Protein AF-0000000085177139 (afdb_homodimer)

Organism: Enterobacter sp. (strain 638) (NCBI:txid399742)

Secondary structure (DSSP, 8-state):
------HHHHHHHHHHHHHHHHHHHHHHHHHH-TTEEEEESS-TTTTT-HHHHHH-GGGEEE--S-HHHHHHHHHHHHHTT-EEEEEEEHHIIIIITHHHIIIIIIIS----EEEEEEEBTTTGGG-GGG-B-SHHHHHHTSTT-EEE--SSHHHHHHHHHHHHHSSS-EEEEEE--SSPPPS--S-----TT--EEEE--SSEEEEE-TTHHHHHHHHHHHHHTTT--EEEEE--EEES--HHHHHTTTTSSEEEEEEEEETTTSHHHHHHHHHTTSSS--EEEEEEEPSS------HHHHHHHTT-SHHHHHHHHHHH--/------HHHHHHHHHHHHHHHHHHHHHHHHHH-TTEEEEESS-TTTTT-HHHHHH-GGGEEE--S-HHHHHHHHHHHHHTT-EEEEEEEHHIIIIITHHHIIIIIIIS----EEEEEEEBTTTGGG-GGG-B-SHHHHHHTSTT-EEE--SSHHHHHHHHHHHHHSSS-EEEEEE--SSPPPS--S-----TT--EEEE--SSEEEEE-TTHHHHHHHHHHHHHTTT--EEEEE--EEES--HHHHHTTTTSSEEEEEEEEETTTSHHHHHHHHHTTSSS--EEEEEEEPSS------HHHHHHHTT-SHHHHHHHHHHH--

Sequence (644 aa):
MKISVSPADVRAWSMMGTRGTFGVTLLNLAKQNPDIIGLTADLGITSGMERFSHTFPERYLNVGIAEQNLIGVAAGIASQGSIPFATTFANFAALRACEQMRHYMGYLQGNIKVVGLASGFAMGMFGTTHYGIEDIATLRSIPNLTILSPADATATALLTLAAAKLNGPVYLRLTGGMRTPIVYREAVEFVPGKANLLREGTDVALVATGSMVSASLKAAELLAERGISCSVLDMFTLKPLDNDALKKQLGCKLMVSVEEHSVIGGLGSAVAEFLVTQPTAPRLLTIGIPQGYGPAGEYAWMLEQNGLTAAQIAGTILETGLMKISVSPADVRAWSMMGTRGTFGVTLLNLAKQNPDIIGLTADLGITSGMERFSHTFPERYLNVGIAEQNLIGVAAGIASQGSIPFATTFANFAALRACEQMRHYMGYLQGNIKVVGLASGFAMGMFGTTHYGIEDIATLRSIPNLTILSPADATATALLTLAAAKLNGPVYLRLTGGMRTPIVYREAVEFVPGKANLLREGTDVALVATGSMVSASLKAAELLAERGISCSVLDMFTLKPLDNDALKKQLGCKLMVSVEEHSVIGGLGSAVAEFLVTQPTAPRLLTIGIPQGYGPAGEYAWMLEQNGLTAAQIAGTILETGL

Radius of gyration: 24.36 Å; Cα contacts (8 Å, |Δi|>4): 1668; chains: 2; bounding box: 53×69×52 Å

pLDDT: mean 95.48, std 5.03, range [66.31, 98.94]

Solvent-accessible surface area (backbone atoms only — not comparable to full-atom values): 30447 Å² total; per-residue (Å²): 129,83,80,88,66,43,66,67,50,39,53,52,22,15,54,49,3,34,42,37,20,38,16,56,41,52,38,56,44,36,75,68,33,85,46,45,28,44,34,26,34,68,37,46,70,74,44,26,33,50,63,34,39,68,77,37,51,92,42,39,46,71,61,38,89,31,49,48,55,42,50,50,52,33,38,58,45,18,73,71,71,29,39,24,38,38,38,41,46,19,34,43,50,40,24,52,12,22,45,48,45,38,47,42,23,24,71,64,41,26,36,31,34,36,35,20,38,37,16,18,47,45,35,19,73,67,23,72,88,40,38,12,35,46,33,56,11,39,49,66,39,33,30,77,44,30,33,37,23,33,46,24,17,48,40,28,36,52,48,50,52,43,51,72,69,46,89,33,19,32,38,41,39,34,35,52,44,63,62,30,65,83,72,50,75,58,78,68,90,71,57,90,39,38,60,46,80,78,38,80,50,58,42,32,33,36,42,13,26,14,51,28,29,55,29,46,52,52,15,35,53,58,34,41,75,72,72,40,39,33,17,32,32,38,40,31,17,68,28,52,59,32,60,68,64,53,59,75,49,42,80,21,67,32,33,31,27,33,38,66,26,28,59,43,41,23,67,43,24,56,52,19,51,52,44,32,60,37,96,69,53,42,35,48,46,70,45,29,30,65,86,64,81,73,80,57,31,54,48,71,56,47,34,50,77,45,48,59,34,28,67,44,44,34,49,50,52,60,70,71,55,130,129,85,82,87,66,44,66,67,51,39,53,53,22,16,54,49,3,34,41,38,21,39,16,55,39,50,38,56,44,34,76,69,34,86,44,46,28,44,35,25,34,66,37,46,70,75,45,27,32,49,64,34,39,70,75,36,53,92,40,39,46,70,60,38,87,31,49,48,55,42,50,50,52,33,38,56,45,18,74,72,71,29,40,25,38,38,37,41,47,18,35,44,50,40,24,52,12,23,43,46,45,38,45,41,22,24,70,65,41,26,36,31,33,36,36,20,38,36,16,19,46,46,34,18,72,66,23,73,87,40,37,14,36,44,34,56,12,39,48,66,40,32,30,76,43,32,32,35,22,34,45,24,16,47,40,29,37,51,47,50,53,43,52,71,69,46,90,33,18,32,39,41,40,34,35,52,44,64,60,30,64,82,70,50,74,57,78,68,90,70,57,89,40,38,61,46,79,78,38,81,49,58,43,31,33,37,43,12,27,15,51,31,31,55,28,46,53,51,13,34,53,60,34,41,76,74,73,41,39,33,17,32,32,38,39,30,17,68,29,52,58,33,61,69,65,53,59,75,50,42,81,19,68,32,34,31,27,32,38,64,25,26,60,43,40,23,68,42,23,54,51,20,52,54,45,31,60,36,96,72,54,41,36,49,46,69,47,29,30,65,83,65,83,74,83,56,31,55,48,71,56,46,34,51,76,45,49,60,35,27,68,43,44,35,48,52,55,60,70,71,55,128

Foldseek 3Di:
DDDAADLVLLQVLLQFWQLLLLQVLLQVVCVVPVLEAEEEQPCCVVNNVVVVCVVCVVRYYHPHNDLLVQLVVQLVSLVVPGAYEYEDALCCNQPVNVVSCLVSAQVVQGNYEYEHPAEFCNVLQVFDVRHNFCRLQRNQVRHPEWEFFAQISLSSSQVSVVSSPDRGHYYYYAHDGGNQDRQDSGDDHDDALAKDWSFDFAAEEEEEGHPLQVLQVLLQVVVVVVVHTYIGIYQRIFPPGNLVVLVVRQRYQEYEYAYSHELPRGSQVNSVVSQVVDPGGHYYHYQYAYPDTDHGDHPVVVCVVRQRGSVSVNVVVVVVPD/DDDAADLVLLQVLLQFWLQLLLQVLLQVVCVVPVLEAEEEQPCCVVNNVVVVCVVCVVRYYHPHNDLLVQLVVQLVSLVVPGAYEYEDALCCNQPVNVVSCLVSAQVVQGNYEYEHPAEFCNVLQVFDVRHNFCRLQRCQVRHPEWEFFAQISLSSSQVSVVSSPDRGHYYYYAHDGGNQDRQDSGDDHDDALAKDWSFDFAAEEEEEGHPLQVLQVLLQVVVVVVVHTYIGIYQRIFPPGNLVVLVVRQRYQEYEYAYSHELPRGSQVNSVVSQVPDPGGHYYHYQYAYPDTDHGDHPVVVCVVRQRGSVSVNVVVVVVPD

Nearest PDB structures (foldseek):
  6yak-assembly1_DDD  TM=9.746E-01  e=4.777E-41  Carboxydothermus hydrogenoformans
  8ogh-assembly1_A  TM=9.203E-01  e=9.190E-29  Mycobacterium tuberculosis H37Rv
  7a9g-assembly1_BBB  TM=9.266E-01  e=2.233E-28  Mycobacterium tuberculosis H37Rv
  8ogh-assembly1_B  TM=9.126E-01  e=5.895E-29  Mycobacterium tuberculosis H37Rv
  7a9g-assembly1_AAA  TM=8.909E-01  e=1.433E-28  Mycobacterium tuberculosis H37Rv

Structure (mmCIF, N/CA/C/O backbone):
data_AF-0000000085177139-model_v1
#
loop_
_entity.id
_entity.type
_entity.pdbx_description
1 polymer 'Transketolase subunit B'
#
loop_
_atom_site.group_PDB
_atom_site.id
_atom_site.type_symbol
_atom_site.label_atom_id
_atom_site.label_alt_id
_atom_site.label_comp_id
_atom_site.label_asym_id
_atom_site.label_entity_id
_atom_site.label_seq_id
_atom_site.pdbx_PDB_ins_code
_atom_site.Cartn_x
_atom_site.Cartn_y
_atom_site.Cartn_z
_atom_site.occupancy
_atom_site.B_iso_or_equiv
_atom_site.auth_seq_id
_atom_site.auth_comp_id
_atom_site.auth_asym_id
_atom_site.auth_atom_id
_atom_site.pdbx_PDB_model_num
ATOM 1 N N . MET A 1 1 ? -7.297 33.188 0.359 1 92.75 1 MET A N 1
ATOM 2 C CA . MET A 1 1 ? -7.363 32.531 1.658 1 92.75 1 MET A CA 1
ATOM 3 C C . MET A 1 1 ? -6.039 32.656 2.402 1 92.75 1 MET A C 1
ATOM 5 O O . MET A 1 1 ? -4.969 32.562 1.8 1 92.75 1 MET A O 1
ATOM 9 N N . LYS A 1 2 ? -6.102 33.031 3.633 1 92.25 2 LYS A N 1
ATOM 10 C CA . LYS A 1 2 ? -4.914 33.188 4.477 1 92.25 2 LYS A CA 1
ATOM 11 C C . LYS A 1 2 ? -5.203 32.75 5.906 1 92.25 2 LYS A C 1
ATOM 13 O O . LYS A 1 2 ? -6.359 32.688 6.332 1 92.25 2 LYS A O 1
ATOM 18 N N . ILE A 1 3 ? -4.203 32.25 6.555 1 94 3 ILE A N 1
ATOM 19 C CA . ILE A 1 3 ? -4.258 31.891 7.969 1 94 3 ILE A CA 1
ATOM 20 C C . ILE A 1 3 ? -3.184 32.656 8.734 1 94 3 ILE A C 1
ATOM 22 O O . ILE A 1 3 ? -2.018 32.688 8.336 1 94 3 ILE A O 1
ATOM 26 N N . SER A 1 4 ? -3.629 33.344 9.742 1 93.38 4 SER A N 1
ATOM 27 C CA . SER A 1 4 ? -2.672 34 10.648 1 93.38 4 SER A CA 1
ATOM 28 C C . SER A 1 4 ? -2.271 33.031 11.781 1 93.38 4 SER A C 1
ATOM 30 O O . SER A 1 4 ? -3.107 32.312 12.305 1 93.38 4 SER A O 1
ATOM 32 N N . VAL A 1 5 ? -1.042 33.062 12.086 1 96.06 5 VAL A N 1
ATOM 33 C CA . VAL A 1 5 ? -0.53 32.219 13.148 1 96.06 5 VAL A CA 1
ATOM 34 C C . VAL A 1 5 ? 0.1 33.062 14.25 1 96.06 5 VAL A C 1
ATOM 36 O O . VAL A 1 5 ? 1.152 33.656 14.039 1 96.06 5 VAL A O 1
ATOM 39 N N . SER A 1 6 ? -0.513 33.188 15.367 1 96.69 6 SER A N 1
ATOM 40 C CA . SER A 1 6 ? 0.014 33.844 16.562 1 96.69 6 SER A CA 1
ATOM 41 C C . SER A 1 6 ? 0.391 32.844 17.641 1 96.69 6 SER A C 1
ATOM 43 O O . SER A 1 6 ? -0.053 31.688 17.594 1 96.69 6 SER A O 1
ATOM 45 N N . PRO A 1 7 ? 1.253 33.25 18.547 1 96.5 7 PRO A N 1
ATOM 46 C CA . PRO A 1 7 ? 1.56 32.312 19.656 1 96.5 7 PRO A CA 1
ATOM 47 C C . PRO A 1 7 ? 0.309 31.844 20.375 1 96.5 7 PRO A C 1
ATOM 49 O O . PRO A 1 7 ? 0.252 30.688 20.812 1 96.5 7 PRO A O 1
ATOM 52 N N . ALA A 1 8 ? -0.655 32.719 20.5 1 96.69 8 ALA A N 1
ATOM 53 C CA . ALA A 1 8 ? -1.913 32.344 21.141 1 96.69 8 ALA A CA 1
ATOM 54 C C . ALA A 1 8 ? -2.656 31.297 20.328 1 96.69 8 ALA A C 1
ATOM 56 O O . ALA A 1 8 ? -3.25 30.375 20.891 1 96.69 8 ALA A O 1
ATOM 57 N N . ASP A 1 9 ? -2.654 31.422 19.031 1 96.62 9 ASP A N 1
ATOM 58 C CA . ASP A 1 9 ? -3.264 30.422 18.141 1 96.62 9 ASP A CA 1
ATOM 59 C C . ASP A 1 9 ? -2.592 29.062 18.297 1 96.62 9 ASP A C 1
ATOM 61 O O . ASP A 1 9 ? -3.268 28.047 18.422 1 96.62 9 ASP A O 1
ATOM 65 N N . VAL A 1 10 ? -1.284 29.078 18.266 1 97.44 10 VAL A N 1
ATOM 66 C CA . VAL A 1 10 ? -0.497 27.859 18.344 1 97.44 10 VAL A CA 1
ATOM 67 C C . VAL A 1 10 ? -0.843 27.109 19.641 1 97.44 10 VAL A C 1
ATOM 69 O O . VAL A 1 10 ? -1.045 25.891 19.625 1 97.44 10 VAL A O 1
ATOM 72 N N . ARG A 1 11 ? -0.917 27.844 20.719 1 96.88 11 ARG A N 1
ATOM 73 C CA . ARG A 1 11 ? -1.246 27.234 22.016 1 96.88 11 ARG A CA 1
ATOM 74 C C . ARG A 1 11 ? -2.666 26.672 22.016 1 96.88 11 ARG A C 1
ATOM 76 O O . ARG A 1 11 ? -2.904 25.562 22.484 1 96.88 11 ARG A O 1
ATOM 83 N N . ALA A 1 12 ? -3.557 27.5 21.516 1 96.56 12 ALA A N 1
ATOM 84 C CA . ALA A 1 12 ? -4.953 27.062 21.453 1 96.56 12 ALA A CA 1
ATOM 85 C C . ALA A 1 12 ? -5.113 25.828 20.578 1 96.56 12 ALA A C 1
ATOM 87 O O . ALA A 1 12 ? -5.824 24.891 20.953 1 96.56 12 ALA A O 1
ATOM 88 N N . TRP A 1 13 ? -4.445 25.828 19.422 1 96.62 13 TRP A N 1
ATOM 89 C CA . TRP A 1 13 ? -4.5 24.703 18.5 1 96.62 13 TRP A CA 1
ATOM 90 C C . TRP A 1 13 ? -3.924 23.453 1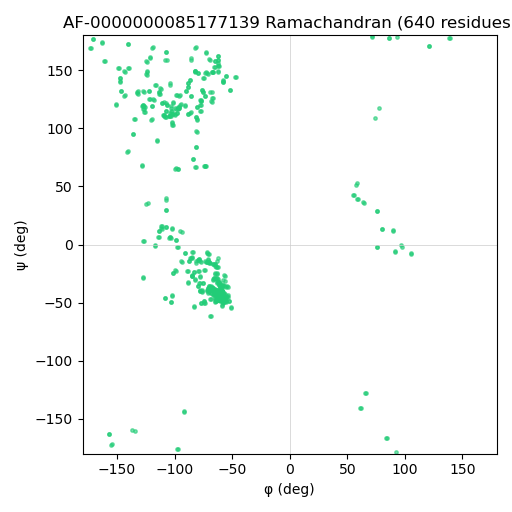9.141 1 96.62 13 TRP A C 1
ATOM 92 O O . TRP A 1 13 ? -4.512 22.375 19.047 1 96.62 13 TRP A O 1
ATOM 102 N N . SER A 1 14 ? -2.811 23.594 19.766 1 96.62 14 SER A N 1
ATOM 103 C CA . SER A 1 14 ? -2.188 22.453 20.453 1 96.62 14 SER A CA 1
ATOM 104 C C . SER A 1 14 ? -3.133 21.844 21.469 1 96.62 14 SER A C 1
ATOM 106 O O . SER A 1 14 ? -3.268 20.609 21.547 1 96.62 14 SER A O 1
ATOM 108 N N . MET A 1 15 ? -3.832 22.672 22.219 1 95.75 15 MET A N 1
ATOM 109 C CA . MET A 1 15 ? -4.742 22.203 23.25 1 95.75 15 MET A CA 1
ATOM 110 C C . MET A 1 15 ? -5.93 21.469 22.656 1 95.75 15 MET A C 1
ATOM 112 O O . MET A 1 15 ? -6.363 20.438 23.188 1 95.75 15 MET A O 1
ATOM 116 N N . MET A 1 16 ? -6.41 21.922 21.547 1 94.19 16 MET A N 1
ATOM 117 C CA . MET A 1 16 ? -7.594 21.344 20.922 1 94.19 16 MET A CA 1
ATOM 118 C C . MET A 1 16 ? -7.234 20.062 20.156 1 94.19 16 MET A C 1
ATOM 120 O O . MET A 1 16 ? -8.102 19.25 19.859 1 94.19 16 MET A O 1
ATOM 124 N N . GLY A 1 17 ? -5.953 19.953 19.781 1 94.5 17 GLY A N 1
ATOM 125 C CA . GLY A 1 17 ? -5.527 18.812 18.984 1 94.5 17 GLY A CA 1
ATOM 126 C C . GLY A 1 17 ? -5.715 19.016 17.5 1 94.5 17 GLY A C 1
ATOM 127 O O . GLY A 1 17 ? -6.234 20.047 17.062 1 94.5 17 GLY A O 1
ATOM 128 N N . THR A 1 18 ? -5.324 18.078 16.719 1 95.25 18 THR A N 1
ATOM 129 C CA . THR A 1 18 ? -5.293 18.219 15.273 1 95.25 18 THR A CA 1
ATOM 130 C C . THR A 1 18 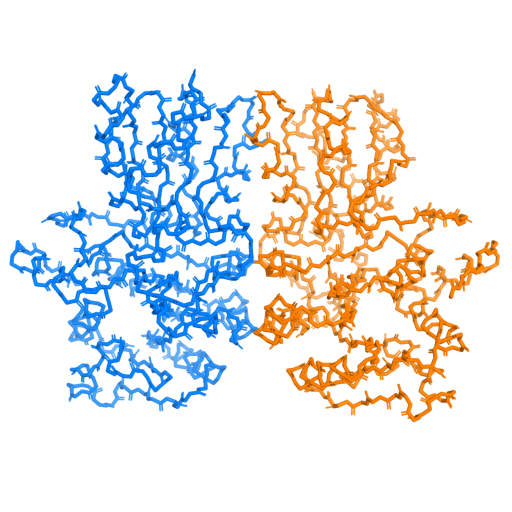? -6.711 18.266 14.703 1 95.25 18 THR A C 1
ATOM 132 O O . THR A 1 18 ? -6.984 19.031 13.773 1 95.25 18 THR A O 1
ATOM 135 N N . ARG A 1 19 ? -7.629 17.5 15.242 1 94.56 19 ARG A N 1
ATOM 136 C CA . ARG A 1 19 ? -8.992 17.469 14.734 1 94.56 19 ARG A CA 1
ATOM 137 C C . ARG A 1 19 ? -9.703 18.797 15.016 1 94.56 19 ARG A C 1
ATOM 139 O O . ARG A 1 19 ? -10.352 19.359 14.125 1 94.56 19 ARG A O 1
ATOM 146 N N . GLY A 1 20 ? -9.539 19.203 16.25 1 95.06 20 GLY A N 1
ATOM 147 C CA . GLY A 1 20 ? -10.094 20.5 16.578 1 95.06 20 GLY A CA 1
ATOM 148 C C . GLY A 1 20 ? -9.5 21.625 15.766 1 95.06 20 GLY A C 1
ATOM 149 O O . GLY A 1 20 ? -10.227 22.516 15.312 1 95.06 20 GLY A O 1
ATOM 150 N N . THR A 1 21 ? -8.234 21.594 15.594 1 96.75 21 THR A N 1
ATOM 151 C CA . THR A 1 21 ? -7.547 22.609 14.805 1 96.75 21 THR A CA 1
ATOM 152 C C . THR A 1 21 ? -8.047 22.594 13.359 1 96.75 21 THR A C 1
ATOM 154 O O . THR A 1 21 ? -8.281 23.656 12.773 1 96.75 21 THR A O 1
ATOM 157 N N . PHE A 1 22 ? -8.203 21.453 12.789 1 97.06 22 PHE A N 1
ATOM 158 C CA . PHE A 1 22 ? -8.75 21.328 11.438 1 97.06 22 PHE A CA 1
ATOM 159 C C . PHE A 1 22 ? -10.109 22.016 11.352 1 97.06 22 PHE A C 1
ATOM 161 O O . PHE A 1 22 ? -10.344 22.812 10.438 1 97.06 22 PHE A O 1
ATOM 168 N N . GLY A 1 23 ? -10.969 21.719 12.281 1 96 23 GLY A N 1
ATOM 169 C CA . GLY A 1 23 ? -12.312 22.266 12.273 1 96 23 GLY A CA 1
ATOM 170 C C . GLY A 1 23 ? -12.328 23.781 12.281 1 96 23 GLY A C 1
ATOM 171 O O . GLY A 1 23 ? -13.023 24.406 11.469 1 96 23 GLY A O 1
ATOM 172 N N . VAL A 1 24 ? -11.57 24.344 13.195 1 95.94 24 VAL A N 1
ATOM 173 C CA . VAL A 1 24 ? -11.555 25.797 13.32 1 95.94 24 VAL A CA 1
ATOM 174 C C . VAL A 1 24 ? -10.914 26.422 12.086 1 95.94 24 VAL A C 1
ATOM 176 O O . VAL A 1 24 ? -11.344 27.484 11.617 1 95.94 24 VAL A O 1
ATOM 179 N N . THR A 1 25 ? -9.906 25.766 11.57 1 97.31 25 THR A N 1
ATOM 180 C CA . THR A 1 25 ? -9.227 26.25 10.375 1 97.31 25 THR A CA 1
ATOM 181 C C . THR A 1 25 ? -10.172 26.234 9.18 1 97.31 25 THR A C 1
ATOM 183 O O . THR A 1 25 ? -10.25 27.203 8.43 1 97.31 25 THR A O 1
ATOM 186 N N . LEU A 1 26 ? -10.836 25.109 8.992 1 97.62 26 LEU A N 1
ATOM 187 C CA . LEU A 1 26 ? -11.758 25 7.863 1 97.62 26 LEU A CA 1
ATOM 188 C C . LEU A 1 26 ? -12.844 26.062 7.934 1 97.62 26 LEU A C 1
ATOM 190 O O . LEU A 1 26 ? -13.227 26.641 6.91 1 97.62 26 LEU A O 1
ATOM 194 N N . LEU A 1 27 ? -13.328 26.312 9.156 1 97 27 LEU A N 1
ATOM 195 C CA . LEU A 1 27 ? -14.328 27.359 9.367 1 97 27 LEU A CA 1
ATOM 196 C C . LEU A 1 27 ? -13.797 28.703 8.891 1 97 27 LEU A C 1
ATOM 198 O O . LEU A 1 27 ? -14.492 29.438 8.18 1 97 27 LEU A O 1
ATOM 202 N N . ASN A 1 28 ? -12.609 28.953 9.312 1 97.44 28 ASN A N 1
ATOM 203 C CA . ASN A 1 28 ? -11.992 30.234 8.938 1 97.44 28 ASN A CA 1
ATOM 204 C C . ASN A 1 28 ? -11.805 30.328 7.426 1 97.44 28 ASN A C 1
ATOM 206 O O . ASN A 1 28 ? -12.047 31.391 6.84 1 97.44 28 ASN A O 1
ATOM 210 N N . LEU A 1 29 ? -11.359 29.297 6.797 1 98.06 29 LEU A N 1
ATOM 211 C CA . LEU A 1 29 ? -11.164 29.281 5.352 1 98.06 29 LEU A CA 1
ATOM 212 C C . LEU A 1 29 ? -12.492 29.422 4.617 1 98.06 29 LEU A C 1
ATOM 214 O O . LEU A 1 29 ? -12.562 30.094 3.588 1 98.06 29 LEU A O 1
ATOM 218 N N . ALA A 1 30 ? -13.5 28.797 5.129 1 97.81 30 ALA A N 1
ATOM 219 C CA . ALA A 1 30 ? -14.82 28.844 4.508 1 97.81 30 ALA A CA 1
ATOM 220 C C . ALA A 1 30 ? -15.398 30.25 4.551 1 97.81 30 ALA A C 1
ATOM 222 O O . ALA A 1 30 ? -16.188 30.625 3.674 1 97.81 30 ALA A O 1
ATOM 223 N N . LYS A 1 31 ? -15.023 31.047 5.559 1 97.75 31 LYS A N 1
ATOM 224 C CA . LYS A 1 31 ? -15.43 32.438 5.621 1 97.75 31 LYS A CA 1
ATOM 225 C C . LYS A 1 31 ? -14.828 33.25 4.465 1 97.75 31 LYS A C 1
ATOM 227 O O . LYS A 1 31 ? -15.43 34.219 4 1 97.75 31 LYS A O 1
ATOM 232 N N . GLN A 1 32 ? -13.773 32.75 4.004 1 98.12 32 GLN A N 1
ATOM 233 C CA . GLN A 1 32 ? -13.031 33.5 2.979 1 98.12 32 GLN A CA 1
ATOM 234 C C . GLN A 1 32 ? -13.352 32.938 1.586 1 98.12 32 GLN A C 1
ATOM 236 O O . GLN A 1 32 ? -13.125 33.625 0.585 1 98.12 32 GLN A O 1
ATOM 241 N N . ASN A 1 33 ? -13.789 31.766 1.478 1 98.12 33 ASN A N 1
ATOM 242 C CA . ASN A 1 33 ? -14.047 31.094 0.204 1 98.12 33 ASN A CA 1
ATOM 243 C C . ASN A 1 33 ? -15.383 30.359 0.209 1 98.12 33 ASN A C 1
ATOM 245 O O . ASN A 1 33 ? -15.508 29.281 0.774 1 98.12 33 ASN A O 1
ATOM 249 N N . PRO A 1 34 ? -16.344 30.859 -0.49 1 97.69 34 PRO A N 1
ATOM 250 C CA . PRO A 1 34 ? -17.703 30.281 -0.45 1 97.69 34 PRO A CA 1
ATOM 251 C C . PRO A 1 34 ? -17.781 28.922 -1.132 1 97.69 34 PRO A C 1
ATOM 253 O O . PRO A 1 34 ? -18.797 28.219 -1.017 1 97.69 34 PRO A O 1
ATOM 256 N N . ASP A 1 35 ? -16.766 28.516 -1.778 1 98.06 35 ASP A N 1
ATOM 257 C CA . ASP A 1 35 ? -16.781 27.234 -2.492 1 98.06 35 ASP A CA 1
ATOM 258 C C . ASP A 1 35 ? -16.422 26.078 -1.559 1 98.06 35 ASP A C 1
ATOM 260 O O . ASP A 1 35 ? -16.609 24.922 -1.911 1 98.06 35 ASP A O 1
ATOM 264 N N . ILE A 1 36 ? -15.961 26.359 -0.384 1 98.5 36 ILE A N 1
ATOM 265 C CA . ILE A 1 36 ? -15.586 25.312 0.559 1 98.5 36 ILE A CA 1
ATOM 266 C C . ILE A 1 36 ? -16.828 24.703 1.2 1 98.5 36 ILE A C 1
ATOM 268 O O . ILE A 1 36 ? -17.656 25.438 1.765 1 98.5 36 ILE A O 1
ATOM 272 N N . ILE A 1 37 ? -16.969 23.406 1.08 1 98.12 37 ILE A N 1
ATOM 273 C CA . ILE A 1 37 ? -18.094 22.672 1.635 1 98.12 37 ILE A CA 1
ATOM 274 C C . ILE A 1 37 ? -17.594 21.594 2.59 1 98.12 37 ILE A C 1
ATOM 276 O O . ILE A 1 37 ? -16.625 20.875 2.281 1 98.12 37 ILE A O 1
ATOM 280 N N . GLY A 1 38 ? -18.203 21.547 3.756 1 97.25 38 GLY A N 1
ATOM 281 C CA . GLY A 1 38 ? -17.844 20.531 4.727 1 97.25 38 GLY A CA 1
ATOM 282 C C . GLY A 1 38 ? -18.75 19.312 4.684 1 97.25 38 GLY A C 1
ATOM 283 O O . GLY A 1 38 ? -19.969 19.453 4.66 1 97.25 38 GLY A O 1
ATOM 284 N N . LEU A 1 39 ? -18.125 18.156 4.582 1 96.19 39 LEU A N 1
ATOM 285 C CA . LEU A 1 39 ? -18.875 16.891 4.594 1 96.19 39 LEU A CA 1
ATOM 286 C C . LEU A 1 39 ? -18.359 15.977 5.703 1 96.19 39 LEU A C 1
ATOM 288 O O . LEU A 1 39 ? -17.172 16 6.047 1 96.19 39 LEU A O 1
ATOM 292 N N . THR A 1 40 ? -19.344 15.141 6.227 1 92.69 40 THR A N 1
ATOM 293 C CA . THR A 1 40 ? -18.922 14.195 7.254 1 92.69 40 THR A CA 1
ATOM 294 C C . THR A 1 40 ? -19.781 12.93 7.199 1 92.69 40 THR A C 1
ATOM 296 O O . THR A 1 40 ? -20.906 12.953 6.695 1 92.69 40 THR A O 1
ATOM 299 N N . ALA A 1 41 ? -19.109 11.867 7.648 1 89.19 41 ALA A N 1
ATOM 300 C CA . ALA A 1 41 ? -19.828 10.609 7.855 1 89.19 41 ALA A CA 1
ATOM 301 C C . ALA A 1 41 ? -20.188 10.422 9.328 1 89.19 41 ALA A C 1
ATOM 303 O O . ALA A 1 41 ? -19.703 9.492 9.977 1 89.19 41 ALA A O 1
ATOM 304 N N . ASP A 1 42 ? -21.031 11.266 9.828 1 82.44 42 ASP A N 1
ATOM 305 C CA . ASP A 1 42 ? -21.609 11.273 11.172 1 82.44 42 ASP A CA 1
ATOM 306 C C . ASP A 1 42 ? -20.531 11.477 12.234 1 82.44 42 ASP A C 1
ATOM 308 O O . ASP A 1 42 ? -20.562 10.828 13.281 1 82.44 42 ASP A O 1
ATOM 312 N N . LEU A 1 43 ? -19.609 12.258 11.93 1 79.56 43 LEU A N 1
ATOM 313 C CA . LEU A 1 43 ? -18.5 12.555 12.844 1 79.56 43 LEU A CA 1
ATOM 314 C C . LEU A 1 43 ? -18.391 14.055 13.07 1 79.56 43 LEU A C 1
ATOM 316 O O . LEU A 1 43 ? -17.281 14.586 13.195 1 79.56 43 LEU A O 1
ATOM 320 N N . GLY A 1 44 ? -19.484 14.711 13.086 1 76.44 44 GLY A N 1
ATOM 321 C CA . GLY A 1 44 ? -19.469 16.172 13.172 1 76.44 44 GLY A CA 1
ATOM 322 C C . GLY A 1 44 ? -18.734 16.688 14.398 1 76.44 44 GLY A C 1
ATOM 323 O O . GLY A 1 44 ? -17.875 17.547 14.305 1 76.44 44 GLY A O 1
ATOM 324 N N . ILE A 1 45 ? -18.938 16.062 15.523 1 74 45 ILE A N 1
ATOM 325 C CA . ILE A 1 45 ? -18.297 16.5 16.766 1 74 45 ILE A CA 1
ATOM 326 C C . ILE A 1 45 ? -16.828 16.062 16.766 1 74 45 ILE A C 1
ATOM 328 O O . ILE A 1 45 ? -15.93 16.859 17.016 1 74 45 ILE A O 1
ATOM 332 N N . THR A 1 46 ? -16.578 14.883 16.312 1 74.31 46 THR A N 1
ATOM 333 C CA . THR A 1 46 ? -15.234 14.297 16.359 1 74.31 46 THR A CA 1
ATOM 334 C C . THR A 1 46 ? -14.32 14.945 15.336 1 74.31 46 THR A C 1
ATOM 336 O O . THR A 1 46 ? -13.094 14.953 15.508 1 74.31 46 THR A O 1
ATOM 339 N N . SER A 1 47 ? -14.891 15.523 14.352 1 79.12 47 SER A N 1
ATOM 340 C CA . SER A 1 47 ? -14.102 16.156 13.305 1 79.12 47 SER A CA 1
ATOM 341 C C . SER A 1 47 ? -13.844 17.625 13.617 1 79.12 47 SER A C 1
ATOM 343 O O . SER A 1 47 ? -13.117 18.312 12.883 1 79.12 47 SER A O 1
ATOM 345 N N . GLY A 1 48 ? -14.445 18.156 14.625 1 81.75 48 GLY A N 1
ATOM 346 C CA . GLY A 1 48 ? -14.312 19.562 14.961 1 81.75 48 GLY A CA 1
ATOM 347 C C . GLY A 1 48 ? -15.195 20.469 14.125 1 81.75 48 GLY A C 1
ATOM 348 O O . GLY A 1 48 ? -15.008 21.688 14.102 1 81.75 48 GLY A O 1
ATOM 349 N N . MET A 1 49 ? -16.156 19.859 13.422 1 90.25 49 MET A N 1
ATOM 350 C CA . MET A 1 49 ? -16.891 20.625 12.422 1 90.25 49 MET A CA 1
ATOM 351 C C . MET A 1 49 ? -18.188 21.172 13.008 1 90.25 49 MET A C 1
ATOM 353 O O . MET A 1 49 ? -19.031 21.703 12.281 1 90.25 49 MET A O 1
ATOM 357 N N . GLU A 1 50 ? -18.281 21.078 14.273 1 90.5 50 GLU A N 1
ATOM 358 C CA . GLU A 1 50 ? -19.5 21.547 14.922 1 90.5 50 GLU A CA 1
ATOM 359 C C . GLU A 1 50 ? -19.75 23.031 14.633 1 90.5 50 GLU A C 1
ATOM 361 O O . GLU A 1 50 ? -20.828 23.406 14.195 1 90.5 50 GLU A O 1
ATOM 366 N N . ARG A 1 51 ? -18.797 23.859 14.852 1 92.69 51 ARG A N 1
ATOM 367 C CA . ARG A 1 51 ? -18.953 25.297 14.609 1 92.69 51 ARG A CA 1
ATOM 368 C C . ARG A 1 51 ? -19.188 25.578 13.133 1 92.69 51 ARG A C 1
ATOM 370 O O . ARG A 1 51 ? -19.953 26.484 12.781 1 92.69 51 ARG A O 1
ATOM 377 N N . PHE A 1 52 ? -18.453 24.828 12.352 1 95 52 PHE A N 1
ATOM 378 C CA . PHE A 1 52 ? -18.656 24.969 10.914 1 95 52 PHE A CA 1
ATOM 379 C C . PHE A 1 52 ? -20.109 24.703 10.547 1 95 52 PHE A C 1
ATOM 381 O O . PHE A 1 52 ? -20.719 25.484 9.812 1 95 52 PHE A O 1
ATOM 388 N N . SER A 1 53 ? -20.625 23.625 11.07 1 94.44 53 SER A N 1
ATOM 389 C CA . SER A 1 53 ? -22 23.219 10.758 1 94.44 53 SER A CA 1
ATOM 390 C C . SER A 1 53 ? -23 24.266 11.219 1 94.44 53 SER A C 1
ATOM 392 O O . SER A 1 53 ? -24.047 24.469 10.586 1 94.44 53 SER A O 1
ATOM 394 N N . HIS A 1 54 ? -22.719 24.969 12.281 1 95 54 HIS A N 1
ATOM 395 C CA . HIS A 1 54 ? -23.609 26 12.805 1 95 54 HIS A CA 1
ATOM 396 C C . HIS A 1 54 ? -23.5 27.281 12 1 95 54 HIS A C 1
ATOM 398 O O . HIS A 1 54 ? -24.5 27.953 11.758 1 95 54 HIS A O 1
ATOM 404 N N . THR A 1 55 ? -22.328 27.625 11.617 1 96.25 55 THR A N 1
ATOM 405 C CA . THR A 1 55 ? -22.078 28.875 10.922 1 96.25 55 THR A CA 1
ATOM 406 C C . THR A 1 55 ? -22.531 28.781 9.461 1 96.25 55 THR A C 1
ATOM 408 O O . THR A 1 55 ? -23.031 29.766 8.906 1 96.25 55 THR A O 1
ATOM 411 N N . PHE A 1 56 ? -22.281 27.625 8.844 1 96.75 56 PHE A N 1
ATOM 412 C CA . PHE A 1 56 ? -22.625 27.438 7.438 1 96.75 56 PHE A CA 1
ATOM 413 C C . PHE A 1 56 ? -23.453 26.172 7.254 1 96.75 56 PHE A C 1
ATOM 415 O O . PHE A 1 56 ? -23.031 25.25 6.551 1 96.75 56 PHE A O 1
ATOM 422 N N . PRO A 1 57 ? -24.656 26.141 7.738 1 95.75 57 PRO A N 1
ATOM 423 C CA . PRO A 1 57 ? -25.469 24.922 7.641 1 95.75 57 PRO A CA 1
ATOM 424 C C . PRO A 1 57 ? -25.766 24.531 6.199 1 95.75 57 PRO A C 1
ATOM 426 O O . PRO A 1 57 ? -25.906 23.328 5.902 1 95.75 57 PRO A O 1
ATOM 429 N N . GLU A 1 58 ? -25.766 25.453 5.277 1 95.94 58 GLU A N 1
ATOM 430 C CA . GLU A 1 58 ? -26.094 25.172 3.879 1 95.94 58 GLU A CA 1
ATOM 431 C C . GLU A 1 58 ? -24.891 24.594 3.139 1 95.94 58 GLU A C 1
ATOM 433 O O . GLU A 1 58 ? -25.031 24.062 2.041 1 95.94 58 GLU A O 1
ATOM 438 N N . ARG A 1 59 ? -23.703 24.703 3.719 1 96.75 59 ARG A N 1
ATOM 439 C CA . ARG A 1 59 ? -22.469 24.203 3.121 1 96.75 59 ARG A CA 1
ATOM 440 C C . ARG A 1 59 ? -21.922 23.031 3.922 1 96.75 59 ARG A C 1
ATOM 442 O O . ARG A 1 59 ? -20.719 22.719 3.828 1 96.75 59 ARG A O 1
ATOM 449 N N . TYR A 1 60 ? -22.766 22.5 4.789 1 95.62 60 TYR A N 1
ATOM 450 C CA . TYR A 1 60 ? -22.422 21.359 5.633 1 95.62 60 TYR A CA 1
ATOM 451 C C . TYR A 1 60 ? -23.328 20.172 5.344 1 95.62 60 TYR A C 1
ATOM 453 O O . TYR A 1 60 ? -24.547 20.297 5.418 1 95.62 60 TYR A O 1
ATOM 461 N N . LEU A 1 61 ? -22.75 18.984 5.023 1 95 61 LEU A N 1
ATOM 462 C CA . LEU A 1 61 ? -23.547 17.812 4.691 1 95 61 LEU A CA 1
ATOM 463 C C . LEU A 1 61 ? -23.109 16.609 5.523 1 95 61 LEU A C 1
ATOM 465 O O . LEU A 1 61 ? -21.938 16.234 5.496 1 95 61 LEU A O 1
ATOM 469 N N . ASN A 1 62 ? -23.953 16.078 6.297 1 93.5 62 ASN A N 1
ATOM 470 C CA . ASN A 1 62 ? -23.766 14.797 6.988 1 93.5 62 ASN A CA 1
ATOM 471 C C . ASN A 1 62 ? -24.438 13.648 6.227 1 93.5 62 ASN A C 1
ATOM 473 O O . ASN A 1 62 ? -25.656 13.602 6.113 1 93.5 62 ASN A O 1
ATOM 477 N N . VAL A 1 63 ? -23.656 12.734 5.824 1 92.12 63 VAL A N 1
ATOM 478 C CA . VAL A 1 63 ? -24.188 11.703 4.945 1 92.12 63 VAL A CA 1
ATOM 479 C C . VAL A 1 63 ? -24.438 10.422 5.738 1 92.12 63 VAL A C 1
ATOM 481 O O . VAL A 1 63 ? -24.656 9.352 5.156 1 92.12 63 VAL A O 1
ATOM 484 N N . GLY A 1 64 ? -24.422 10.484 7.082 1 87.38 64 GLY A N 1
ATOM 485 C CA . GLY A 1 64 ? -24.5 9.273 7.883 1 87.38 64 GLY A CA 1
ATOM 486 C C . GLY A 1 64 ? -23.234 8.438 7.836 1 87.38 64 GLY A C 1
ATOM 487 O O . GLY A 1 64 ? -22.266 8.805 7.16 1 87.38 64 GLY A O 1
ATOM 488 N N . ILE A 1 65 ? -23.203 7.328 8.531 1 84.56 65 ILE A N 1
ATOM 489 C CA . ILE A 1 65 ? -22.031 6.453 8.555 1 84.56 65 ILE A CA 1
ATOM 490 C C . ILE A 1 65 ? -21.922 5.691 7.23 1 84.56 65 ILE A C 1
ATOM 492 O O . ILE A 1 65 ? -22.25 4.504 7.164 1 84.56 65 ILE A O 1
ATOM 496 N N . ALA A 1 66 ? -21.641 6.41 6.176 1 89.56 66 ALA A N 1
ATOM 497 C CA . ALA A 1 66 ? -21.578 5.887 4.812 1 89.56 66 ALA A CA 1
ATOM 498 C C . ALA A 1 66 ? -20.422 6.5 4.035 1 89.56 66 ALA A C 1
ATOM 500 O O . ALA A 1 66 ? -20.625 7.359 3.172 1 89.56 66 ALA A O 1
ATOM 501 N N . GLU A 1 67 ? -19.328 6.023 4.246 1 90.88 67 GLU A N 1
ATOM 502 C CA . GLU A 1 67 ? -18.109 6.641 3.715 1 90.88 67 GLU A CA 1
ATOM 503 C C . GLU A 1 67 ? -18.047 6.504 2.197 1 90.88 67 GLU A C 1
ATOM 505 O O . GLU A 1 67 ? -17.531 7.387 1.511 1 90.88 67 GLU A O 1
ATOM 510 N N . GLN A 1 68 ? -18.516 5.359 1.686 1 93.25 68 GLN A N 1
ATOM 511 C CA . GLN A 1 68 ? -18.562 5.23 0.233 1 93.25 68 GLN A CA 1
ATOM 512 C C . GLN A 1 68 ? -19.422 6.328 -0.39 1 93.25 68 GLN A C 1
ATOM 514 O O . GLN A 1 68 ? -19 6.969 -1.357 1 93.25 68 GLN A O 1
ATOM 519 N N . ASN A 1 69 ? -20.531 6.539 0.234 1 94.44 69 ASN A N 1
ATOM 520 C CA . ASN A 1 69 ? -21.406 7.621 -0.197 1 94.44 69 ASN A CA 1
ATOM 521 C C . ASN A 1 69 ? -20.766 8.984 0.026 1 94.44 69 ASN A C 1
ATOM 523 O O . ASN A 1 69 ? -20.922 9.891 -0.792 1 94.44 69 ASN A O 1
ATOM 527 N N . LEU A 1 70 ? -20.078 9.164 1.108 1 95.94 70 LEU A N 1
ATOM 528 C CA . LEU A 1 70 ? -19.391 10.406 1.442 1 95.94 70 LEU A CA 1
ATOM 529 C C . LEU A 1 70 ? -18.484 10.852 0.302 1 95.94 70 LEU A C 1
ATOM 531 O O . LEU A 1 70 ? -18.547 12 -0.143 1 95.94 70 LEU A O 1
ATOM 535 N N . ILE A 1 71 ? -17.672 9.93 -0.2 1 97.06 71 ILE A N 1
ATOM 536 C CA . ILE A 1 71 ? -16.719 10.258 -1.255 1 97.06 71 ILE A CA 1
ATOM 537 C C . ILE A 1 71 ? -17.453 10.5 -2.566 1 97.06 71 ILE A C 1
ATOM 539 O O . ILE A 1 71 ? -17.078 11.375 -3.348 1 97.06 71 ILE A O 1
ATOM 543 N N . GLY A 1 72 ? -18.516 9.711 -2.809 1 97.19 72 GLY A N 1
ATOM 544 C CA . GLY A 1 72 ? -19.328 9.938 -3.994 1 97.19 72 GLY A CA 1
ATOM 545 C C . GLY A 1 72 ? -19.969 11.312 -4.016 1 97.19 72 GLY A C 1
ATOM 546 O O . GLY A 1 72 ? -19.938 12 -5.035 1 97.19 72 GLY A O 1
ATOM 547 N N . VAL A 1 73 ? -20.578 11.68 -2.908 1 97.5 73 VAL A N 1
ATOM 548 C CA . VAL A 1 73 ? -21.219 12.984 -2.789 1 97.5 73 VAL A CA 1
ATOM 549 C C . VAL A 1 73 ? -20.172 14.086 -2.951 1 97.5 73 VAL A C 1
ATOM 551 O O . VAL A 1 73 ? -20.391 15.07 -3.658 1 97.5 73 VAL A O 1
ATOM 554 N N . ALA A 1 74 ? -19 13.93 -2.35 1 98.12 74 ALA A N 1
ATOM 555 C CA . ALA A 1 74 ? -17.906 14.891 -2.484 1 98.12 74 ALA A CA 1
ATOM 556 C C . ALA A 1 74 ? -17.5 15.055 -3.945 1 98.12 74 ALA A C 1
ATOM 558 O O . ALA A 1 74 ? -17.219 16.172 -4.398 1 98.12 74 ALA A O 1
ATOM 559 N N . ALA A 1 75 ? -17.469 13.961 -4.656 1 97.81 75 ALA A N 1
ATOM 560 C CA . ALA A 1 75 ? -17.109 13.992 -6.074 1 97.81 75 ALA A CA 1
ATOM 561 C C . ALA A 1 75 ? -18.125 14.812 -6.871 1 97.81 75 ALA A C 1
ATOM 563 O O . ALA A 1 75 ? -17.734 15.586 -7.754 1 97.81 75 ALA A O 1
ATOM 564 N N . GLY A 1 76 ? -19.391 14.562 -6.598 1 97.56 76 GLY A N 1
ATOM 565 C CA . GLY A 1 76 ? -20.422 15.359 -7.242 1 97.56 76 GLY A CA 1
ATOM 566 C C . GLY A 1 76 ? -20.266 16.844 -6.98 1 97.56 76 GLY A C 1
ATOM 567 O O . GLY A 1 76 ? -20.391 17.656 -7.898 1 97.56 76 GLY A O 1
ATOM 568 N N . ILE A 1 77 ? -20.031 17.203 -5.77 1 97.75 77 ILE A N 1
ATOM 569 C CA . ILE A 1 77 ? -19.859 18.594 -5.359 1 97.75 77 ILE A CA 1
ATOM 570 C C . ILE A 1 77 ? -18.641 19.203 -6.066 1 97.75 77 ILE A C 1
ATOM 572 O O . ILE A 1 77 ? -18.719 20.297 -6.609 1 97.75 77 ILE A O 1
ATOM 576 N N . ALA A 1 78 ? -17.516 18.484 -6.043 1 98 78 ALA A N 1
ATOM 577 C CA . ALA A 1 78 ? -16.297 18.953 -6.695 1 98 78 ALA A CA 1
ATOM 578 C C . ALA A 1 78 ? -16.516 19.172 -8.188 1 98 78 ALA A C 1
ATOM 580 O O . ALA A 1 78 ? -15.969 20.109 -8.766 1 98 78 ALA A O 1
ATOM 581 N N . SER A 1 79 ? -17.328 18.359 -8.789 1 97 79 SER A N 1
ATOM 582 C CA . SER A 1 79 ? -17.578 18.453 -10.219 1 97 79 SER A CA 1
ATOM 583 C C . SER A 1 79 ? -18.312 19.734 -10.57 1 97 79 SER A C 1
ATOM 585 O O . SER A 1 79 ? -18.344 20.156 -11.727 1 97 79 SER A O 1
ATOM 587 N N . GLN A 1 80 ? -18.875 20.328 -9.578 1 96.69 80 GLN A N 1
ATOM 588 C CA . GLN A 1 80 ? -19.609 21.562 -9.789 1 96.69 80 GLN A CA 1
ATOM 589 C C . GLN A 1 80 ? -18.766 22.781 -9.438 1 96.69 80 GLN A C 1
ATOM 591 O O . GLN A 1 80 ? -19.266 23.906 -9.391 1 96.69 80 GLN A O 1
ATOM 596 N N . GLY A 1 81 ? -17.516 22.562 -9.078 1 96.88 81 GLY A N 1
ATOM 597 C CA . GLY A 1 81 ? -16.594 23.672 -8.922 1 96.88 81 GLY A CA 1
ATOM 598 C C . GLY A 1 81 ? -16.312 24 -7.469 1 96.88 81 GLY A C 1
ATOM 599 O O . GLY A 1 81 ? -15.438 24.828 -7.176 1 96.88 81 GLY A O 1
ATOM 600 N N . SER A 1 82 ? -17.047 23.344 -6.543 1 98.19 82 SER A N 1
ATOM 601 C CA . SER A 1 82 ? -16.797 23.578 -5.125 1 98.19 82 SER A CA 1
ATOM 602 C C . SER A 1 82 ? -15.617 22.734 -4.621 1 98.19 82 SER A C 1
ATOM 604 O O . SER A 1 82 ? -15.102 21.891 -5.344 1 98.19 82 SER A O 1
ATOM 606 N N . ILE A 1 83 ? -15.18 23.047 -3.416 1 98.62 83 ILE A N 1
ATOM 607 C CA . ILE A 1 83 ? -14.055 22.359 -2.781 1 98.62 83 ILE A CA 1
ATOM 608 C C . ILE A 1 83 ? -14.539 21.609 -1.543 1 98.62 83 ILE A C 1
ATOM 610 O O . ILE A 1 83 ? -14.547 22.156 -0.439 1 98.62 83 ILE A O 1
ATOM 614 N N . PRO A 1 84 ? -14.93 20.391 -1.721 1 98.69 84 PRO A N 1
ATOM 615 C CA . PRO A 1 84 ? -15.406 19.609 -0.576 1 98.69 84 PRO A CA 1
ATOM 616 C C . PRO A 1 84 ? -14.266 19.125 0.318 1 98.69 84 PRO A C 1
ATOM 618 O O . PRO A 1 84 ? -13.25 18.641 -0.183 1 98.69 84 PRO A O 1
ATOM 621 N N . PHE A 1 85 ? -14.422 19.344 1.56 1 98.5 85 PHE A N 1
ATOM 622 C CA . PHE A 1 85 ? -13.648 18.672 2.6 1 98.5 85 PHE A CA 1
ATOM 623 C C . PHE A 1 85 ? -14.461 17.562 3.246 1 98.5 85 PHE A C 1
ATOM 625 O O . PHE A 1 85 ? -15.336 17.812 4.078 1 98.5 85 PHE A O 1
ATOM 632 N N . ALA A 1 86 ? -14.156 16.312 2.867 1 97.88 86 ALA A N 1
ATOM 633 C CA . ALA A 1 86 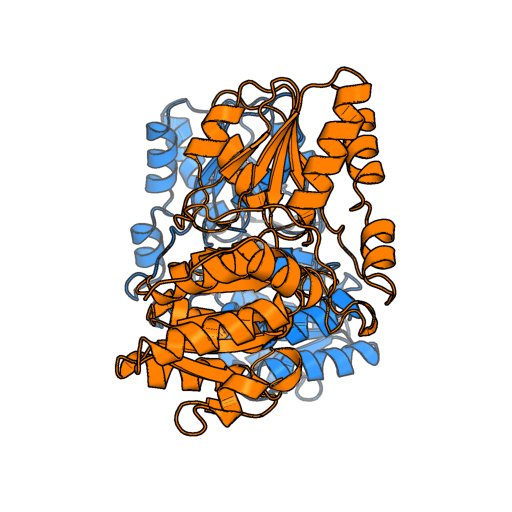? -14.859 15.133 3.371 1 97.88 86 ALA A CA 1
ATOM 634 C C . ALA A 1 86 ? -14.125 14.516 4.559 1 97.88 86 ALA A C 1
ATOM 636 O O . ALA A 1 86 ? -12.977 14.086 4.426 1 97.88 86 ALA A O 1
ATOM 637 N N . THR A 1 87 ? -14.812 14.453 5.691 1 96.69 87 THR A N 1
ATOM 638 C CA . THR A 1 87 ? -14.133 14.016 6.902 1 96.69 87 THR A CA 1
ATOM 639 C C . THR A 1 87 ? -14.664 12.656 7.359 1 96.69 87 THR A C 1
ATOM 641 O O . THR A 1 87 ? -15.867 12.406 7.32 1 96.69 87 THR A O 1
ATOM 644 N N . THR A 1 88 ? -13.789 11.758 7.703 1 95.06 88 THR A N 1
ATOM 645 C CA . THR A 1 88 ? -14.078 10.469 8.328 1 95.06 88 THR A CA 1
ATOM 646 C C . THR A 1 88 ? -12.82 9.875 8.945 1 95.06 88 THR A C 1
ATOM 648 O O . THR A 1 88 ? -11.742 10.477 8.883 1 95.06 88 THR A O 1
ATOM 651 N N . PHE A 1 89 ? -12.977 8.789 9.641 1 93.38 89 PHE A N 1
ATOM 652 C CA . PHE A 1 89 ? -11.797 8.141 10.195 1 93.38 89 PHE A CA 1
ATOM 653 C C . PHE A 1 89 ? -10.906 7.59 9.086 1 93.38 89 PHE A C 1
ATOM 655 O O . PHE A 1 89 ? -11.398 7.16 8.039 1 93.38 89 PHE A O 1
ATOM 662 N N . ALA A 1 90 ? -9.648 7.582 9.344 1 94 90 ALA A N 1
ATOM 663 C CA . ALA A 1 90 ? -8.641 7.238 8.352 1 94 90 ALA A CA 1
ATOM 664 C C . ALA A 1 90 ? -8.906 5.863 7.746 1 94 90 ALA A C 1
ATOM 666 O O . ALA A 1 90 ? -8.828 5.684 6.527 1 94 90 ALA A O 1
ATOM 667 N N . ASN A 1 91 ? -9.195 4.855 8.539 1 92.69 91 ASN A N 1
ATOM 668 C CA . ASN A 1 91 ? -9.398 3.498 8.047 1 92.69 91 ASN A CA 1
ATOM 669 C C . ASN A 1 91 ? -10.656 3.398 7.191 1 92.69 91 ASN A C 1
ATOM 671 O O . ASN A 1 91 ? -10.695 2.637 6.223 1 92.69 91 ASN A O 1
ATOM 675 N N . PHE A 1 92 ? -11.633 4.238 7.52 1 92.94 92 PHE A N 1
ATOM 676 C CA . PHE A 1 92 ? -12.867 4.191 6.742 1 92.94 92 PHE A CA 1
ATOM 677 C C . PHE A 1 92 ? -12.703 4.934 5.422 1 92.94 92 PHE A C 1
ATOM 679 O O . PHE A 1 92 ? -13.273 4.531 4.406 1 92.94 92 PHE A O 1
ATOM 686 N N . ALA A 1 93 ? -11.961 5.977 5.488 1 94.12 93 ALA A N 1
ATOM 687 C CA . ALA A 1 93 ? -11.664 6.688 4.246 1 94.12 93 ALA A CA 1
ATOM 688 C C . ALA A 1 93 ? -10.812 5.832 3.316 1 94.12 93 ALA A C 1
ATOM 690 O O . ALA A 1 93 ? -11.109 5.707 2.125 1 94.12 93 ALA A O 1
ATOM 691 N N . ALA A 1 94 ? -9.82 5.188 3.877 1 95.25 94 ALA A N 1
ATOM 692 C CA . ALA A 1 94 ? -8.789 4.547 3.074 1 95.25 94 ALA A CA 1
ATOM 693 C C . ALA A 1 94 ? -9.18 3.117 2.709 1 95.25 94 ALA A C 1
ATOM 695 O O . ALA A 1 94 ? -8.797 2.613 1.649 1 95.25 94 ALA A O 1
ATOM 696 N N . LEU A 1 95 ? -9.914 2.418 3.584 1 94.31 95 LEU A N 1
ATOM 697 C CA . LEU A 1 95 ? -10.188 1.003 3.365 1 94.31 95 LEU A CA 1
ATOM 698 C C . LEU A 1 95 ? -11.648 0.785 2.971 1 94.31 95 LEU A C 1
ATOM 700 O O . LEU A 1 95 ? -11.93 0.13 1.965 1 94.31 95 LEU A O 1
ATOM 704 N N . ARG A 1 96 ? -12.539 1.415 3.674 1 93.38 96 ARG A N 1
ATOM 705 C CA . ARG A 1 96 ? -13.953 1.215 3.393 1 93.38 96 ARG A CA 1
ATOM 706 C C . ARG A 1 96 ? -14.352 1.874 2.076 1 93.38 96 ARG A C 1
ATOM 708 O O . ARG A 1 96 ? -15.156 1.328 1.321 1 93.38 96 ARG A O 1
ATOM 715 N N . ALA A 1 97 ? -13.781 3.057 1.86 1 95.5 97 ALA A N 1
ATOM 716 C CA . ALA A 1 97 ? -14.117 3.797 0.647 1 95.5 97 ALA A CA 1
ATOM 717 C C . ALA A 1 97 ? -12.961 3.773 -0.348 1 95.5 97 ALA A C 1
ATOM 719 O O . ALA A 1 97 ? -12.805 4.699 -1.148 1 95.5 97 ALA A O 1
ATOM 720 N N . CYS A 1 98 ? -12.203 2.732 -0.318 1 95 98 CYS A N 1
ATOM 721 C CA . CYS A 1 98 ? -10.977 2.664 -1.097 1 95 98 CYS A CA 1
ATOM 722 C C . CYS A 1 98 ? -11.266 2.77 -2.59 1 95 98 CYS A C 1
ATOM 724 O O . CYS A 1 98 ? -10.602 3.521 -3.305 1 95 98 CYS A O 1
ATOM 726 N N . GLU A 1 99 ? -12.203 2.033 -3.078 1 94.38 99 GLU A N 1
ATOM 727 C CA . GLU A 1 99 ? -12.547 2.055 -4.496 1 94.38 99 GLU A CA 1
ATOM 728 C C . GLU A 1 99 ? -13.016 3.443 -4.93 1 94.38 99 GLU A C 1
ATOM 730 O O . GLU A 1 99 ? -12.68 3.9 -6.027 1 94.38 99 GLU A O 1
ATOM 735 N N . GLN A 1 100 ? -13.812 4.094 -4.109 1 95.75 100 GLN A N 1
ATOM 736 C CA . GLN A 1 100 ? -14.289 5.441 -4.406 1 95.75 100 GLN A CA 1
ATOM 737 C C . GLN A 1 100 ? -13.133 6.434 -4.453 1 95.75 100 GLN A C 1
ATOM 739 O O . GLN A 1 100 ? -13.094 7.32 -5.309 1 95.75 100 GLN A O 1
ATOM 744 N N . MET A 1 101 ? -12.18 6.285 -3.516 1 96.19 101 MET A N 1
ATOM 745 C CA . MET A 1 101 ? -10.984 7.121 -3.531 1 96.19 101 MET A CA 1
ATOM 746 C C . MET A 1 101 ? -10.219 6.953 -4.836 1 96.19 101 MET A C 1
ATOM 748 O O . MET A 1 101 ? -9.797 7.934 -5.449 1 96.19 101 MET A O 1
ATOM 752 N N . ARG A 1 102 ? -10.07 5.754 -5.219 1 95.69 102 ARG A N 1
ATOM 753 C CA . ARG A 1 102 ? -9.359 5.441 -6.449 1 95.69 102 ARG A CA 1
ATOM 754 C C . ARG A 1 102 ? -10.055 6.066 -7.656 1 95.69 102 ARG A C 1
ATOM 756 O O . ARG A 1 102 ? -9.406 6.711 -8.484 1 95.69 102 ARG A O 1
ATOM 763 N N . HIS A 1 103 ? -11.344 5.918 -7.742 1 95.31 103 HIS A N 1
ATOM 764 C CA . HIS A 1 103 ? -12.07 6.324 -8.938 1 95.31 103 HIS A CA 1
ATOM 765 C C . HIS A 1 103 ? -12.25 7.836 -8.992 1 95.31 103 HIS A C 1
ATOM 767 O O . HIS A 1 103 ? -11.891 8.477 -9.977 1 95.31 103 HIS A O 1
ATOM 773 N N . TYR A 1 104 ? -12.734 8.398 -7.918 1 96.62 104 TYR A N 1
ATOM 774 C CA . TYR A 1 104 ? -13.141 9.805 -7.957 1 96.62 104 TYR A CA 1
ATOM 775 C C . TYR A 1 104 ? -11.945 10.719 -7.715 1 96.62 104 TYR A C 1
ATOM 777 O O . TYR A 1 104 ? -11.914 11.852 -8.203 1 96.62 104 TYR A O 1
ATOM 785 N N . MET A 1 105 ? -10.977 10.219 -7.02 1 96.56 105 MET A N 1
ATOM 786 C CA . MET A 1 105 ? -9.812 11.055 -6.715 1 96.56 105 MET A CA 1
ATOM 787 C C . MET A 1 105 ? -8.633 10.688 -7.602 1 96.56 105 MET A C 1
ATOM 789 O O . MET A 1 105 ? -8.055 11.555 -8.258 1 96.56 105 MET A O 1
ATOM 793 N N . GLY A 1 106 ? -8.32 9.438 -7.695 1 95.56 106 GLY A N 1
ATOM 794 C CA . GLY A 1 106 ? -7.215 9 -8.523 1 95.56 106 GLY A CA 1
ATOM 795 C C . GLY A 1 106 ? -7.48 9.164 -10.008 1 95.56 106 GLY A C 1
ATOM 796 O O . GLY A 1 106 ? -6.805 9.938 -10.688 1 95.56 106 GLY A O 1
ATOM 797 N N . TYR A 1 107 ? -8.477 8.484 -10.469 1 94 107 TYR A N 1
ATOM 798 C CA . TYR A 1 107 ? -8.758 8.391 -11.898 1 94 107 TYR A CA 1
ATOM 799 C C . TYR A 1 107 ? -9.336 9.695 -12.43 1 94 107 TYR A C 1
ATOM 801 O O . TYR A 1 107 ? -8.789 10.297 -13.359 1 94 107 TYR A O 1
ATOM 809 N N . LEU A 1 108 ? -10.375 10.234 -11.766 1 95.31 108 LEU A N 1
ATOM 810 C CA . LEU A 1 108 ? -11.062 11.422 -12.266 1 95.31 108 LEU A CA 1
ATOM 811 C C . LEU A 1 108 ? -10.383 12.688 -11.758 1 95.31 108 LEU A C 1
ATOM 813 O O . LEU A 1 108 ? -10.703 13.789 -12.211 1 95.31 108 LEU A O 1
ATOM 817 N N . GLN A 1 109 ? -9.531 12.57 -10.781 1 96.81 109 GLN A N 1
ATOM 818 C CA . GLN A 1 109 ? -8.742 13.664 -10.227 1 96.81 109 GLN A CA 1
ATOM 819 C C . GLN A 1 109 ? -9.641 14.773 -9.688 1 96.81 109 GLN A C 1
ATOM 821 O O . GLN A 1 109 ? -9.359 15.961 -9.883 1 96.81 109 GLN A O 1
ATOM 826 N N . GLY A 1 110 ? -10.742 14.336 -9.062 1 97.81 110 GLY A N 1
ATOM 827 C CA . GLY A 1 110 ? -11.625 15.312 -8.461 1 97.81 110 GLY A CA 1
ATOM 828 C C . GLY A 1 110 ? -10.93 16.188 -7.43 1 97.81 110 GLY A C 1
ATOM 829 O O . GLY A 1 110 ? -10.086 15.711 -6.668 1 97.81 110 GLY A O 1
ATOM 830 N N . ASN A 1 111 ? -11.305 17.484 -7.477 1 98.56 111 ASN A N 1
ATOM 831 C CA . ASN A 1 111 ? -10.789 18.406 -6.477 1 98.56 111 ASN A CA 1
ATOM 832 C C . ASN A 1 111 ? -11.445 18.188 -5.117 1 98.56 111 ASN A C 1
ATOM 834 O O . ASN A 1 111 ? -12.164 19.062 -4.621 1 98.56 111 ASN A O 1
ATOM 838 N N . ILE A 1 112 ? -11.164 17.047 -4.5 1 98.75 112 ILE A N 1
ATOM 839 C CA . ILE A 1 112 ? -11.734 16.578 -3.244 1 98.75 112 ILE A CA 1
ATOM 840 C C . ILE A 1 112 ? -10.648 16.531 -2.168 1 98.75 112 ILE A C 1
ATOM 842 O O . ILE A 1 112 ? -9.531 16.062 -2.418 1 98.75 112 ILE A O 1
ATOM 846 N N . LYS A 1 113 ? -10.93 17.078 -1.052 1 98.81 113 LYS A N 1
ATOM 847 C CA . LYS A 1 113 ? -10.055 16.953 0.113 1 98.81 113 LYS A CA 1
ATOM 848 C C . LYS A 1 113 ? -10.641 15.977 1.134 1 98.81 113 LYS A C 1
ATOM 850 O O . LYS A 1 113 ? -11.68 16.25 1.733 1 98.81 113 LYS A O 1
ATOM 855 N N . VAL A 1 114 ? -9.992 14.852 1.253 1 98.62 114 VAL A N 1
ATOM 856 C CA . VAL A 1 114 ? -10.422 13.891 2.266 1 98.62 114 VAL A CA 1
ATOM 857 C C . VAL A 1 114 ? -9.547 14.031 3.51 1 98.62 114 VAL A C 1
ATOM 859 O O . VAL A 1 114 ? -8.32 14.047 3.414 1 98.62 114 VAL A O 1
ATOM 862 N N . VAL A 1 115 ? -10.188 14.156 4.613 1 97.94 115 VAL A N 1
ATOM 863 C CA . VAL A 1 115 ? -9.477 14.297 5.883 1 97.94 115 VAL A CA 1
ATOM 864 C C . VAL A 1 115 ? -9.625 13.008 6.695 1 97.94 115 VAL A C 1
ATOM 866 O O . VAL A 1 115 ? -10.727 12.664 7.129 1 97.94 115 VAL A O 1
ATOM 869 N N . GLY A 1 116 ? -8.508 12.281 6.809 1 96.5 116 GLY A N 1
ATOM 870 C CA . GLY A 1 116 ? -8.477 11.117 7.684 1 96.5 116 GLY A CA 1
ATOM 871 C C . GLY A 1 116 ? -8.266 11.469 9.141 1 96.5 116 GLY A C 1
ATOM 872 O O . GLY A 1 116 ? -7.141 11.773 9.555 1 96.5 116 GLY A O 1
ATOM 873 N N . LEU A 1 117 ? -9.352 11.305 9.852 1 92.62 117 LEU A N 1
ATOM 874 C CA . LEU A 1 117 ? -9.305 11.664 11.266 1 92.62 117 LEU A CA 1
ATOM 875 C C . LEU A 1 117 ? -8.703 10.531 12.094 1 92.62 117 LEU A C 1
ATOM 877 O O . LEU A 1 117 ? -8.805 9.367 11.727 1 92.62 117 LEU A O 1
ATOM 881 N N . ALA A 1 118 ? -8.086 10.789 13.07 1 90.69 118 ALA A N 1
ATOM 882 C CA . ALA A 1 118 ? -7.617 9.859 14.094 1 90.69 118 ALA A CA 1
ATOM 883 C C . ALA A 1 118 ? -6.77 8.75 13.477 1 90.69 118 ALA A C 1
ATOM 885 O O . ALA A 1 118 ? -7 7.566 13.742 1 90.69 118 ALA A O 1
ATOM 886 N N . SER A 1 119 ? -5.93 9.07 12.602 1 94.5 119 SER A N 1
ATOM 887 C CA . SER A 1 119 ? -5.012 8.109 12.008 1 94.5 119 SER A CA 1
ATOM 888 C C . SER A 1 119 ? -4.078 7.512 13.055 1 94.5 119 SER A C 1
ATOM 890 O O . SER A 1 119 ? -3.916 8.07 14.141 1 94.5 119 SER A O 1
ATOM 892 N N . GLY A 1 120 ? -3.451 6.387 12.719 1 94.88 120 GLY A N 1
ATOM 893 C CA . GLY A 1 120 ? -2.637 5.691 13.703 1 94.88 120 GLY A CA 1
ATOM 894 C C . GLY A 1 120 ? -3.445 5.145 14.859 1 94.88 120 GLY A C 1
ATOM 895 O O . GLY A 1 120 ? -4.445 4.457 14.656 1 94.88 120 GLY A O 1
ATOM 896 N N . PHE A 1 121 ? -2.994 5.488 16.062 1 92.81 121 PHE A N 1
ATOM 897 C CA . PHE A 1 121 ? -3.607 4.918 17.25 1 92.81 121 PHE A CA 1
ATOM 898 C C . PHE A 1 121 ? -4.457 5.957 17.969 1 92.81 121 PHE A C 1
ATOM 900 O O . PHE A 1 121 ? -4.805 5.781 19.141 1 92.81 121 PHE A O 1
ATOM 907 N N . ALA A 1 122 ? -4.773 7.059 17.297 1 87.31 122 ALA A N 1
ATOM 908 C CA . ALA A 1 122 ? -5.52 8.133 17.938 1 87.31 122 ALA A CA 1
ATOM 909 C C . ALA A 1 122 ? -6.844 7.625 18.5 1 87.31 122 ALA A C 1
ATOM 911 O O . ALA A 1 122 ? -7.355 8.164 19.484 1 87.31 122 ALA A O 1
ATOM 912 N N . MET A 1 123 ? -7.379 6.562 17.891 1 80.88 123 MET A N 1
ATOM 913 C CA . MET A 1 123 ? -8.594 5.922 18.391 1 80.88 123 MET A CA 1
ATOM 914 C C . MET A 1 123 ? -8.273 4.574 19.031 1 80.88 123 MET A C 1
ATOM 916 O O . MET A 1 123 ? -9.031 3.615 18.875 1 80.88 123 MET A O 1
ATOM 920 N N . GLY A 1 124 ? -7.23 4.516 19.719 1 80.44 124 GLY A N 1
ATOM 921 C CA . GLY A 1 124 ? -6.707 3.275 20.281 1 80.44 124 GLY A CA 1
ATOM 922 C C . GLY A 1 124 ? -7.691 2.566 21.188 1 80.44 124 GLY A C 1
ATOM 923 O O . GLY A 1 124 ? -7.758 1.335 21.188 1 80.44 124 GLY A O 1
ATOM 924 N N . MET A 1 125 ? -8.531 3.316 21.844 1 79.62 125 MET A N 1
ATOM 925 C CA . MET A 1 125 ? -9.461 2.736 22.812 1 79.62 125 MET A CA 1
ATOM 926 C C . MET A 1 125 ? -10.562 1.949 22.109 1 79.62 125 MET A C 1
ATOM 928 O O . MET A 1 125 ? -11.203 1.094 22.734 1 79.62 125 MET A O 1
ATOM 932 N N . PHE A 1 126 ? -10.641 2.209 20.781 1 80.69 126 PHE A N 1
ATOM 933 C CA . PHE A 1 126 ? -11.742 1.588 20.047 1 80.69 126 PHE A CA 1
ATOM 934 C C . PHE A 1 126 ? -11.273 0.319 19.344 1 80.69 126 PHE A C 1
ATOM 936 O O . PHE A 1 126 ? -12.078 -0.381 18.719 1 80.69 126 PHE A O 1
ATOM 943 N N . GLY A 1 127 ? -10.016 0.017 19.453 1 81.31 127 GLY A N 1
ATOM 944 C CA . GLY A 1 127 ? -9.5 -1.266 19 1 81.31 127 GLY A CA 1
ATOM 945 C C . GLY A 1 127 ? -9.18 -1.288 17.516 1 81.31 127 GLY A C 1
ATOM 946 O O . GLY A 1 127 ? -9.172 -0.243 16.859 1 81.31 127 GLY A O 1
ATOM 947 N N . THR A 1 128 ? -9 -2.469 17.078 1 80.94 128 THR A N 1
ATOM 948 C CA . THR A 1 128 ? -8.422 -2.74 15.766 1 80.94 128 THR A CA 1
ATOM 949 C C . THR A 1 128 ? -9.305 -2.182 14.656 1 80.94 128 THR A C 1
ATOM 951 O O . THR A 1 128 ? -8.805 -1.709 13.633 1 80.94 128 THR A O 1
ATOM 954 N N . THR A 1 129 ? -10.539 -2.121 14.891 1 80.44 129 THR A N 1
ATOM 955 C CA . THR A 1 129 ? -11.477 -1.687 13.852 1 80.44 129 THR A CA 1
ATOM 956 C C . THR A 1 129 ? -11.312 -0.195 13.578 1 80.44 129 THR A C 1
ATOM 958 O O . THR A 1 129 ? -11.75 0.296 12.531 1 80.44 129 THR A O 1
ATOM 961 N N . HIS A 1 130 ? -10.625 0.501 14.477 1 83.88 130 HIS A N 1
ATOM 962 C CA . HIS A 1 130 ? -10.531 1.948 14.32 1 83.88 130 HIS A CA 1
ATOM 963 C C . HIS A 1 130 ? -9.086 2.385 14.102 1 83.88 130 HIS A C 1
ATOM 965 O O . HIS A 1 130 ? -8.82 3.572 13.898 1 83.88 130 HIS A O 1
ATOM 971 N N . TYR A 1 131 ? -8.242 1.398 14.125 1 87.25 131 TYR A N 1
ATOM 972 C CA . TYR A 1 131 ? -6.852 1.761 13.852 1 87.25 131 TYR A CA 1
ATOM 973 C C . TYR A 1 131 ? -6.684 2.242 12.422 1 87.25 131 TYR A C 1
ATOM 975 O O . TYR A 1 131 ? -7.133 1.581 11.477 1 87.25 131 TYR A O 1
ATOM 983 N N . GLY A 1 132 ? -6.117 3.41 12.25 1 92.19 132 GLY A N 1
ATOM 984 C CA . GLY A 1 132 ? -5.746 3.908 10.938 1 92.19 132 GLY A CA 1
ATOM 985 C C . GLY A 1 132 ? -4.281 3.678 10.602 1 92.19 132 GLY A C 1
ATOM 986 O O . GLY A 1 132 ? -3.525 4.633 10.406 1 92.19 132 GLY A O 1
ATOM 987 N N . ILE A 1 133 ? -3.871 2.414 10.484 1 95.31 133 ILE A N 1
ATOM 988 C CA . ILE A 1 133 ? -2.449 2.086 10.469 1 95.31 133 ILE A CA 1
ATOM 989 C C . ILE A 1 133 ? -2.064 1.539 9.094 1 95.31 133 ILE A C 1
ATOM 991 O O . ILE A 1 133 ? -0.932 1.098 8.891 1 95.31 133 ILE A O 1
ATOM 995 N N . GLU A 1 134 ? -2.99 1.555 8.086 1 96.75 134 GLU A N 1
ATOM 996 C CA . GLU A 1 134 ? -2.693 1.052 6.75 1 96.75 134 GLU A CA 1
ATOM 997 C C . GLU A 1 134 ? -3.021 2.092 5.684 1 96.75 134 GLU A C 1
ATOM 999 O O . GLU A 1 134 ? -2.852 1.84 4.492 1 96.75 134 GLU A O 1
ATOM 1004 N N . ASP A 1 135 ? -3.447 3.266 6.105 1 97.5 135 ASP A N 1
ATOM 1005 C CA . ASP A 1 135 ? -4.016 4.25 5.188 1 97.5 135 ASP A CA 1
ATOM 1006 C C . ASP A 1 135 ? -2.961 4.754 4.207 1 97.5 135 ASP A C 1
ATOM 1008 O O . ASP A 1 135 ? -3.23 4.887 3.01 1 97.5 135 ASP A O 1
ATOM 1012 N N . ILE A 1 136 ? -1.724 5.012 4.684 1 98.31 136 ILE A N 1
ATOM 1013 C CA . ILE A 1 136 ? -0.685 5.473 3.773 1 98.31 136 ILE A CA 1
ATOM 1014 C C . ILE A 1 136 ? -0.413 4.406 2.715 1 98.31 136 ILE A C 1
ATOM 1016 O O . ILE A 1 136 ? -0.396 4.699 1.518 1 98.31 136 ILE A O 1
ATOM 1020 N N . ALA A 1 137 ? -0.279 3.176 3.15 1 97.81 137 ALA A N 1
ATOM 1021 C CA . ALA A 1 137 ? 0.046 2.068 2.256 1 97.81 137 ALA A CA 1
ATOM 1022 C C . ALA A 1 137 ? -1.019 1.907 1.174 1 97.81 137 ALA A C 1
ATOM 1024 O O . ALA A 1 137 ? -0.695 1.732 -0.003 1 97.81 137 ALA A O 1
ATOM 1025 N N . THR A 1 138 ? -2.25 1.979 1.546 1 97 138 THR A N 1
ATOM 1026 C CA . THR A 1 138 ? -3.365 1.779 0.627 1 97 138 THR A CA 1
ATOM 1027 C C . THR A 1 138 ? -3.469 2.939 -0.359 1 97 138 THR A C 1
ATOM 1029 O O . THR A 1 138 ? -3.617 2.725 -1.563 1 97 138 THR A O 1
ATOM 1032 N N . LEU A 1 139 ? -3.27 4.125 0.109 1 97.88 139 LEU A N 1
ATOM 1033 C CA . LEU A 1 139 ? -3.586 5.305 -0.691 1 97.88 139 LEU A CA 1
ATOM 1034 C C . LEU A 1 139 ? -2.396 5.707 -1.559 1 97.88 139 LEU A C 1
ATOM 1036 O O . LEU A 1 139 ? -2.57 6.348 -2.596 1 97.88 139 LEU A O 1
ATOM 1040 N N . ARG A 1 140 ? -1.153 5.332 -1.209 1 97.75 140 ARG A N 1
ATOM 1041 C CA . ARG A 1 140 ? 0.03 5.715 -1.972 1 97.75 140 ARG A CA 1
ATOM 1042 C C . ARG A 1 140 ? 0.001 5.113 -3.371 1 97.75 140 ARG A C 1
ATOM 1044 O O . ARG A 1 140 ? 0.578 5.672 -4.309 1 97.75 140 ARG A O 1
ATOM 1051 N N . SER A 1 141 ? -0.644 3.955 -3.51 1 93.88 141 SER A N 1
ATOM 1052 C CA . SER A 1 141 ? -0.646 3.285 -4.805 1 93.88 141 SER A CA 1
ATOM 1053 C C . SER A 1 141 ? -1.663 3.914 -5.754 1 93.88 141 SER A C 1
ATOM 1055 O O . SER A 1 141 ? -1.647 3.648 -6.957 1 93.88 141 SER A O 1
ATOM 1057 N N . ILE A 1 142 ? -2.586 4.77 -5.254 1 96 142 ILE A N 1
ATOM 1058 C CA . ILE A 1 142 ? -3.584 5.438 -6.082 1 96 142 ILE A CA 1
ATOM 1059 C C . ILE A 1 142 ? -2.938 6.609 -6.824 1 96 142 ILE A C 1
ATOM 1061 O O . ILE A 1 142 ? -2.441 7.551 -6.199 1 96 142 ILE A O 1
ATOM 1065 N N . PRO A 1 143 ? -2.963 6.582 -8.117 1 95.94 143 PRO A N 1
ATOM 1066 C CA . PRO A 1 143 ? -2.324 7.652 -8.891 1 95.94 143 PRO A CA 1
ATOM 1067 C C . PRO A 1 143 ? -2.951 9.023 -8.633 1 95.94 143 PRO A C 1
ATOM 1069 O O . PRO A 1 143 ? -4.145 9.109 -8.328 1 95.94 143 PRO A O 1
ATOM 1072 N N . ASN A 1 144 ? -2.15 10.062 -8.727 1 96.62 144 ASN A N 1
ATOM 1073 C CA . ASN A 1 144 ? -2.564 11.461 -8.781 1 96.62 144 ASN A CA 1
ATOM 1074 C C . ASN A 1 144 ? -2.988 11.969 -7.402 1 96.62 144 ASN A C 1
ATOM 1076 O O . ASN A 1 144 ? -3.297 13.156 -7.242 1 96.62 144 ASN A O 1
ATOM 1080 N N . LEU A 1 145 ? -2.965 11.117 -6.406 1 98 145 LEU A N 1
ATOM 108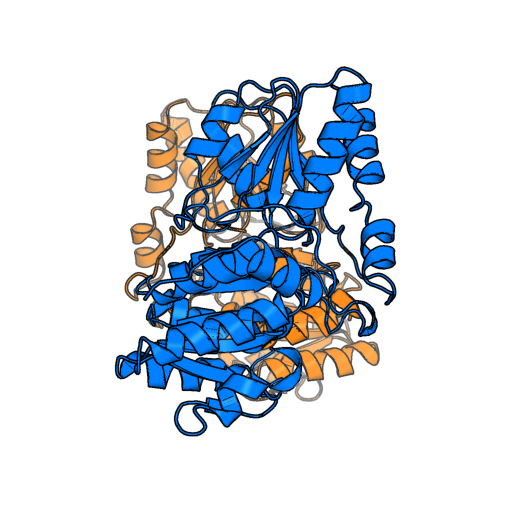1 C CA . LEU A 1 145 ? -3.393 11.492 -5.062 1 98 145 LEU A CA 1
ATOM 1082 C C . LEU A 1 145 ? -2.246 12.125 -4.285 1 98 145 LEU A C 1
ATOM 1084 O O . LEU A 1 145 ? -1.149 11.562 -4.219 1 98 145 LEU A O 1
ATOM 1088 N N . THR A 1 146 ? -2.479 13.289 -3.727 1 98.62 146 THR A N 1
ATOM 1089 C CA . THR A 1 146 ? -1.536 13.906 -2.801 1 98.62 146 THR A CA 1
ATOM 1090 C C . THR A 1 146 ? -1.839 13.492 -1.364 1 98.62 146 THR A C 1
ATOM 1092 O O . THR A 1 146 ? -2.996 13.5 -0.941 1 98.62 146 THR A O 1
ATOM 1095 N N . ILE A 1 147 ? -0.851 13.094 -0.638 1 98.88 147 ILE A N 1
ATOM 1096 C CA . ILE A 1 147 ? -1.026 12.672 0.748 1 98.88 147 ILE A CA 1
ATOM 1097 C C . ILE A 1 147 ? -0.2 13.57 1.667 1 98.88 147 ILE A C 1
ATOM 1099 O O . ILE A 1 147 ? 1.027 13.625 1.551 1 98.88 147 ILE A O 1
ATOM 1103 N N . LEU A 1 148 ? -0.84 14.266 2.568 1 98.88 148 LEU A N 1
ATOM 1104 C CA . LEU A 1 148 ? -0.222 15.172 3.529 1 98.88 148 LEU A CA 1
ATOM 1105 C C . LEU A 1 148 ? -0.439 14.68 4.957 1 98.88 148 LEU A C 1
ATOM 1107 O O . LEU A 1 148 ? -1.521 14.195 5.293 1 98.88 148 LEU A O 1
ATOM 1111 N N . SER A 1 149 ? 0.557 14.734 5.785 1 98.75 149 SER A N 1
ATOM 1112 C CA . SER A 1 149 ? 0.51 14.289 7.176 1 98.75 149 SER A CA 1
ATOM 1113 C C . SER A 1 149 ? 1.185 15.297 8.102 1 98.75 149 SER A C 1
ATOM 1115 O O . SER A 1 149 ? 2.393 15.219 8.336 1 98.75 149 SER A O 1
ATOM 1117 N N . PRO A 1 150 ? 0.414 16.203 8.695 1 98.62 150 PRO A N 1
ATOM 1118 C CA . PRO A 1 150 ? 0.972 17.281 9.516 1 98.62 150 PRO A CA 1
ATOM 1119 C C . PRO A 1 150 ? 1.61 16.766 10.805 1 98.62 150 PRO A C 1
ATOM 1121 O O . PRO A 1 150 ? 1.098 15.828 11.422 1 98.62 150 PRO A O 1
ATOM 1124 N N . ALA A 1 151 ? 2.596 17.438 11.25 1 98.56 151 ALA A N 1
ATOM 1125 C CA . ALA A 1 151 ? 3.393 17.031 12.406 1 98.56 151 ALA A CA 1
ATOM 1126 C C . ALA A 1 151 ? 2.721 17.438 13.711 1 98.56 151 ALA A C 1
ATOM 1128 O O . ALA A 1 151 ? 2.963 16.844 14.758 1 98.56 151 ALA A O 1
ATOM 1129 N N . ASP A 1 152 ? 1.976 18.547 13.664 1 98.12 152 ASP A N 1
ATOM 1130 C CA . ASP A 1 152 ? 1.321 19.094 14.852 1 98.12 152 ASP A CA 1
ATOM 1131 C C . ASP A 1 152 ? 0.101 19.922 14.469 1 98.12 152 ASP A C 1
ATOM 1133 O O . ASP A 1 152 ? -0.362 19.875 13.328 1 98.12 152 ASP A O 1
ATOM 1137 N N . ALA A 1 153 ? -0.428 20.578 15.453 1 97.94 153 ALA A N 1
ATOM 1138 C CA . ALA A 1 153 ? -1.655 21.328 15.227 1 97.94 153 ALA A CA 1
ATOM 1139 C C . ALA A 1 153 ? -1.401 22.531 14.305 1 97.94 153 ALA A C 1
ATOM 1141 O O . ALA A 1 153 ? -2.227 22.844 13.453 1 97.94 153 ALA A O 1
ATOM 1142 N N . THR A 1 154 ? -0.253 23.172 14.477 1 98.31 154 THR A N 1
ATOM 1143 C CA . THR A 1 154 ? 0.091 24.297 13.602 1 98.31 154 THR A CA 1
ATOM 1144 C C . THR A 1 154 ? 0.224 23.828 12.156 1 98.31 154 THR A C 1
ATOM 1146 O O . THR A 1 154 ? -0.315 24.453 11.242 1 98.31 154 THR A O 1
ATOM 1149 N N . ALA A 1 155 ? 0.923 22.766 11.953 1 98.38 155 ALA A N 1
ATOM 1150 C CA . ALA A 1 155 ? 1.037 22.172 10.625 1 98.38 155 ALA A CA 1
ATOM 1151 C C . ALA A 1 155 ? -0.333 21.781 10.078 1 98.38 155 ALA A C 1
ATOM 1153 O O . ALA A 1 155 ? -0.585 21.891 8.875 1 98.38 155 ALA A O 1
ATOM 1154 N N . THR A 1 156 ? -1.194 21.297 10.93 1 98.12 156 THR A N 1
ATOM 1155 C CA . THR A 1 156 ? -2.543 20.922 10.508 1 98.12 156 THR A CA 1
ATOM 1156 C C . THR A 1 156 ? -3.27 22.125 9.914 1 98.12 156 THR A C 1
ATOM 1158 O O . THR A 1 156 ? -3.867 22.031 8.836 1 98.12 156 THR A O 1
ATOM 1161 N N . ALA A 1 157 ? -3.189 23.219 10.617 1 98 157 ALA A N 1
ATOM 1162 C CA . ALA A 1 157 ? -3.836 24.438 10.125 1 98 157 ALA A CA 1
ATOM 1163 C C . ALA A 1 157 ? -3.268 24.844 8.773 1 98 157 ALA A C 1
ATOM 1165 O O . ALA A 1 157 ? -4.016 25.078 7.82 1 98 157 ALA A O 1
ATOM 1166 N N . LEU A 1 158 ? -2.008 24.844 8.664 1 98.44 158 LEU A N 1
ATOM 1167 C CA . LEU A 1 158 ? -1.342 25.375 7.477 1 98.44 158 LEU A CA 1
ATOM 1168 C C . LEU A 1 158 ? -1.457 24.406 6.305 1 98.44 158 LEU A C 1
ATOM 1170 O O . LEU A 1 158 ? -1.551 24.828 5.152 1 98.44 158 LEU A O 1
ATOM 1174 N N . LEU A 1 159 ? -1.468 23.141 6.566 1 98.56 159 LEU A N 1
ATOM 1175 C CA . LEU A 1 159 ? -1.624 22.156 5.5 1 98.56 159 LEU A CA 1
ATOM 1176 C C . LEU A 1 159 ? -3.08 22.062 5.059 1 98.56 159 LEU A C 1
ATOM 1178 O O . LEU A 1 159 ? -3.365 21.672 3.922 1 98.56 159 LEU A O 1
ATOM 1182 N N . THR A 1 160 ? -4.012 22.359 5.98 1 98.31 160 THR A N 1
ATOM 1183 C CA . THR A 1 160 ? -5.398 22.5 5.555 1 98.31 160 THR A CA 1
ATOM 1184 C C . THR A 1 160 ? -5.543 23.641 4.543 1 98.31 160 THR A C 1
ATOM 1186 O O . THR A 1 160 ? -6.211 23.484 3.518 1 98.31 160 THR A O 1
ATOM 1189 N N . LEU A 1 161 ? -4.902 24.734 4.84 1 98.31 161 LEU A N 1
ATOM 1190 C CA . LEU A 1 161 ? -4.883 25.844 3.904 1 98.31 161 LEU A CA 1
ATOM 1191 C C . LEU A 1 161 ? -4.258 25.438 2.576 1 98.31 161 LEU A C 1
ATOM 1193 O O . LEU A 1 161 ? -4.801 25.734 1.511 1 98.31 161 LEU A O 1
ATOM 1197 N N . ALA A 1 162 ? -3.113 24.766 2.646 1 98.12 162 ALA A N 1
ATOM 1198 C CA . ALA A 1 162 ? -2.432 24.312 1.435 1 98.12 162 ALA A CA 1
ATOM 1199 C C . ALA A 1 162 ? -3.324 23.391 0.614 1 98.12 162 ALA A C 1
ATOM 1201 O O . ALA A 1 162 ? -3.371 23.484 -0.614 1 98.12 162 ALA A O 1
ATOM 1202 N N . ALA A 1 163 ? -3.98 22.484 1.298 1 98.31 163 ALA A N 1
ATOM 1203 C CA . ALA A 1 163 ? -4.898 21.562 0.629 1 98.31 163 ALA A CA 1
ATOM 1204 C C . ALA A 1 163 ? -6.02 22.328 -0.07 1 98.31 163 ALA A C 1
ATOM 1206 O O . ALA A 1 163 ? -6.383 22 -1.203 1 98.31 163 ALA A O 1
ATOM 1207 N N . ALA A 1 164 ? -6.57 23.297 0.584 1 98.25 164 ALA A N 1
ATOM 1208 C CA . ALA A 1 164 ? -7.66 24.094 0.026 1 98.25 164 ALA A CA 1
ATOM 1209 C C . ALA A 1 164 ? -7.219 24.812 -1.245 1 98.25 164 ALA A C 1
ATOM 1211 O O . ALA A 1 164 ? -8.016 25.016 -2.166 1 98.25 164 ALA A O 1
ATOM 1212 N N . LYS A 1 165 ? -5.969 25.188 -1.285 1 97.62 165 LYS A N 1
ATOM 1213 C CA . LYS A 1 165 ? -5.445 25.953 -2.408 1 97.62 165 LYS A CA 1
ATOM 1214 C C . LYS A 1 165 ? -5.055 25.047 -3.568 1 97.62 165 LYS A C 1
ATOM 1216 O O . LYS A 1 165 ? -4.992 25.484 -4.719 1 97.62 165 LYS A O 1
ATOM 1221 N N . LEU A 1 166 ? -4.789 23.828 -3.279 1 97.25 166 LEU A N 1
ATOM 1222 C CA . LEU A 1 166 ? -4.367 22.875 -4.293 1 97.25 166 LEU A CA 1
ATOM 1223 C C . LEU A 1 166 ? -5.551 22.406 -5.129 1 97.25 166 LEU A C 1
ATOM 1225 O O . LEU A 1 166 ? -6.578 22 -4.582 1 97.25 166 LEU A O 1
ATOM 1229 N N . ASN A 1 167 ? -5.434 22.594 -6.441 1 97.31 167 ASN A N 1
ATOM 1230 C CA . ASN A 1 167 ? -6.445 22 -7.316 1 97.31 167 ASN A CA 1
ATOM 1231 C C . ASN A 1 167 ? -6.164 20.531 -7.59 1 97.31 167 ASN A C 1
ATOM 1233 O O . ASN A 1 167 ? -5.227 20.203 -8.312 1 97.31 167 ASN A O 1
ATOM 1237 N N . GLY A 1 168 ? -6.969 19.641 -7.047 1 97.75 168 GLY A N 1
ATOM 1238 C CA . GLY A 1 168 ? -6.785 18.203 -7.18 1 97.75 168 GLY A CA 1
ATOM 1239 C C . GLY A 1 168 ? -7.059 17.438 -5.898 1 97.75 168 GLY A C 1
ATOM 1240 O O . GLY A 1 168 ? -7.398 18.031 -4.875 1 97.75 168 GLY A O 1
ATOM 1241 N N . PRO A 1 169 ? -6.957 16.172 -5.953 1 98.56 169 PRO A N 1
ATOM 1242 C CA . PRO A 1 169 ? -7.297 15.328 -4.801 1 98.56 169 PRO A CA 1
ATOM 1243 C C . PRO A 1 169 ? -6.215 15.344 -3.723 1 98.56 169 PRO A C 1
ATOM 1245 O O . PRO A 1 169 ? -5.027 15.25 -4.035 1 98.56 169 PRO A O 1
ATOM 1248 N N . VAL A 1 170 ? -6.633 15.523 -2.484 1 98.81 170 VAL A N 1
ATOM 1249 C CA . VAL A 1 170 ? -5.73 15.531 -1.34 1 98.81 170 VAL A CA 1
ATOM 1250 C C . VAL A 1 170 ? -6.281 14.633 -0.239 1 98.81 170 VAL A C 1
ATOM 1252 O O . VAL A 1 170 ? -7.484 14.633 0.033 1 98.81 170 VAL A O 1
ATOM 1255 N N . TYR A 1 171 ? -5.477 13.82 0.267 1 98.81 171 TYR A N 1
ATOM 1256 C CA . TYR A 1 171 ? -5.723 13.141 1.534 1 98.81 171 TYR A CA 1
ATOM 1257 C C . TYR A 1 171 ? -4.906 13.773 2.656 1 98.81 171 TYR A C 1
ATOM 1259 O O . TYR A 1 171 ? -3.674 13.781 2.607 1 98.81 171 TYR A O 1
ATOM 1267 N N . LEU A 1 172 ? -5.566 14.352 3.6 1 98.62 172 LEU A N 1
ATOM 1268 C CA . LEU A 1 172 ? -4.961 14.953 4.781 1 98.62 172 LEU A CA 1
ATOM 1269 C C . LEU A 1 172 ? -5.062 14.016 5.98 1 98.62 172 LEU A C 1
ATOM 1271 O O . LEU A 1 172 ? -6.152 13.789 6.508 1 98.62 172 LEU A O 1
ATOM 1275 N N . ARG A 1 173 ? -3.941 13.5 6.441 1 98.5 173 ARG A N 1
ATOM 1276 C CA . ARG A 1 173 ? -3.848 12.461 7.465 1 98.5 173 ARG A CA 1
ATOM 1277 C C . ARG A 1 173 ? -3.562 13.07 8.836 1 98.5 173 ARG A C 1
ATOM 1279 O O . ARG A 1 173 ? -2.479 13.602 9.07 1 98.5 173 ARG A O 1
ATOM 1286 N N . LEU A 1 174 ? -4.492 12.984 9.734 1 97.38 174 LEU A N 1
ATOM 1287 C CA . LEU A 1 174 ? -4.316 13.586 11.047 1 97.38 174 LEU A CA 1
ATOM 1288 C C . LEU A 1 174 ? -3.986 12.523 12.094 1 97.38 174 LEU A C 1
ATOM 1290 O O . LEU A 1 174 ? -4.738 11.562 12.266 1 97.38 174 LEU A O 1
ATOM 1294 N N . THR A 1 175 ? -2.885 12.609 12.695 1 95.56 175 THR A N 1
ATOM 1295 C CA . THR A 1 175 ? -2.498 11.766 13.828 1 95.56 175 THR A CA 1
ATOM 1296 C C . THR A 1 175 ? -2.51 12.57 15.125 1 95.56 175 THR A C 1
ATOM 1298 O O . THR A 1 175 ? -2.57 13.797 15.102 1 95.56 175 THR A O 1
ATOM 1301 N N . GLY A 1 176 ? -2.467 11.859 16.188 1 89.44 176 GLY A N 1
ATOM 1302 C CA . GLY A 1 176 ? -2.379 12.508 17.484 1 89.44 176 GLY A CA 1
ATOM 1303 C C . GLY A 1 176 ? -3.734 12.766 18.125 1 89.44 176 GLY A C 1
ATOM 1304 O O . GLY A 1 176 ? -4.766 12.352 17.578 1 89.44 176 GLY A O 1
ATOM 1305 N N . GLY A 1 177 ? -3.709 13.391 19.328 1 83.38 177 GLY A N 1
ATOM 1306 C CA . GLY A 1 177 ? -4.898 13.727 20.094 1 83.38 177 GLY A CA 1
ATOM 1307 C C . GLY A 1 177 ? -4.844 15.117 20.703 1 83.38 177 GLY A C 1
ATOM 1308 O O . GLY A 1 177 ? -4.164 16 20.172 1 83.38 177 GLY A O 1
ATOM 1309 N N . MET A 1 178 ? -5.637 15.227 21.656 1 85.5 178 MET A N 1
ATOM 1310 C CA . MET A 1 178 ? -5.613 16.5 22.375 1 85.5 178 MET A CA 1
ATOM 1311 C C . MET A 1 178 ? -4.25 16.734 23.016 1 85.5 178 MET A C 1
ATOM 1313 O O . MET A 1 178 ? -3.504 15.781 23.266 1 85.5 178 MET A O 1
ATOM 1317 N N . ARG A 1 179 ? -3.957 17.922 23.234 1 91.62 179 ARG A N 1
ATOM 1318 C CA . ARG A 1 179 ? -2.684 18.344 23.812 1 91.62 179 ARG A CA 1
ATOM 1319 C C . ARG A 1 179 ? -1.513 17.859 22.953 1 91.62 179 ARG A C 1
ATOM 1321 O O . ARG A 1 179 ? -0.597 17.203 23.469 1 91.62 179 ARG A O 1
ATOM 1328 N N . THR A 1 180 ? -1.62 18.156 21.703 1 93.75 180 THR A N 1
ATOM 1329 C CA . THR A 1 180 ? -0.614 17.766 20.719 1 93.75 180 THR A CA 1
ATOM 1330 C C . THR A 1 180 ? 0.693 18.516 20.969 1 93.75 180 THR A C 1
ATOM 1332 O O . THR A 1 180 ? 0.695 19.75 21.125 1 93.75 180 THR A O 1
ATOM 1335 N N . PRO A 1 181 ? 1.812 17.828 21 1 96.88 181 PRO A N 1
ATOM 1336 C CA . PRO A 1 181 ? 3.092 18.531 21.109 1 96.88 181 PRO A CA 1
ATOM 1337 C C . PRO A 1 181 ? 3.293 19.578 20.016 1 96.88 181 PRO A C 1
ATOM 1339 O O . PRO A 1 181 ? 2.875 19.359 18.875 1 96.88 181 PRO A O 1
ATOM 1342 N N . ILE A 1 182 ? 3.961 20.688 20.391 1 98.12 182 ILE A N 1
ATOM 1343 C CA . ILE A 1 182 ? 4.188 21.781 19.438 1 98.12 182 ILE A CA 1
ATOM 1344 C C . ILE A 1 182 ? 5.52 21.562 18.719 1 98.12 182 ILE A C 1
ATOM 1346 O O . ILE A 1 182 ? 6.57 21.484 19.359 1 98.12 182 ILE A O 1
ATOM 1350 N N . VAL A 1 183 ? 5.422 21.438 17.422 1 98.5 183 VAL A N 1
ATOM 1351 C CA . VAL A 1 183 ? 6.605 21.328 16.562 1 98.5 183 VAL A CA 1
ATOM 1352 C C . VAL A 1 183 ? 6.879 22.656 15.883 1 98.5 183 VAL A C 1
ATOM 1354 O O . VAL A 1 183 ? 8.016 23.141 15.875 1 98.5 183 VAL A O 1
ATOM 1357 N N . TYR A 1 184 ? 5.812 23.25 15.391 1 98.31 184 TYR A N 1
ATOM 1358 C CA . TYR A 1 184 ? 5.91 24.531 14.703 1 98.31 184 TYR A CA 1
ATOM 1359 C C . TYR A 1 184 ? 5.332 25.656 15.57 1 98.31 184 TYR A C 1
ATOM 1361 O O . TYR A 1 184 ? 4.121 25.719 15.781 1 98.31 184 TYR A O 1
ATOM 1369 N N . ARG A 1 185 ? 6.145 26.578 15.984 1 96.81 185 ARG A N 1
ATOM 1370 C CA . ARG A 1 185 ? 5.742 27.641 16.906 1 96.81 185 ARG A CA 1
ATOM 1371 C C . ARG A 1 185 ? 5.316 28.891 16.141 1 96.81 185 ARG A C 1
ATOM 1373 O O . ARG A 1 185 ? 4.727 29.797 16.719 1 96.81 185 ARG A O 1
ATOM 1380 N N . GLU A 1 186 ? 5.668 28.891 14.891 1 94.75 186 GLU A N 1
ATOM 1381 C CA . GLU A 1 186 ? 5.328 30.031 14.039 1 94.75 186 GLU A CA 1
ATOM 1382 C C . GLU A 1 186 ? 4.898 29.562 12.648 1 94.75 186 GLU A C 1
ATOM 1384 O O . GLU A 1 186 ? 4.953 28.375 12.336 1 94.75 186 GLU A O 1
ATOM 1389 N N . ALA A 1 187 ? 4.445 30.562 11.93 1 92.5 187 ALA A N 1
ATOM 1390 C CA . ALA A 1 187 ? 4.02 30.25 10.562 1 92.5 187 ALA A CA 1
ATOM 1391 C C . ALA A 1 187 ? 5.211 29.875 9.695 1 92.5 187 ALA A C 1
ATOM 1393 O O . ALA A 1 187 ? 6.23 30.578 9.68 1 92.5 187 ALA A O 1
ATOM 1394 N N . VAL A 1 188 ? 5.094 28.719 9.156 1 93.31 188 VAL A N 1
ATOM 1395 C CA . VAL A 1 188 ? 6.074 28.25 8.188 1 93.31 188 VAL A CA 1
ATOM 1396 C C . VAL A 1 188 ? 5.371 27.859 6.891 1 93.31 188 VAL A C 1
ATOM 1398 O O . VAL A 1 188 ? 4.191 27.5 6.898 1 93.31 188 VAL A O 1
ATOM 1401 N N . GLU A 1 189 ? 6.023 28.062 5.855 1 90.88 189 GLU A N 1
ATOM 1402 C CA . GLU A 1 189 ? 5.438 27.688 4.57 1 90.88 189 GLU A CA 1
ATOM 1403 C C . GLU A 1 189 ? 5.453 26.172 4.379 1 90.88 189 GLU A C 1
ATOM 1405 O O . GLU A 1 189 ? 6.477 25.516 4.598 1 90.88 189 GLU A O 1
ATOM 1410 N N . PHE A 1 190 ? 4.336 25.656 4.074 1 96.19 190 PHE A N 1
ATOM 1411 C CA . PHE A 1 190 ? 4.223 24.25 3.697 1 96.19 190 PHE A CA 1
ATOM 1412 C C . PHE A 1 190 ? 3.926 24.109 2.209 1 96.19 190 PHE A C 1
ATOM 1414 O O . PHE A 1 190 ? 2.865 24.531 1.739 1 96.19 190 PHE A O 1
ATOM 1421 N N . VAL A 1 191 ? 4.891 23.594 1.49 1 97.19 191 VAL A N 1
ATOM 1422 C CA . VAL A 1 191 ? 4.734 23.344 0.061 1 97.19 191 VAL A CA 1
ATOM 1423 C C . VAL A 1 191 ? 4.527 21.859 -0.181 1 97.19 191 VAL A C 1
ATOM 1425 O O . VAL A 1 191 ? 5.441 21.047 0.016 1 97.19 191 VAL A O 1
ATOM 1428 N N . PRO A 1 192 ? 3.307 21.453 -0.649 1 97.5 192 PRO A N 1
ATOM 1429 C CA . PRO A 1 192 ? 3.123 20.031 -0.958 1 97.5 192 PRO A CA 1
ATOM 1430 C C . PRO A 1 192 ? 4.203 19.484 -1.89 1 97.5 192 PRO A C 1
ATOM 1432 O O . PRO A 1 192 ? 4.555 20.141 -2.881 1 97.5 192 PRO A O 1
ATOM 1435 N N . GLY A 1 193 ? 4.773 18.359 -1.587 1 98.12 193 GLY A N 1
ATOM 1436 C CA . GLY A 1 193 ? 5.859 17.766 -2.35 1 98.12 193 GLY A CA 1
ATOM 1437 C C . GLY A 1 193 ? 7.227 18.078 -1.77 1 98.12 193 GLY A C 1
ATOM 1438 O O . GLY A 1 193 ? 8.242 17.578 -2.264 1 98.12 193 GLY A O 1
ATOM 1439 N N . LYS A 1 194 ? 7.23 18.812 -0.722 1 98.25 194 LYS A N 1
ATOM 1440 C CA . LYS A 1 194 ? 8.477 19.141 -0.044 1 98.25 194 LYS A CA 1
ATOM 1441 C C . LYS A 1 194 ? 8.477 18.625 1.394 1 98.25 194 LYS A C 1
ATOM 1443 O O . LYS A 1 194 ? 7.477 18.078 1.861 1 98.25 194 LYS A O 1
ATOM 1448 N N . ALA A 1 195 ? 9.602 18.656 2.049 1 98.56 195 ALA A N 1
ATOM 1449 C CA . ALA A 1 195 ? 9.805 18.344 3.461 1 98.56 195 ALA A CA 1
ATOM 1450 C C . ALA A 1 195 ? 10.461 19.5 4.199 1 98.56 195 ALA A C 1
ATOM 1452 O O . ALA A 1 195 ? 11.008 20.406 3.572 1 98.56 195 ALA A O 1
ATOM 1453 N N . ASN A 1 196 ? 10.32 19.609 5.465 1 98.56 196 ASN A N 1
ATOM 1454 C CA . ASN A 1 196 ? 10.969 20.625 6.281 1 98.56 196 ASN A CA 1
ATOM 1455 C C . ASN A 1 196 ? 12.086 20.031 7.145 1 98.56 196 ASN A C 1
ATOM 1457 O O . ASN A 1 196 ? 11.844 19.094 7.914 1 98.56 196 ASN A O 1
ATOM 1461 N N . LEU A 1 197 ? 13.297 20.516 7.008 1 98.56 197 LEU A N 1
ATOM 1462 C CA . LEU A 1 197 ? 14.383 20.156 7.906 1 98.56 197 LEU A CA 1
ATOM 1463 C C . LEU A 1 197 ? 14.273 20.906 9.227 1 98.56 197 LEU A C 1
ATOM 1465 O O . LEU A 1 197 ? 14.406 22.125 9.266 1 98.56 197 LEU A O 1
ATOM 1469 N N . LEU A 1 198 ? 14.055 20.203 10.305 1 98.62 198 LEU A N 1
ATOM 1470 C CA . LEU A 1 198 ? 13.773 20.859 11.586 1 98.62 198 LEU A CA 1
ATOM 1471 C C . LEU A 1 198 ? 15.016 20.875 12.469 1 98.62 198 LEU A C 1
ATOM 1473 O O . LEU A 1 198 ? 15.094 21.641 13.43 1 98.62 198 LEU A O 1
ATOM 1477 N N . ARG A 1 199 ? 15.922 19.953 12.258 1 98.56 199 ARG A N 1
ATOM 1478 C CA . ARG A 1 199 ? 17.188 19.828 12.984 1 98.56 199 ARG A CA 1
ATOM 1479 C C . ARG A 1 199 ? 18.297 19.375 12.062 1 98.56 199 ARG A C 1
ATOM 1481 O O . ARG A 1 199 ? 18.141 18.422 11.297 1 98.56 199 ARG A O 1
ATOM 1488 N N . GLU A 1 200 ? 19.391 20.031 12.031 1 98.38 200 GLU A N 1
ATOM 1489 C CA . GLU A 1 200 ? 20.562 19.609 11.258 1 98.38 200 GLU A CA 1
ATOM 1490 C C . GLU A 1 200 ? 21.344 18.531 11.992 1 98.38 200 GLU A C 1
ATOM 1492 O O . GLU A 1 200 ? 21.359 18.484 13.227 1 98.38 200 GLU A O 1
ATOM 1497 N N . GLY A 1 201 ? 21.922 17.672 11.266 1 98.06 201 GLY A N 1
ATOM 1498 C CA . GLY A 1 201 ? 22.766 16.609 11.805 1 98.06 201 GLY A CA 1
ATOM 1499 C C . GLY A 1 201 ? 23.484 15.82 10.734 1 98.06 201 GLY A C 1
ATOM 1500 O O . GLY A 1 201 ? 23.156 15.93 9.547 1 98.06 201 GLY A O 1
ATOM 1501 N N . THR A 1 202 ? 24.469 14.953 11.195 1 97.38 202 THR A N 1
ATOM 1502 C CA . THR A 1 202 ? 25.359 14.352 10.203 1 97.38 202 THR A CA 1
ATOM 1503 C C . THR A 1 202 ? 25.391 12.836 10.359 1 97.38 202 THR A C 1
ATOM 1505 O O . THR A 1 202 ? 25.672 12.109 9.398 1 97.38 202 THR A O 1
ATOM 1508 N N . ASP A 1 203 ? 25.172 12.305 11.523 1 98.12 203 ASP A N 1
ATOM 1509 C CA . ASP A 1 203 ? 25.359 10.875 11.773 1 98.12 203 ASP A CA 1
ATOM 1510 C C . ASP A 1 203 ? 24.125 10.078 11.344 1 98.12 203 ASP A C 1
ATOM 1512 O O . ASP A 1 203 ? 24.25 9.07 10.648 1 98.12 203 ASP A O 1
ATOM 1516 N N . VAL A 1 204 ? 22.969 10.484 11.852 1 98.56 204 VAL A N 1
ATOM 1517 C CA . VAL A 1 204 ? 21.703 9.781 11.602 1 98.56 204 VAL A CA 1
ATOM 1518 C C . VAL A 1 204 ? 20.656 10.758 11.07 1 98.56 204 VAL A C 1
ATOM 1520 O O . VAL A 1 204 ? 20.516 11.867 11.586 1 98.56 204 VAL A O 1
ATOM 1523 N N . ALA A 1 205 ? 19.984 10.43 10.023 1 98.81 205 ALA A N 1
ATOM 1524 C CA . ALA A 1 205 ? 18.875 11.227 9.523 1 98.81 205 ALA A CA 1
ATOM 1525 C C . ALA A 1 205 ? 17.531 10.617 9.906 1 98.81 205 ALA A C 1
ATOM 1527 O O . ALA A 1 205 ? 17.203 9.516 9.469 1 98.81 205 ALA A O 1
ATOM 1528 N N . LEU A 1 206 ? 16.797 11.266 10.742 1 98.94 206 LEU A N 1
ATOM 1529 C CA . LEU A 1 206 ? 15.438 10.859 11.086 1 98.94 206 LEU A CA 1
ATOM 1530 C C . LEU A 1 206 ? 14.422 11.484 10.125 1 98.94 206 LEU A C 1
ATOM 1532 O O . LEU A 1 206 ? 14.281 12.711 10.086 1 98.94 206 LEU A O 1
ATOM 1536 N N . VAL A 1 207 ? 13.805 10.695 9.336 1 98.94 207 VAL A N 1
ATOM 1537 C CA . VAL A 1 207 ? 12.727 11.102 8.438 1 98.94 207 VAL A CA 1
ATOM 1538 C C . VAL A 1 207 ? 11.383 10.688 9.039 1 98.94 207 VAL A C 1
ATOM 1540 O O . VAL A 1 207 ? 11.023 9.508 9.016 1 98.94 207 VAL A O 1
ATOM 1543 N N . ALA A 1 208 ? 10.648 11.633 9.555 1 98.94 208 ALA A N 1
ATOM 1544 C CA . ALA A 1 208 ? 9.438 11.32 10.312 1 98.94 208 ALA A CA 1
ATOM 1545 C C . ALA A 1 208 ? 8.211 11.977 9.688 1 98.94 208 ALA A C 1
ATOM 1547 O O . ALA A 1 208 ? 8.336 12.898 8.875 1 98.94 208 ALA A O 1
ATOM 1548 N N . THR A 1 209 ? 7.047 11.516 9.984 1 98.88 209 THR A N 1
ATOM 1549 C CA . THR A 1 209 ? 5.793 12.109 9.539 1 98.88 209 THR A CA 1
ATOM 1550 C C . THR A 1 209 ? 4.754 12.094 10.656 1 98.88 209 THR A C 1
ATOM 1552 O O . THR A 1 209 ? 4.82 11.25 11.562 1 98.88 209 THR A O 1
ATOM 1555 N N . GLY A 1 210 ? 3.836 13.047 10.617 1 98.44 210 GLY A N 1
ATOM 1556 C CA . GLY A 1 210 ? 2.762 13.094 11.594 1 98.44 210 GLY A CA 1
ATOM 1557 C C . GLY A 1 210 ? 3.258 13.266 13.016 1 98.44 210 GLY A C 1
ATOM 1558 O O . GLY A 1 210 ? 4.195 14.023 13.266 1 98.44 210 GLY A O 1
ATOM 1559 N N . SER A 1 211 ? 2.656 12.594 13.938 1 97.69 211 SER A N 1
ATOM 1560 C CA . SER A 1 211 ? 2.957 12.719 15.359 1 97.69 211 SER A CA 1
ATOM 1561 C C . SER A 1 211 ? 4.375 12.242 15.672 1 97.69 211 SER A C 1
ATOM 1563 O O . SER A 1 211 ? 4.945 12.602 16.703 1 97.69 211 SER A O 1
ATOM 1565 N N . MET A 1 212 ? 4.977 11.508 14.789 1 98.75 212 MET A N 1
ATOM 1566 C CA . MET A 1 212 ? 6.289 10.914 15.039 1 98.75 212 MET A CA 1
ATOM 1567 C C . MET A 1 212 ? 7.395 11.953 14.844 1 98.75 212 MET A C 1
ATOM 1569 O O . MET A 1 212 ? 8.539 11.719 15.234 1 98.75 212 MET A O 1
ATOM 1573 N N . VAL A 1 213 ? 7.008 13.109 14.242 1 98.88 213 VAL A N 1
ATOM 1574 C CA . VAL A 1 213 ? 8 14.172 14.094 1 98.88 213 VAL A CA 1
ATOM 1575 C C . VAL A 1 213 ? 8.438 14.672 15.469 1 98.88 213 VAL A C 1
ATOM 1577 O O . VAL A 1 213 ? 9.633 14.781 15.734 1 98.88 213 VAL A O 1
ATOM 1580 N N . SER A 1 214 ? 7.48 14.961 16.359 1 98.75 214 SER A N 1
ATOM 1581 C CA . SER A 1 214 ? 7.82 15.406 17.719 1 98.75 214 SER A CA 1
ATOM 1582 C C . SER A 1 214 ? 8.633 14.344 18.453 1 98.75 214 SER A C 1
ATOM 1584 O O . SER A 1 214 ? 9.625 14.664 19.109 1 98.75 214 SER A O 1
ATOM 1586 N N . ALA A 1 215 ? 8.211 13.07 18.344 1 98.69 215 ALA A N 1
ATOM 1587 C CA . ALA A 1 215 ? 8.938 11.969 18.984 1 98.69 215 ALA A CA 1
ATOM 1588 C C . ALA A 1 215 ? 10.367 11.875 18.453 1 98.69 215 ALA A C 1
ATOM 1590 O O . ALA A 1 215 ? 11.297 11.602 19.203 1 98.69 215 ALA A O 1
ATOM 1591 N N . SER A 1 216 ? 10.516 12.125 17.188 1 98.94 216 SER A N 1
ATOM 1592 C CA . SER A 1 216 ? 11.82 12.039 16.531 1 98.94 216 SER A CA 1
ATOM 1593 C C . SER A 1 216 ? 12.727 13.18 16.984 1 98.94 216 SER A C 1
ATOM 1595 O O . SER A 1 216 ? 13.938 12.992 17.156 1 98.94 216 SER A O 1
ATOM 1597 N N . LEU A 1 217 ? 12.148 14.391 17.094 1 98.94 217 LEU A N 1
ATOM 1598 C CA . LEU A 1 217 ? 12.922 15.516 17.609 1 98.94 217 LEU A CA 1
ATOM 1599 C C . LEU A 1 217 ? 13.445 15.227 19.016 1 98.94 217 LEU A C 1
ATOM 1601 O O . LEU A 1 217 ? 14.617 15.469 19.297 1 98.94 217 LEU A O 1
ATOM 1605 N N . LYS A 1 218 ? 12.578 14.664 19.859 1 98.81 218 LYS A N 1
ATOM 1606 C CA . LYS A 1 218 ? 12.969 14.312 21.219 1 98.81 218 LYS A CA 1
ATOM 1607 C C . LYS A 1 218 ? 14.008 13.188 21.219 1 98.81 218 LYS A C 1
ATOM 1609 O O . LYS A 1 218 ? 14.945 13.203 22.016 1 98.81 218 LYS A O 1
ATOM 1614 N N . ALA A 1 219 ? 13.812 12.203 20.344 1 98.88 219 ALA A N 1
ATOM 1615 C CA . ALA A 1 219 ? 14.797 11.133 20.203 1 98.88 219 ALA A CA 1
ATOM 1616 C C . ALA A 1 219 ? 16.156 11.688 19.797 1 98.88 219 ALA A C 1
ATOM 1618 O O . ALA A 1 219 ? 17.188 11.25 20.312 1 98.88 219 ALA A O 1
ATOM 1619 N N . ALA A 1 220 ? 16.141 12.641 18.859 1 98.81 220 ALA A N 1
ATOM 1620 C CA . ALA A 1 220 ? 17.375 13.281 18.406 1 98.81 220 ALA A CA 1
ATOM 1621 C C . ALA A 1 220 ? 18.094 13.961 19.562 1 98.81 220 ALA A C 1
ATOM 1623 O O . ALA A 1 220 ? 19.328 13.922 19.641 1 98.81 220 ALA A O 1
ATOM 1624 N N . GLU A 1 221 ? 17.328 14.594 20.453 1 98.75 221 GLU A N 1
ATOM 1625 C CA . GLU A 1 221 ? 17.922 15.219 21.641 1 98.75 221 GLU A CA 1
ATOM 1626 C C . GLU A 1 221 ? 18.578 14.188 22.531 1 98.75 221 GLU A C 1
ATOM 1628 O O . GLU A 1 221 ? 19.703 14.398 23.031 1 98.75 221 GLU A O 1
ATOM 1633 N N . LEU A 1 222 ? 17.891 13.086 22.75 1 98.56 222 LEU A N 1
ATOM 1634 C CA . LEU A 1 222 ? 18.438 12.016 23.578 1 98.56 222 LEU A CA 1
ATOM 1635 C C . LEU A 1 222 ? 19.719 11.453 22.969 1 98.56 222 LEU A C 1
ATOM 1637 O O . LEU A 1 222 ? 20.688 11.18 23.688 1 98.56 222 LEU A O 1
ATOM 1641 N N . LEU A 1 223 ? 19.75 11.297 21.672 1 98.5 223 LEU A N 1
ATOM 1642 C CA . LEU A 1 223 ? 20.922 10.758 20.984 1 98.5 223 LEU A CA 1
ATOM 1643 C C . LEU A 1 223 ? 22.078 11.75 21.016 1 98.5 223 LEU A C 1
ATOM 1645 O O . LEU A 1 223 ? 23.25 11.352 21.078 1 98.5 223 LEU A O 1
ATOM 1649 N N . ALA A 1 224 ? 21.703 13.055 20.922 1 98.38 224 ALA A N 1
ATOM 1650 C CA . ALA A 1 224 ? 22.734 14.086 21.016 1 98.38 224 ALA A CA 1
ATOM 1651 C C . ALA A 1 224 ? 23.5 14.008 22.328 1 98.38 224 ALA A C 1
ATOM 1653 O O . ALA A 1 224 ? 24.703 14.273 22.375 1 98.38 224 ALA A O 1
ATOM 1654 N N . GLU A 1 225 ? 22.781 13.656 23.344 1 97.81 225 GLU A N 1
ATOM 1655 C CA . GLU A 1 225 ? 23.422 13.492 24.656 1 97.81 225 GLU A CA 1
ATOM 1656 C C . GLU A 1 225 ? 24.453 12.367 24.625 1 97.81 225 GLU A C 1
ATOM 1658 O O . GLU A 1 225 ? 25.344 12.32 25.469 1 97.81 225 GLU A O 1
ATOM 1663 N N . ARG A 1 226 ? 24.391 11.523 23.719 1 96.31 226 ARG A N 1
ATOM 1664 C CA . ARG A 1 226 ? 25.312 10.414 23.562 1 96.31 226 ARG A CA 1
ATOM 1665 C C . ARG A 1 226 ? 26.312 10.672 22.453 1 96.31 226 ARG A C 1
ATOM 1667 O O . ARG A 1 226 ? 27.016 9.766 22.016 1 96.31 226 ARG A O 1
ATOM 1674 N N . GLY A 1 227 ? 26.281 11.852 21.891 1 97.25 227 GLY A N 1
ATOM 1675 C CA . GLY A 1 227 ? 27.266 12.266 20.891 1 97.25 227 GLY A CA 1
ATOM 1676 C C . GLY A 1 227 ? 26.844 11.93 19.484 1 97.25 227 GLY A C 1
ATOM 1677 O O . GLY A 1 227 ? 27.672 11.93 18.562 1 97.25 227 GLY A O 1
ATOM 1678 N N . ILE A 1 228 ? 25.672 11.555 19.25 1 98.12 228 ILE A N 1
ATOM 1679 C CA . ILE A 1 228 ? 25.172 11.219 17.922 1 98.12 228 ILE A CA 1
ATOM 1680 C C . ILE A 1 228 ? 24.406 12.406 17.344 1 98.12 228 ILE A C 1
ATOM 1682 O O . ILE A 1 228 ? 23.406 12.844 17.922 1 98.12 228 ILE A O 1
ATOM 1686 N N . SER A 1 229 ? 24.891 12.945 16.266 1 98.5 229 SER A N 1
ATOM 1687 C CA . SER A 1 229 ? 24.281 14.086 15.594 1 98.5 229 SER A CA 1
ATOM 1688 C C . SER A 1 229 ? 23.188 13.641 14.617 1 98.5 229 SER A C 1
ATOM 1690 O O . SER A 1 229 ? 23.484 12.992 13.609 1 98.5 229 SER A O 1
ATOM 1692 N N . CYS A 1 230 ? 21.953 14.008 14.922 1 98.62 230 CYS A N 1
ATOM 1693 C CA . CYS A 1 230 ? 20.828 13.57 14.094 1 98.62 230 CYS A CA 1
ATOM 1694 C C . CYS A 1 230 ? 20.188 14.75 13.383 1 98.62 230 CYS A C 1
ATOM 1696 O O . CYS A 1 230 ? 19.953 15.797 13.984 1 98.62 230 CYS A O 1
ATOM 1698 N N . SER A 1 231 ? 20 14.633 12.102 1 98.81 231 SER A N 1
ATOM 1699 C CA . SER A 1 231 ? 19.047 15.508 11.43 1 98.81 231 SER A CA 1
ATOM 1700 C C . SER A 1 231 ? 17.609 14.992 11.578 1 98.81 231 SER A C 1
ATOM 1702 O O . SER A 1 231 ? 17.406 13.797 11.773 1 98.81 231 SER A O 1
ATOM 1704 N N . VAL A 1 232 ? 16.625 15.875 11.609 1 98.94 232 VAL A N 1
ATOM 1705 C CA . VAL A 1 232 ? 15.219 15.5 11.672 1 98.94 232 VAL A CA 1
ATOM 1706 C C . VAL A 1 232 ? 14.453 16.188 10.539 1 98.94 232 VAL A C 1
ATOM 1708 O O . VAL A 1 232 ? 14.391 17.422 10.484 1 98.94 232 VAL A O 1
ATOM 1711 N N . LEU A 1 233 ? 13.969 15.414 9.633 1 98.88 233 LEU A N 1
ATOM 1712 C CA . LEU A 1 233 ? 13.148 15.875 8.516 1 98.88 233 LEU A CA 1
ATOM 1713 C C . LEU A 1 233 ? 11.672 15.602 8.781 1 98.88 233 LEU A C 1
ATOM 1715 O O . LEU A 1 233 ? 11.281 14.469 9.047 1 98.88 233 LEU A O 1
ATOM 1719 N N . ASP A 1 234 ? 10.852 16.656 8.758 1 98.88 234 ASP A N 1
ATOM 1720 C CA . ASP A 1 234 ? 9.406 16.5 8.703 1 98.88 234 ASP A CA 1
ATOM 1721 C C . ASP A 1 234 ? 8.938 16.219 7.281 1 98.88 234 ASP A C 1
ATOM 1723 O O . ASP A 1 234 ? 8.766 17.141 6.484 1 98.88 234 ASP A O 1
ATOM 1727 N N . MET A 1 235 ? 8.742 14.969 6.969 1 98.88 235 MET A N 1
ATOM 1728 C CA . MET A 1 235 ? 8.203 14.578 5.672 1 98.88 235 MET A CA 1
ATOM 1729 C C . MET A 1 235 ? 6.68 14.641 5.676 1 98.88 235 MET A C 1
ATOM 1731 O O . MET A 1 235 ? 6.012 13.609 5.641 1 98.88 235 MET A O 1
ATOM 1735 N N . PHE A 1 236 ? 6.176 15.836 5.645 1 98.81 236 PHE A N 1
ATOM 1736 C CA . PHE A 1 236 ? 4.738 16.047 5.785 1 98.81 236 PHE A CA 1
ATOM 1737 C C . PHE A 1 236 ? 4.016 15.719 4.48 1 98.81 236 PHE A C 1
ATOM 1739 O O . PHE A 1 236 ? 2.791 15.594 4.461 1 98.81 236 PHE A O 1
ATOM 1746 N N . THR A 1 237 ? 4.758 15.594 3.346 1 98.88 237 THR A N 1
ATOM 1747 C CA . THR A 1 237 ? 4.195 15.086 2.1 1 98.88 237 THR A CA 1
ATOM 1748 C C . THR A 1 237 ? 4.645 13.648 1.851 1 98.88 237 THR A C 1
ATOM 1750 O O . THR A 1 237 ? 5.82 13.398 1.561 1 98.88 237 THR A O 1
ATOM 1753 N N . LEU A 1 238 ? 3.746 12.758 1.951 1 98.69 238 LEU A N 1
ATOM 1754 C CA . LEU A 1 238 ? 4.047 11.352 1.735 1 98.69 238 LEU A CA 1
ATOM 1755 C C . LEU A 1 238 ? 3.971 11 0.253 1 98.69 238 LEU A C 1
ATOM 1757 O O . LEU A 1 238 ? 4.617 10.055 -0.199 1 98.69 238 LEU A O 1
ATOM 1761 N N . LYS A 1 239 ? 3.186 11.734 -0.427 1 98.44 239 LYS A N 1
ATOM 1762 C CA . LYS A 1 239 ? 3.043 11.609 -1.875 1 98.44 239 LYS A CA 1
ATOM 1763 C C . LYS A 1 239 ? 2.662 12.945 -2.51 1 98.44 239 LYS A C 1
ATOM 1765 O O . LYS A 1 239 ? 1.593 13.484 -2.229 1 98.44 239 LYS A O 1
ATOM 1770 N N . PRO A 1 240 ? 3.436 13.492 -3.408 1 97.94 240 PRO A N 1
ATOM 1771 C CA . PRO A 1 240 ? 4.746 12.977 -3.818 1 97.94 240 PRO A CA 1
ATOM 1772 C C . PRO A 1 240 ? 5.816 13.172 -2.746 1 97.94 240 PRO A C 1
ATOM 1774 O O . PRO A 1 240 ? 5.785 14.164 -2.008 1 97.94 240 PRO A O 1
ATOM 1777 N N . LEU A 1 241 ? 6.73 12.219 -2.723 1 98.44 241 LEU A N 1
ATOM 1778 C CA . LEU A 1 241 ? 7.82 12.266 -1.755 1 98.44 241 LEU A CA 1
ATOM 1779 C C . LEU A 1 241 ? 8.859 13.305 -2.162 1 98.44 241 LEU A C 1
ATOM 1781 O O . LEU A 1 241 ? 9.125 13.492 -3.352 1 98.44 241 LEU A O 1
ATOM 1785 N N . ASP A 1 242 ? 9.43 13.984 -1.263 1 98.69 242 ASP A N 1
ATOM 1786 C CA . ASP A 1 242 ? 10.5 14.938 -1.53 1 98.69 242 ASP A CA 1
ATOM 1787 C C . ASP A 1 242 ? 11.844 14.234 -1.676 1 98.69 242 ASP A C 1
ATOM 1789 O O . ASP A 1 242 ? 12.664 14.258 -0.756 1 98.69 242 ASP A O 1
ATOM 1793 N N . ASN A 1 243 ? 12.102 13.75 -2.828 1 98.38 243 ASN A N 1
ATOM 1794 C CA . ASN A 1 243 ? 13.344 13.023 -3.09 1 98.38 243 ASN A CA 1
ATOM 1795 C C . ASN A 1 243 ? 14.562 13.922 -2.912 1 98.38 243 ASN A C 1
ATOM 1797 O O . ASN A 1 243 ? 15.625 13.453 -2.492 1 98.38 243 ASN A O 1
ATOM 1801 N N . ASP A 1 244 ? 14.43 15.188 -3.213 1 98.44 244 ASP A N 1
ATOM 1802 C CA . ASP A 1 244 ? 15.547 16.125 -3.092 1 98.44 244 ASP A CA 1
ATOM 1803 C C . ASP A 1 244 ? 15.984 16.266 -1.636 1 98.44 244 ASP A C 1
ATOM 1805 O O . ASP A 1 244 ? 17.172 16.328 -1.342 1 98.44 244 ASP A O 1
ATOM 1809 N N . ALA A 1 245 ? 15.008 16.359 -0.775 1 98.56 245 ALA A N 1
ATOM 1810 C CA . ALA A 1 245 ? 15.328 16.438 0.647 1 98.56 245 ALA A CA 1
ATOM 1811 C C . ALA A 1 245 ? 16.047 15.188 1.127 1 98.56 245 ALA A C 1
ATOM 1813 O O . ALA A 1 245 ? 16.984 15.266 1.938 1 98.56 245 ALA A O 1
ATOM 1814 N N . LEU A 1 246 ? 15.633 14.039 0.666 1 98.69 246 LEU A N 1
ATOM 1815 C CA . LEU A 1 246 ? 16.266 12.773 1.032 1 98.69 246 LEU A CA 1
ATOM 1816 C C . LEU A 1 246 ? 17.688 12.711 0.492 1 98.69 246 LEU A C 1
ATOM 1818 O O . LEU A 1 246 ? 18.594 12.211 1.168 1 98.69 246 LEU A O 1
ATOM 1822 N N . LYS A 1 247 ? 17.875 13.219 -0.724 1 98.38 247 LYS A N 1
ATOM 1823 C CA . LYS A 1 247 ? 19.188 13.211 -1.348 1 98.38 247 LYS A CA 1
ATOM 1824 C C . LYS A 1 247 ? 20.219 13.953 -0.486 1 98.38 247 LYS A C 1
ATOM 1826 O O . LYS A 1 247 ? 21.375 13.555 -0.412 1 98.38 247 LYS A O 1
ATOM 1831 N N . LYS A 1 248 ? 19.75 14.984 0.169 1 98.25 248 LYS A N 1
ATOM 1832 C CA . LYS A 1 248 ? 20.625 15.797 1.003 1 98.25 248 LYS A CA 1
ATOM 1833 C C . LYS A 1 248 ? 21.047 15.047 2.26 1 98.25 248 LYS A C 1
ATOM 1835 O O . LYS A 1 248 ? 21.969 15.469 2.959 1 98.25 248 LYS A O 1
ATOM 1840 N N . GLN A 1 249 ? 20.375 13.906 2.566 1 98.12 249 GLN A N 1
ATOM 1841 C CA . GLN A 1 249 ? 20.672 13.141 3.775 1 98.12 249 GLN A CA 1
ATOM 1842 C C . GLN A 1 249 ? 21.469 11.883 3.451 1 98.12 249 GLN A C 1
ATOM 1844 O O . GLN A 1 249 ? 21.703 11.047 4.324 1 98.12 249 GLN A O 1
ATOM 1849 N N . LEU A 1 250 ? 21.922 11.672 2.186 1 97.81 250 LEU A N 1
ATOM 1850 C CA . LEU A 1 250 ? 22.531 10.422 1.739 1 97.81 250 LEU A CA 1
ATOM 1851 C C . LEU A 1 250 ? 23.906 10.234 2.379 1 97.81 250 LEU A C 1
ATOM 1853 O O . LEU A 1 250 ? 24.438 9.117 2.406 1 97.81 250 LEU A O 1
ATOM 1857 N N . GLY A 1 251 ? 24.5 11.25 2.93 1 96.94 251 GLY A N 1
ATOM 1858 C CA . GLY A 1 251 ? 25.828 11.18 3.508 1 96.94 251 GLY A CA 1
ATOM 1859 C C . GLY A 1 251 ? 25.828 10.672 4.938 1 96.94 251 GLY A C 1
ATOM 1860 O O . GLY A 1 251 ? 26.891 10.398 5.504 1 96.94 251 GLY A O 1
ATOM 1861 N N . CYS A 1 252 ? 24.672 10.469 5.562 1 97.44 252 CYS A N 1
ATOM 1862 C CA . CYS A 1 252 ? 24.578 10 6.938 1 97.44 252 CYS A CA 1
ATOM 1863 C C . CYS A 1 252 ? 24.953 8.523 7.031 1 97.44 252 CYS A C 1
ATOM 1865 O O . CYS A 1 252 ? 25.047 7.836 6.012 1 97.44 252 CYS A O 1
ATOM 1867 N N . LYS A 1 253 ? 25.188 8.086 8.234 1 96.69 253 LYS A N 1
ATOM 1868 C CA . LYS A 1 253 ? 25.547 6.691 8.469 1 96.69 253 LYS A CA 1
ATOM 1869 C C . LYS A 1 253 ? 24.312 5.793 8.438 1 96.69 253 LYS A C 1
ATOM 1871 O O . LYS A 1 253 ? 24.406 4.621 8.07 1 96.69 253 LYS A O 1
ATOM 1876 N N . LEU A 1 254 ? 23.25 6.371 8.891 1 98 254 LEU A N 1
ATOM 1877 C CA . LEU A 1 254 ? 21.984 5.645 9.016 1 98 254 LEU A CA 1
ATOM 1878 C C . LEU A 1 254 ? 20.812 6.574 8.766 1 98 254 LEU A C 1
ATOM 1880 O O . LEU A 1 254 ? 20.781 7.707 9.242 1 98 254 LEU A O 1
ATOM 1884 N N . MET A 1 255 ? 19.922 6.168 7.977 1 98.44 255 MET A N 1
ATOM 1885 C CA . MET A 1 255 ? 18.641 6.852 7.852 1 98.44 255 MET A CA 1
ATOM 1886 C C . MET A 1 255 ? 17.547 6.082 8.578 1 98.44 255 MET A C 1
ATOM 1888 O O . MET A 1 255 ? 17.531 4.848 8.555 1 98.44 255 MET A O 1
ATOM 1892 N N . VAL A 1 256 ? 16.688 6.773 9.258 1 98.81 256 VAL A N 1
ATOM 1893 C CA . VAL A 1 256 ? 15.617 6.168 10.047 1 98.81 256 VAL A CA 1
ATOM 1894 C C . VAL A 1 256 ? 14.281 6.789 9.656 1 98.81 256 VAL A C 1
ATOM 1896 O O . VAL A 1 256 ? 14.109 8.008 9.75 1 98.81 256 VAL A O 1
ATOM 1899 N N . SER A 1 257 ? 13.414 6.004 9.133 1 98.88 257 SER A N 1
ATOM 1900 C CA . SER A 1 257 ? 12.047 6.488 8.969 1 98.88 257 SER A CA 1
ATOM 1901 C C . SER A 1 257 ? 11.211 6.211 10.211 1 98.88 257 SER A C 1
ATOM 1903 O O . SER A 1 257 ? 11.328 5.145 10.82 1 98.88 257 SER A O 1
ATOM 1905 N N . VAL A 1 258 ? 10.453 7.133 10.664 1 98.94 258 VAL A N 1
ATOM 1906 C CA . VAL A 1 258 ? 9.609 6.996 11.844 1 98.94 258 VAL A CA 1
ATOM 1907 C C . VAL A 1 258 ? 8.172 7.387 11.5 1 98.94 258 VAL A C 1
ATOM 1909 O O . VAL A 1 258 ? 7.906 8.523 11.117 1 98.94 258 VAL A O 1
ATOM 1912 N N . GLU A 1 259 ? 7.254 6.473 11.664 1 98.81 259 GLU A N 1
ATOM 1913 C CA . GLU A 1 259 ? 5.863 6.707 11.289 1 98.81 259 GLU A CA 1
ATOM 1914 C C . GLU A 1 259 ? 4.91 5.965 12.227 1 98.81 259 GLU A C 1
ATOM 1916 O O . GLU A 1 259 ? 5.211 4.855 12.672 1 98.81 259 GLU A O 1
ATOM 1921 N N . GLU A 1 260 ? 3.822 6.613 12.578 1 98 260 GLU A N 1
ATOM 1922 C CA . GLU A 1 260 ? 2.703 5.949 13.234 1 98 260 GLU A CA 1
ATOM 1923 C C . GLU A 1 260 ? 1.807 5.242 12.227 1 98 260 GLU A C 1
ATOM 1925 O O . GLU A 1 260 ? 0.661 5.645 12.016 1 98 260 GLU A O 1
ATOM 1930 N N . HIS A 1 261 ? 2.293 4.242 11.602 1 97.88 261 HIS A N 1
ATOM 1931 C CA . HIS A 1 261 ? 1.749 3.455 10.492 1 97.88 261 HIS A CA 1
ATOM 1932 C C . HIS A 1 261 ? 2.449 2.105 10.383 1 97.88 261 HIS A C 1
ATOM 1934 O O . HIS A 1 261 ? 3.549 1.926 10.914 1 97.88 261 HIS A O 1
ATOM 1940 N N . SER A 1 262 ? 1.787 1.146 9.75 1 96.75 262 SER A N 1
ATOM 1941 C CA . SER A 1 262 ? 2.422 -0.129 9.438 1 96.75 262 SER A CA 1
ATOM 1942 C C . SER A 1 262 ? 3.799 0.077 8.82 1 96.75 262 SER A C 1
ATOM 1944 O O . SER A 1 262 ? 3.988 0.981 8 1 96.75 262 SER A O 1
ATOM 1946 N N . VAL A 1 263 ? 4.734 -0.78 9.117 1 97.31 263 VAL A N 1
ATOM 1947 C CA . VAL A 1 263 ? 6.082 -0.705 8.57 1 97.31 263 VAL A CA 1
ATOM 1948 C C . VAL A 1 263 ? 6.066 -1.096 7.098 1 97.31 263 VAL A C 1
ATOM 1950 O O . VAL A 1 263 ? 7.07 -0.955 6.398 1 97.31 263 VAL A O 1
ATOM 1953 N N . ILE A 1 264 ? 4.91 -1.559 6.613 1 97.81 264 ILE A N 1
ATOM 1954 C CA . ILE A 1 264 ? 4.773 -1.969 5.223 1 97.81 264 ILE A CA 1
ATOM 1955 C C . ILE A 1 264 ? 3.953 -0.934 4.457 1 97.81 264 ILE A C 1
ATOM 1957 O O . ILE A 1 264 ? 2.809 -0.651 4.816 1 97.81 264 ILE A O 1
ATOM 1961 N N . GLY A 1 265 ? 4.543 -0.372 3.473 1 98.25 265 GLY A N 1
ATOM 1962 C CA . GLY A 1 265 ? 3.795 0.406 2.498 1 98.25 265 GLY A CA 1
ATOM 1963 C C . GLY A 1 265 ? 3.715 1.881 2.846 1 98.25 265 GLY A C 1
ATOM 1964 O O . GLY A 1 265 ? 3.217 2.684 2.055 1 98.25 265 GLY A O 1
ATOM 1965 N N . GLY A 1 266 ? 4.219 2.26 4.039 1 98.38 266 GLY A N 1
ATOM 1966 C CA . GLY A 1 266 ? 4.125 3.637 4.496 1 98.38 266 GLY A CA 1
ATOM 1967 C C . GLY A 1 266 ? 5.336 4.473 4.121 1 98.38 266 GLY A C 1
ATOM 1968 O O . GLY A 1 266 ? 5.84 4.379 3 1 98.38 266 GLY A O 1
ATOM 1969 N N . LEU A 1 267 ? 5.715 5.367 5 1 98.81 267 LEU A N 1
ATOM 1970 C CA . LEU A 1 267 ? 6.848 6.262 4.785 1 98.81 267 LEU A CA 1
ATOM 1971 C C . LEU A 1 267 ? 8.133 5.473 4.582 1 98.81 267 LEU A C 1
ATOM 1973 O O . LEU A 1 267 ? 8.922 5.777 3.686 1 98.81 267 LEU A O 1
ATOM 1977 N N . GLY A 1 268 ? 8.367 4.492 5.453 1 98.81 268 GLY A N 1
ATOM 1978 C CA . GLY A 1 268 ? 9.562 3.678 5.32 1 98.81 268 GLY A CA 1
ATOM 1979 C C . GLY A 1 268 ? 9.711 3.064 3.941 1 98.81 268 GLY A C 1
ATOM 1980 O O . GLY A 1 268 ? 10.805 3.08 3.367 1 98.81 268 GLY A O 1
ATOM 1981 N N . SER A 1 269 ? 8.609 2.539 3.412 1 98.81 269 SER A N 1
ATOM 1982 C CA . SER A 1 269 ? 8.625 1.957 2.074 1 98.81 269 SER A CA 1
ATOM 1983 C C . SER A 1 269 ? 8.914 3.014 1.015 1 98.81 269 SER A C 1
ATOM 1985 O O . SER A 1 269 ? 9.664 2.764 0.067 1 98.81 269 SER A O 1
ATOM 1987 N N . ALA A 1 270 ? 8.289 4.18 1.15 1 98.81 270 ALA A N 1
ATOM 1988 C CA . ALA A 1 270 ? 8.516 5.262 0.2 1 98.81 270 ALA A CA 1
ATOM 1989 C C . ALA A 1 270 ? 9.992 5.672 0.178 1 98.81 270 ALA A C 1
ATOM 1991 O O . ALA A 1 270 ? 10.57 5.863 -0.893 1 98.81 270 ALA A O 1
ATOM 1992 N N . VAL A 1 271 ? 10.555 5.789 1.356 1 98.94 271 VAL A N 1
ATOM 1993 C CA . VAL A 1 271 ? 11.969 6.148 1.474 1 98.94 271 VAL A CA 1
ATOM 1994 C C . VAL A 1 271 ? 12.836 5.035 0.884 1 98.94 271 VAL A C 1
ATOM 1996 O O . VAL A 1 271 ? 13.805 5.309 0.176 1 98.94 271 VAL A O 1
ATOM 1999 N N . ALA A 1 272 ? 12.484 3.793 1.148 1 98.88 272 ALA A N 1
ATOM 2000 C CA . ALA A 1 272 ? 13.211 2.648 0.613 1 98.88 272 ALA A CA 1
ATOM 2001 C C . ALA A 1 272 ? 13.219 2.668 -0.913 1 98.88 272 ALA A C 1
ATOM 2003 O O . ALA A 1 272 ? 14.266 2.441 -1.536 1 98.88 272 ALA A O 1
ATOM 2004 N N . GLU A 1 273 ? 12.07 2.902 -1.484 1 98.69 273 GLU A N 1
ATOM 2005 C CA . GLU A 1 273 ? 11.922 2.949 -2.936 1 98.69 273 GLU A CA 1
ATOM 2006 C C . GLU A 1 273 ? 12.883 3.963 -3.557 1 98.69 273 GLU A C 1
ATOM 2008 O O . GLU A 1 273 ? 13.391 3.75 -4.66 1 98.69 273 GLU A O 1
ATOM 2013 N N . PHE A 1 274 ? 13.086 5.047 -2.857 1 98.69 274 PHE A N 1
ATOM 2014 C CA . PHE A 1 274 ? 14.023 6.055 -3.33 1 98.69 274 PHE A CA 1
ATOM 2015 C C . PHE A 1 274 ? 15.469 5.594 -3.133 1 98.69 274 PHE A C 1
ATOM 2017 O O . PHE A 1 274 ? 16.281 5.656 -4.059 1 98.69 274 PHE A O 1
ATOM 2024 N N . LEU A 1 275 ? 15.789 5.105 -1.942 1 98.56 275 LEU A N 1
ATOM 2025 C CA . LEU A 1 275 ? 17.172 4.805 -1.559 1 98.56 275 LEU A CA 1
ATOM 2026 C C . LEU A 1 275 ? 17.766 3.742 -2.471 1 98.56 275 LEU A C 1
ATOM 2028 O O . LEU A 1 275 ? 18.953 3.814 -2.824 1 98.56 275 LEU A O 1
ATOM 2032 N N . VAL A 1 276 ? 16.969 2.793 -2.912 1 98.06 276 VAL A N 1
ATOM 2033 C CA . VAL A 1 276 ? 17.484 1.649 -3.66 1 98.06 276 VAL A CA 1
ATOM 2034 C C . VAL A 1 276 ? 17.875 2.088 -5.066 1 98.06 276 VAL A C 1
ATOM 2036 O O . VAL A 1 276 ? 18.547 1.345 -5.789 1 98.06 276 VAL A O 1
ATOM 2039 N N . THR A 1 277 ? 17.453 3.26 -5.5 1 97 277 THR A N 1
ATOM 2040 C CA . THR A 1 277 ? 17.797 3.75 -6.828 1 97 277 THR A CA 1
ATOM 2041 C C . THR A 1 277 ? 19.141 4.473 -6.805 1 97 277 THR A C 1
ATOM 2043 O O . THR A 1 277 ? 19.703 4.781 -7.855 1 97 277 THR A O 1
ATOM 2046 N N . GLN A 1 278 ? 19.609 4.73 -5.59 1 96.06 278 GLN A N 1
ATOM 2047 C CA . GLN A 1 278 ? 20.828 5.504 -5.449 1 96.06 278 GLN A CA 1
ATOM 2048 C C . GLN A 1 278 ? 22.062 4.605 -5.52 1 96.06 278 GLN A C 1
ATOM 2050 O O . GLN A 1 278 ? 22.062 3.492 -4.992 1 96.06 278 GLN A O 1
ATOM 2055 N N . PRO A 1 279 ? 23.188 5.035 -6.164 1 92.69 279 PRO A N 1
ATOM 2056 C CA . PRO A 1 279 ? 24.406 4.219 -6.215 1 92.69 279 PRO A CA 1
ATOM 2057 C C . PRO A 1 279 ? 24.953 3.895 -4.832 1 92.69 279 PRO A C 1
ATOM 2059 O O . PRO A 1 279 ? 25.453 2.787 -4.602 1 92.69 279 PRO A O 1
ATOM 2062 N N . THR A 1 280 ? 24.906 4.879 -3.955 1 93.5 280 THR A N 1
ATOM 2063 C CA . THR A 1 280 ? 25.281 4.719 -2.557 1 93.5 280 THR A CA 1
ATOM 2064 C C . THR A 1 280 ? 24.234 5.336 -1.635 1 93.5 280 THR A C 1
ATOM 2066 O O . THR A 1 280 ? 23.766 6.449 -1.88 1 93.5 280 THR A O 1
ATOM 2069 N N . ALA A 1 281 ? 23.844 4.594 -0.708 1 95.81 281 ALA A N 1
ATOM 2070 C CA . ALA A 1 281 ? 22.859 5.055 0.259 1 95.81 281 ALA A CA 1
ATOM 2071 C C . ALA A 1 281 ? 23.094 4.434 1.632 1 95.81 281 ALA A C 1
ATOM 2073 O O . ALA A 1 281 ? 23.625 3.33 1.735 1 95.81 281 ALA A O 1
ATOM 2074 N N . PRO A 1 282 ? 22.844 5.246 2.688 1 96.75 282 PRO A N 1
ATOM 2075 C CA . PRO A 1 282 ? 22.859 4.59 3.998 1 96.75 282 PRO A CA 1
ATOM 2076 C C . PRO A 1 282 ? 21.781 3.512 4.137 1 96.75 282 PRO A C 1
ATOM 2078 O O . PRO A 1 282 ? 20.812 3.496 3.367 1 96.75 282 PRO A O 1
ATOM 2081 N N . ARG A 1 283 ? 22.047 2.615 5.109 1 97.38 283 ARG A N 1
ATOM 2082 C CA . ARG A 1 283 ? 20.969 1.684 5.453 1 97.38 283 ARG A CA 1
ATOM 2083 C C . ARG A 1 283 ? 19.75 2.422 6 1 97.38 283 ARG A C 1
ATOM 2085 O O . ARG A 1 283 ? 19.875 3.541 6.504 1 97.38 283 ARG A O 1
ATOM 2092 N N . LEU A 1 284 ? 18.625 1.814 5.844 1 98.56 284 LEU A N 1
ATOM 2093 C CA . LEU A 1 284 ? 17.391 2.369 6.379 1 98.56 284 LEU A CA 1
ATOM 2094 C C . LEU A 1 284 ? 16.859 1.52 7.531 1 98.56 284 LEU A C 1
ATOM 2096 O O . LEU A 1 284 ? 16.719 0.302 7.398 1 98.56 284 LEU A O 1
ATOM 2100 N N . LEU A 1 285 ? 16.719 2.115 8.641 1 98.44 285 LEU A N 1
ATOM 2101 C CA . LEU A 1 285 ? 15.961 1.536 9.742 1 98.44 285 LEU A CA 1
ATOM 2102 C C . LEU A 1 285 ? 14.531 2.057 9.758 1 98.44 285 LEU A C 1
ATOM 2104 O O . LEU A 1 285 ? 14.305 3.266 9.859 1 98.44 285 LEU A O 1
ATOM 2108 N N . THR A 1 286 ? 13.594 1.176 9.602 1 98.44 286 THR A N 1
ATOM 2109 C CA . THR A 1 286 ? 12.188 1.567 9.609 1 98.44 286 THR A CA 1
ATOM 2110 C C . THR A 1 286 ? 11.57 1.351 10.984 1 98.44 286 THR A C 1
ATOM 2112 O O . THR A 1 286 ? 11.539 0.224 11.484 1 98.44 286 THR A O 1
ATOM 2115 N N . ILE A 1 287 ? 11.156 2.379 11.594 1 98.69 287 ILE A N 1
ATOM 2116 C CA . ILE A 1 287 ? 10.453 2.318 12.867 1 98.69 287 ILE A CA 1
ATOM 2117 C C . ILE A 1 287 ? 8.984 2.689 12.664 1 98.69 287 ILE A C 1
ATOM 2119 O O . ILE A 1 287 ? 8.672 3.816 12.273 1 98.69 287 ILE A O 1
ATOM 2123 N N . GLY A 1 288 ? 8.133 1.83 12.805 1 98.19 288 GLY A N 1
ATOM 2124 C CA . GLY A 1 288 ? 6.688 1.965 12.68 1 98.19 288 GLY A CA 1
ATOM 2125 C C . GLY A 1 288 ? 5.926 0.89 13.43 1 98.19 288 GLY A C 1
ATOM 2126 O O . GLY A 1 288 ? 6.461 0.269 14.352 1 98.19 288 GLY A O 1
ATOM 2127 N N . ILE A 1 289 ? 4.691 0.745 13.094 1 96.94 289 ILE A N 1
ATOM 2128 C CA . ILE A 1 289 ? 3.857 -0.254 13.75 1 96.94 289 ILE A CA 1
ATOM 2129 C C . ILE A 1 289 ? 4.121 -1.629 13.141 1 96.94 289 ILE A C 1
ATOM 2131 O O . ILE A 1 289 ? 3.916 -1.835 11.945 1 96.94 289 ILE A O 1
ATOM 2135 N N . PRO A 1 290 ? 4.578 -2.531 13.914 1 94.81 290 PRO A N 1
ATOM 2136 C CA . PRO A 1 290 ? 4.836 -3.871 13.391 1 94.81 290 PRO A CA 1
ATOM 2137 C C . PRO A 1 290 ? 3.564 -4.582 12.93 1 94.81 290 PRO A C 1
ATOM 2139 O O . PRO A 1 290 ? 2.463 -4.215 13.352 1 94.81 290 PRO A O 1
ATOM 2142 N N . GLN A 1 291 ? 3.742 -5.562 12.055 1 93.38 291 GLN A N 1
ATOM 2143 C CA . GLN A 1 291 ? 2.609 -6.375 11.625 1 93.38 291 GLN A CA 1
ATOM 2144 C C . GLN A 1 291 ? 1.929 -7.047 12.812 1 93.38 291 GLN A C 1
ATOM 2146 O O . GLN A 1 291 ? 2.598 -7.473 13.758 1 93.38 291 GLN A O 1
ATOM 2151 N N . GLY A 1 292 ? 0.635 -7.055 12.688 1 90.25 292 GLY A N 1
ATOM 2152 C CA . GLY A 1 292 ? -0.162 -7.617 13.766 1 90.25 292 GLY A CA 1
ATOM 2153 C C . GLY A 1 292 ? -1.149 -6.629 14.352 1 90.25 292 GLY A C 1
ATOM 2154 O O . GLY A 1 292 ? -1.16 -5.453 13.977 1 90.25 292 GLY A O 1
ATOM 2155 N N . TYR A 1 293 ? -2.01 -7.164 15.188 1 87.94 293 TYR A N 1
ATOM 2156 C CA . TYR A 1 293 ? -2.99 -6.352 15.898 1 87.94 293 TYR A CA 1
ATOM 2157 C C . TYR A 1 293 ? -2.912 -6.594 17.406 1 87.94 293 TYR A C 1
ATOM 2159 O O . TYR A 1 293 ? -2.871 -7.742 17.844 1 87.94 293 TYR A O 1
ATOM 2167 N N . GLY A 1 294 ? -2.613 -5.566 18.156 1 82.75 294 GLY A N 1
ATOM 2168 C CA . GLY A 1 294 ? -2.521 -5.672 19.594 1 82.75 294 GLY A CA 1
ATOM 2169 C C . GLY A 1 294 ? -3.781 -5.215 20.312 1 82.75 294 GLY A C 1
ATOM 2170 O O . GLY A 1 294 ? -4.797 -4.93 19.672 1 82.75 294 GLY A O 1
ATOM 2171 N N . PRO A 1 295 ? -3.721 -5.207 21.578 1 86.81 295 PRO A N 1
ATOM 2172 C CA . PRO A 1 295 ? -4.887 -4.793 22.359 1 86.81 295 PRO A CA 1
ATOM 2173 C C . PRO A 1 295 ? -5.184 -3.301 22.234 1 86.81 295 PRO A C 1
ATOM 2175 O O . PRO A 1 295 ? -4.305 -2.523 21.844 1 86.81 295 PRO A O 1
ATOM 2178 N N . ALA A 1 296 ? -6.438 -3.016 22.547 1 89.44 296 ALA A N 1
ATOM 2179 C CA . ALA A 1 296 ? -6.828 -1.609 22.594 1 89.44 296 ALA A CA 1
ATOM 2180 C C . ALA A 1 296 ? -6.246 -0.921 23.828 1 89.44 296 ALA A C 1
ATOM 2182 O O . ALA A 1 296 ? -5.93 -1.577 24.828 1 89.44 296 ALA A O 1
ATOM 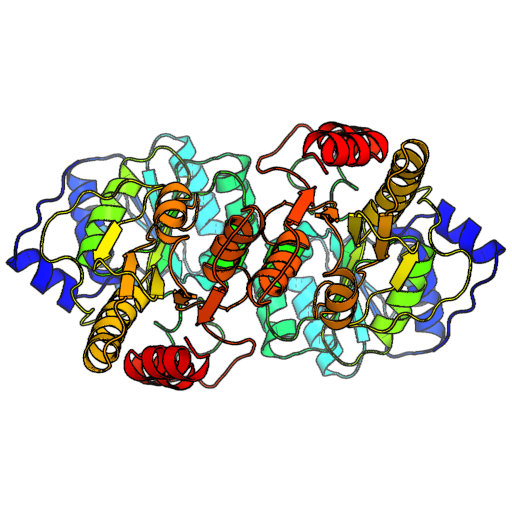2183 N N . GLY A 1 297 ? -5.938 0.357 23.719 1 92 297 GLY A N 1
ATOM 2184 C CA . GLY A 1 297 ? -5.418 1.136 24.828 1 92 297 GLY A CA 1
ATOM 2185 C C . GLY A 1 297 ? -5.344 2.623 24.531 1 92 297 GLY A C 1
ATOM 2186 O O . GLY A 1 297 ? -5.719 3.064 23.438 1 92 297 GLY A O 1
ATOM 2187 N N . GLU A 1 298 ? -4.93 3.301 25.578 1 92.69 298 GLU A N 1
ATOM 2188 C CA . GLU A 1 298 ? -4.762 4.746 25.438 1 92.69 298 GLU A CA 1
ATOM 2189 C C . GLU A 1 298 ? -3.646 5.078 24.438 1 92.69 298 GLU A C 1
ATOM 2191 O O . GLU A 1 298 ? -2.703 4.301 24.281 1 92.69 298 GLU A O 1
ATOM 2196 N N . TYR A 1 299 ? -3.779 6.207 23.859 1 92.69 299 TYR A N 1
ATOM 2197 C CA . TYR A 1 299 ? -2.895 6.641 22.781 1 92.69 299 TYR A CA 1
ATOM 2198 C C . TYR A 1 299 ? -1.433 6.492 23.172 1 92.69 299 TYR A C 1
ATOM 2200 O O . TYR A 1 299 ? -0.661 5.812 22.5 1 92.69 299 TYR A O 1
ATOM 2208 N N . ALA A 1 300 ? -1.066 7.086 24.312 1 94.12 300 ALA A N 1
ATOM 2209 C CA . ALA A 1 300 ? 0.326 7.059 24.75 1 94.12 300 ALA A CA 1
ATOM 2210 C C . ALA A 1 300 ? 0.79 5.629 25.016 1 94.12 300 ALA A C 1
ATOM 2212 O O . ALA A 1 300 ? 1.931 5.273 24.719 1 94.12 300 ALA A O 1
ATOM 2213 N N . TRP A 1 301 ? -0.06 4.871 25.578 1 94.94 301 TRP A N 1
ATOM 2214 C CA . TRP A 1 301 ? 0.251 3.475 25.859 1 94.94 301 TRP A CA 1
ATOM 2215 C C . TRP A 1 301 ? 0.442 2.686 24.578 1 94.94 301 TRP A C 1
ATOM 2217 O O . TRP A 1 301 ? 1.357 1.865 24.469 1 94.94 301 TRP A O 1
ATOM 2227 N N . MET A 1 302 ? -0.39 2.936 23.656 1 94.94 302 MET A N 1
ATOM 2228 C CA . MET A 1 302 ? -0.292 2.25 22.375 1 94.94 302 MET A CA 1
ATOM 2229 C C . MET A 1 302 ? 1.039 2.555 21.688 1 94.94 302 MET A C 1
ATOM 2231 O O . MET A 1 302 ? 1.671 1.662 21.125 1 94.94 302 MET A O 1
ATOM 2235 N N . LEU A 1 303 ? 1.417 3.846 21.688 1 96.25 303 LEU A N 1
ATOM 2236 C CA . LEU A 1 303 ? 2.703 4.223 21.109 1 96.25 303 LEU A CA 1
ATOM 2237 C C . LEU A 1 303 ? 3.846 3.486 21.812 1 96.25 303 LEU A C 1
ATOM 2239 O O . LEU A 1 303 ? 4.75 2.969 21.156 1 96.25 303 LEU A O 1
ATOM 2243 N N . GLU A 1 304 ? 3.748 3.426 23.094 1 96.81 304 GLU A N 1
ATOM 2244 C CA . GLU A 1 304 ? 4.773 2.744 23.875 1 96.81 304 GLU A CA 1
ATOM 2245 C C . GLU A 1 304 ? 4.828 1.258 23.547 1 96.81 304 GLU A C 1
ATOM 2247 O O . GLU A 1 304 ? 5.914 0.697 23.359 1 96.81 304 GLU A O 1
ATOM 2252 N N . GLN A 1 305 ? 3.684 0.641 23.406 1 95.56 305 GLN A N 1
ATOM 2253 C CA . GLN A 1 305 ? 3.611 -0.789 23.125 1 95.56 305 GLN A CA 1
ATOM 2254 C C . GLN A 1 305 ? 4.215 -1.111 21.766 1 95.56 305 GLN A C 1
ATOM 2256 O O . GLN A 1 305 ? 4.605 -2.252 21.5 1 95.56 305 GLN A O 1
ATOM 2261 N N . ASN A 1 306 ? 4.328 -0.086 20.953 1 96.38 306 ASN A N 1
ATOM 2262 C CA . ASN A 1 306 ? 4.789 -0.325 19.594 1 96.38 306 ASN A CA 1
ATOM 2263 C C . ASN A 1 306 ? 6.152 0.314 19.344 1 96.38 306 ASN A C 1
ATOM 2265 O O . ASN A 1 306 ? 6.574 0.457 18.203 1 96.38 306 ASN A O 1
ATOM 2269 N N . GLY A 1 307 ? 6.816 0.756 20.406 1 97.5 307 GLY A N 1
ATOM 2270 C CA . GLY A 1 307 ? 8.18 1.257 20.297 1 97.5 307 GLY A CA 1
ATOM 2271 C C . GLY A 1 307 ? 8.25 2.643 19.688 1 97.5 307 GLY A C 1
ATOM 2272 O O . GLY A 1 307 ? 9.25 2.998 19.062 1 97.5 307 GLY A O 1
ATOM 2273 N N . LEU A 1 308 ? 7.188 3.469 19.875 1 98.12 308 LEU A N 1
ATOM 2274 C CA . LEU A 1 308 ? 7.094 4.723 19.141 1 98.12 308 LEU A CA 1
ATOM 2275 C C . LEU A 1 308 ? 7.266 5.918 20.062 1 98.12 308 LEU A C 1
ATOM 2277 O O . LEU A 1 308 ? 6.883 7.039 19.719 1 98.12 308 LEU A O 1
ATOM 2281 N N . THR A 1 309 ? 7.789 5.66 21.25 1 98.44 309 THR A N 1
ATOM 2282 C CA . THR A 1 309 ? 8.156 6.781 22.109 1 98.44 309 THR A CA 1
ATOM 2283 C C . THR A 1 309 ? 9.555 7.285 21.781 1 98.44 309 THR A C 1
ATOM 2285 O O . THR A 1 309 ? 10.359 6.562 21.188 1 98.44 309 THR A O 1
ATOM 2288 N N . ALA A 1 310 ? 9.812 8.5 22.188 1 98.69 310 ALA A N 1
ATOM 2289 C CA . ALA A 1 310 ? 11.109 9.102 21.906 1 98.69 310 ALA A CA 1
ATOM 2290 C C . ALA A 1 310 ? 12.242 8.219 22.438 1 98.69 310 ALA A C 1
ATOM 2292 O O . ALA A 1 310 ? 13.227 7.977 21.734 1 98.69 310 ALA A O 1
ATOM 2293 N N . ALA A 1 311 ? 12.094 7.73 23.641 1 98.56 311 ALA A N 1
ATOM 2294 C CA . ALA A 1 311 ? 13.117 6.895 24.266 1 98.56 311 ALA A CA 1
ATOM 2295 C C . ALA A 1 311 ? 13.289 5.582 23.516 1 98.56 311 ALA A C 1
ATOM 2297 O O . ALA A 1 311 ? 14.414 5.109 23.328 1 98.56 311 ALA A O 1
ATOM 2298 N N . GLN A 1 312 ? 12.234 5.012 23.125 1 98.69 312 GLN A N 1
ATOM 2299 C CA . GLN A 1 312 ? 12.289 3.74 22.406 1 98.69 312 GLN A CA 1
ATOM 2300 C C . GLN A 1 312 ? 12.891 3.916 21.031 1 98.69 312 GLN A C 1
ATOM 2302 O O . GLN A 1 312 ? 13.648 3.061 20.562 1 98.69 312 GLN A O 1
ATOM 2307 N N . ILE A 1 313 ? 12.523 4.98 20.328 1 98.75 313 ILE A N 1
ATOM 2308 C CA . ILE A 1 313 ? 13.102 5.297 19.031 1 98.75 313 ILE A CA 1
ATOM 2309 C C . ILE A 1 313 ? 14.617 5.461 19.172 1 98.75 313 ILE A C 1
ATOM 2311 O O . ILE A 1 313 ? 15.383 4.852 18.406 1 98.75 313 ILE A O 1
ATOM 2315 N N . ALA A 1 314 ? 15.016 6.266 20.141 1 98.69 314 ALA A N 1
ATOM 2316 C CA . ALA A 1 314 ? 16.453 6.457 20.391 1 98.69 314 ALA A CA 1
ATOM 2317 C C . ALA A 1 314 ? 17.141 5.129 20.703 1 98.69 314 ALA A C 1
ATOM 2319 O O . ALA A 1 314 ? 18.219 4.848 20.188 1 98.69 314 ALA A O 1
ATOM 2320 N N . GLY A 1 315 ? 16.5 4.363 21.594 1 98.25 315 GLY A N 1
ATOM 2321 C CA . GLY A 1 315 ? 17.062 3.064 21.953 1 98.25 315 GLY A CA 1
ATOM 2322 C C . GLY A 1 315 ? 17.234 2.139 20.766 1 98.25 315 GLY A C 1
ATOM 2323 O O . GLY A 1 315 ? 18.266 1.472 20.625 1 98.25 315 GLY A O 1
ATOM 2324 N N . THR A 1 316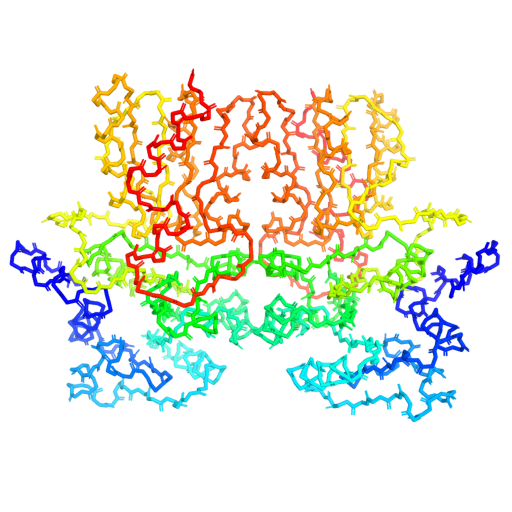 ? 16.234 2.09 19.891 1 98.19 316 THR A N 1
ATOM 2325 C CA . THR A 1 316 ? 16.297 1.239 18.703 1 98.19 316 THR A CA 1
ATOM 2326 C C . THR A 1 316 ? 17.438 1.665 17.797 1 98.19 316 THR A C 1
ATOM 2328 O O . THR A 1 316 ? 18.125 0.82 17.219 1 98.19 316 THR A O 1
ATOM 2331 N N . ILE A 1 317 ? 17.609 2.957 17.609 1 98 317 ILE A N 1
ATOM 2332 C CA . ILE A 1 317 ? 18.688 3.49 16.781 1 98 317 ILE A CA 1
ATOM 2333 C C . ILE A 1 317 ? 20.047 3.092 17.359 1 98 317 ILE A C 1
ATOM 2335 O O . ILE A 1 317 ? 20.938 2.658 16.625 1 98 317 ILE A O 1
ATOM 2339 N N . LEU A 1 318 ? 20.188 3.162 18.688 1 97 318 LEU A N 1
ATOM 2340 C CA . LEU A 1 318 ? 21.422 2.809 19.359 1 97 318 LEU A CA 1
ATOM 2341 C C . LEU A 1 318 ? 21.719 1.32 19.203 1 97 318 LEU A C 1
ATOM 2343 O O . LEU A 1 318 ? 22.875 0.927 19.047 1 97 318 LEU A O 1
ATOM 2347 N N . GLU A 1 319 ? 20.703 0.495 19.281 1 95.31 319 GLU A N 1
ATOM 2348 C CA . GLU A 1 319 ? 20.859 -0.953 19.203 1 95.31 319 GLU A CA 1
ATOM 2349 C C . GLU A 1 319 ? 21.25 -1.376 17.781 1 95.31 319 GLU A C 1
ATOM 2351 O O . GLU A 1 319 ? 21.875 -2.426 17.594 1 95.31 319 GLU A O 1
ATOM 2356 N N . THR A 1 320 ? 20.656 -0.735 16.75 1 89.12 320 THR A N 1
ATOM 2357 C CA . THR A 1 320 ? 20.938 -1.066 15.359 1 89.12 320 THR A CA 1
ATOM 2358 C C . THR A 1 320 ? 22.391 -0.786 15.023 1 89.12 320 THR A C 1
ATOM 2360 O O . THR A 1 320 ? 22.953 -1.38 14.094 1 89.12 320 THR A O 1
ATOM 2363 N N . GLY A 1 321 ? 23.141 -0.013 15.891 1 72.81 321 GLY A N 1
ATOM 2364 C CA . GLY A 1 321 ? 24.578 0.217 15.727 1 72.81 321 GLY A CA 1
ATOM 2365 C C . GLY A 1 321 ? 24.891 1.246 14.664 1 72.81 321 GLY A C 1
ATOM 2366 O O . GLY A 1 321 ? 24.125 1.422 13.711 1 72.81 321 GLY A O 1
ATOM 2367 N N . LEU A 1 322 ? 25.484 2.295 15.031 1 66.62 322 LEU A N 1
ATOM 2368 C CA . LEU A 1 322 ? 26.125 3.236 14.117 1 66.62 322 LEU A CA 1
ATOM 2369 C C . LEU A 1 322 ? 27.547 2.791 13.781 1 66.62 322 LEU A C 1
ATOM 2371 O O . LEU A 1 322 ? 28.203 2.131 14.594 1 66.62 322 LEU A O 1
ATOM 2375 N N . MET B 1 1 ? -5.254 -34.062 -0.247 1 92.88 1 MET B N 1
ATOM 2376 C CA . MET B 1 1 ? -5.445 -33.406 -1.541 1 92.88 1 MET B CA 1
ATOM 2377 C C . MET B 1 1 ? -4.168 -33.469 -2.371 1 92.88 1 MET B C 1
ATOM 2379 O O . MET B 1 1 ? -3.07 -33.312 -1.841 1 92.88 1 MET B O 1
ATOM 2383 N N . LYS B 1 2 ? -4.285 -33.844 -3.59 1 92.5 2 LYS B N 1
ATOM 2384 C CA . LYS B 1 2 ? -3.15 -33.906 -4.508 1 92.5 2 LYS B CA 1
ATOM 2385 C C . LYS B 1 2 ? -3.555 -33.5 -5.914 1 92.5 2 LYS B C 1
ATOM 2387 O O . LYS B 1 2 ? -4.738 -33.531 -6.266 1 92.5 2 LYS B O 1
ATOM 2392 N N . ILE B 1 3 ? -2.633 -32.938 -6.621 1 94 3 ILE B N 1
ATOM 2393 C CA . ILE B 1 3 ? -2.799 -32.594 -8.023 1 94 3 ILE B CA 1
ATOM 2394 C C . ILE B 1 3 ? -1.729 -33.312 -8.859 1 94 3 ILE B C 1
ATOM 2396 O O . ILE B 1 3 ? -0.541 -33.25 -8.531 1 94 3 ILE B O 1
ATOM 2400 N N . SER B 1 4 ? -2.188 -34.031 -9.844 1 93.38 4 SER B N 1
ATOM 2401 C CA . SER B 1 4 ? -1.252 -34.594 -10.805 1 93.38 4 SER B CA 1
ATOM 2402 C C . SER B 1 4 ? -0.986 -33.625 -11.961 1 93.38 4 SER B C 1
ATOM 2404 O O . SER B 1 4 ? -1.9 -32.969 -12.438 1 93.38 4 SER B O 1
ATOM 2406 N N . VAL B 1 5 ? 0.216 -33.562 -12.344 1 96.06 5 VAL B N 1
ATOM 2407 C CA . VAL B 1 5 ? 0.603 -32.688 -13.438 1 96.06 5 VAL B CA 1
ATOM 2408 C C . VAL B 1 5 ? 1.214 -33.5 -14.578 1 96.06 5 VAL B C 1
ATOM 2410 O O . VAL B 1 5 ? 2.322 -34.031 -14.445 1 96.06 5 VAL B O 1
ATOM 2413 N N . SER B 1 6 ? 0.529 -33.656 -15.664 1 96.69 6 SER B N 1
ATOM 2414 C CA . SER B 1 6 ? 1.02 -34.312 -16.875 1 96.69 6 SER B CA 1
ATOM 2415 C C . SER B 1 6 ? 1.27 -33.281 -17.984 1 96.69 6 SER B C 1
ATOM 2417 O O . SER B 1 6 ? 0.765 -32.156 -17.906 1 96.69 6 SER B O 1
ATOM 2419 N N . PRO B 1 7 ? 2.088 -33.625 -18.938 1 96.44 7 PRO B N 1
ATOM 2420 C CA . PRO B 1 7 ? 2.27 -32.688 -20.062 1 96.44 7 PRO B CA 1
ATOM 2421 C C . PRO B 1 7 ? 0.949 -32.281 -20.703 1 96.44 7 PRO B C 1
ATOM 2423 O O . PRO B 1 7 ? 0.798 -31.141 -21.141 1 96.44 7 PRO B O 1
ATOM 2426 N N . ALA B 1 8 ? 0.037 -33.219 -20.766 1 96.56 8 ALA B N 1
ATOM 2427 C CA . ALA B 1 8 ? -1.28 -32.906 -21.328 1 96.56 8 ALA B CA 1
ATOM 2428 C C . ALA B 1 8 ? -2.027 -31.906 -20.453 1 96.56 8 ALA B C 1
ATOM 2430 O O . ALA B 1 8 ? -2.713 -31.016 -20.969 1 96.56 8 ALA B O 1
ATOM 2431 N N . ASP B 1 9 ? -1.935 -32.031 -19.156 1 96.69 9 ASP B N 1
ATOM 2432 C CA . ASP B 1 9 ? -2.543 -31.094 -18.234 1 96.69 9 ASP B CA 1
ATOM 2433 C C . ASP B 1 9 ? -1.965 -29.688 -18.438 1 96.69 9 ASP B C 1
ATOM 2435 O O . ASP B 1 9 ? -2.709 -28.703 -18.516 1 96.69 9 ASP B O 1
ATOM 2439 N N . VAL B 1 10 ? -0.655 -29.625 -18.484 1 97.38 10 VAL B N 1
ATOM 2440 C CA . VAL B 1 10 ? 0.05 -28.359 -18.625 1 97.38 10 VAL B CA 1
ATOM 2441 C C . VAL B 1 10 ? -0.423 -27.641 -19.875 1 97.38 10 VAL B C 1
ATOM 2443 O O . VAL B 1 10 ? -0.697 -26.438 -19.844 1 97.38 10 VAL B O 1
ATOM 2446 N N . ARG B 1 11 ? -0.528 -28.359 -20.969 1 96.75 11 ARG B N 1
ATOM 2447 C CA . ARG B 1 11 ? -0.975 -27.781 -22.234 1 96.75 11 ARG B CA 1
ATOM 2448 C C . ARG B 1 11 ? -2.424 -27.312 -22.141 1 96.75 11 ARG B C 1
ATOM 2450 O O . ARG B 1 11 ? -2.758 -26.219 -22.594 1 96.75 11 ARG B O 1
ATOM 2457 N N . ALA B 1 12 ? -3.23 -28.188 -21.578 1 96.5 12 ALA B N 1
ATOM 2458 C CA . ALA B 1 12 ? -4.645 -27.844 -21.438 1 96.5 12 ALA B CA 1
ATOM 2459 C C . ALA B 1 12 ? -4.82 -26.609 -20.547 1 96.5 12 ALA B C 1
ATOM 2461 O O . ALA B 1 12 ? -5.609 -25.719 -20.859 1 96.5 12 ALA B O 1
ATOM 2462 N N . TRP B 1 13 ? -4.082 -26.594 -19.422 1 96.56 13 TRP B N 1
ATOM 2463 C CA . TRP B 1 13 ? -4.145 -25.453 -18.5 1 96.56 13 TRP B CA 1
ATOM 2464 C C . TRP B 1 13 ? -3.688 -24.172 -19.188 1 96.56 13 TRP B C 1
ATOM 2466 O O . TRP B 1 13 ? -4.332 -23.125 -19.047 1 96.56 13 TRP B O 1
ATOM 2476 N N . SER B 1 14 ? -2.609 -24.25 -19.891 1 96.62 14 SER B N 1
ATOM 2477 C CA . SER B 1 14 ? -2.1 -23.078 -20.594 1 96.62 14 SER B CA 1
ATOM 2478 C C . SER B 1 14 ? -3.143 -22.516 -21.562 1 96.62 14 SER B C 1
ATOM 2480 O O . SER B 1 14 ? -3.355 -21.312 -21.625 1 96.62 14 SER B O 1
ATOM 2482 N N . MET B 1 15 ? -3.838 -23.391 -22.25 1 95.69 15 MET B N 1
ATOM 2483 C CA . MET B 1 15 ? -4.84 -22.984 -23.234 1 95.69 15 MET B CA 1
ATOM 2484 C C . MET B 1 15 ? -6.027 -22.312 -22.562 1 95.69 15 MET B C 1
ATOM 2486 O O . MET B 1 15 ? -6.559 -21.328 -23.078 1 95.69 15 MET B O 1
ATOM 2490 N N . MET B 1 16 ? -6.41 -22.797 -21.422 1 94.06 16 MET B N 1
ATOM 2491 C CA . MET B 1 16 ? -7.582 -22.281 -20.703 1 94.06 16 MET B CA 1
ATOM 2492 C C . MET B 1 16 ? -7.25 -21 -19.969 1 94.06 16 MET B C 1
ATOM 2494 O O . MET B 1 16 ? -8.148 -20.219 -19.625 1 94.06 16 MET B O 1
ATOM 2498 N N . GLY B 1 17 ? -5.961 -20.812 -19.688 1 94.31 17 GLY B N 1
ATOM 2499 C CA . GLY B 1 17 ? -5.559 -19.641 -18.922 1 94.31 17 GLY B CA 1
ATOM 2500 C C . GLY B 1 17 ? -5.637 -19.844 -17.422 1 94.31 17 GLY B C 1
ATOM 2501 O O . GLY B 1 17 ? -6.055 -20.922 -16.953 1 94.31 17 GLY B O 1
ATOM 2502 N N . THR B 1 18 ? -5.266 -18.891 -16.672 1 95.06 18 THR B N 1
ATOM 2503 C CA . THR B 1 18 ? -5.137 -19.016 -15.219 1 95.06 18 THR B CA 1
ATOM 2504 C C . THR B 1 18 ? -6.508 -19.156 -14.562 1 95.06 18 THR B C 1
ATOM 2506 O O . THR B 1 18 ? -6.676 -19.938 -13.617 1 95.06 18 THR B O 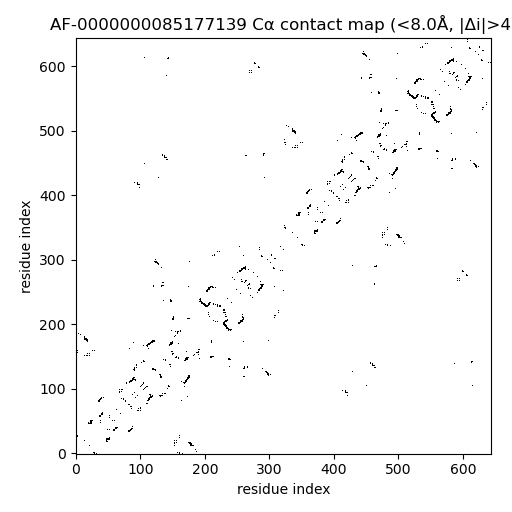1
ATOM 2509 N N . ARG B 1 19 ? -7.508 -18.453 -15.055 1 94.44 19 ARG B N 1
ATOM 2510 C CA . ARG B 1 19 ? -8.836 -18.516 -14.453 1 94.44 19 ARG B CA 1
ATOM 2511 C C . ARG B 1 19 ? -9.477 -19.875 -14.688 1 94.44 19 ARG B C 1
ATOM 2513 O O . ARG B 1 19 ? -10.031 -20.484 -13.766 1 94.44 19 ARG B O 1
ATOM 2520 N N . GLY B 1 20 ? -9.375 -20.266 -15.938 1 94.94 20 GLY B N 1
ATOM 2521 C CA . GLY B 1 20 ? -9.867 -21.609 -16.234 1 94.94 20 GLY B CA 1
ATOM 2522 C C . GLY B 1 20 ? -9.156 -22.688 -15.453 1 94.94 20 GLY B C 1
ATOM 2523 O O . GLY B 1 20 ? -9.789 -23.625 -14.953 1 94.94 20 GLY B O 1
ATOM 2524 N N . THR B 1 21 ? -7.887 -22.578 -15.367 1 96.69 21 THR B N 1
ATOM 2525 C CA . THR B 1 21 ? -7.086 -23.547 -14.617 1 96.69 21 THR B CA 1
ATOM 2526 C C . THR B 1 21 ? -7.492 -23.562 -13.148 1 96.69 21 THR B C 1
ATOM 2528 O O . THR B 1 21 ? -7.617 -24.625 -12.547 1 96.69 21 THR B O 1
ATOM 2531 N N . PHE B 1 22 ? -7.676 -22.422 -12.562 1 97.06 22 PHE B N 1
ATOM 2532 C CA . PHE B 1 22 ? -8.141 -22.344 -11.18 1 97.06 22 PHE B CA 1
ATOM 2533 C C . PHE B 1 22 ? -9.445 -23.109 -11.008 1 97.06 22 PHE B C 1
ATOM 2535 O O . PHE B 1 22 ? -9.57 -23.922 -10.086 1 97.06 22 PHE B O 1
ATOM 2542 N N . GLY B 1 23 ? -10.375 -22.859 -11.875 1 95.94 23 GLY B N 1
ATOM 2543 C CA . GLY B 1 23 ? -11.68 -23.5 -11.781 1 95.94 23 GLY B CA 1
ATOM 2544 C C . GLY B 1 23 ? -11.602 -25.016 -11.797 1 95.94 23 GLY B C 1
ATOM 2545 O O . GLY B 1 23 ? -12.195 -25.672 -10.938 1 95.94 23 GLY B O 1
ATOM 2546 N N . VAL B 1 24 ? -10.875 -25.531 -12.758 1 95.88 24 VAL B N 1
ATOM 2547 C CA . VAL B 1 24 ? -10.773 -26.984 -12.891 1 95.88 24 VAL B CA 1
ATOM 2548 C C . VAL B 1 24 ? -10.016 -27.562 -11.695 1 95.88 24 VAL B C 1
ATOM 2550 O O . VAL B 1 24 ? -10.352 -28.641 -11.203 1 95.88 24 VAL B O 1
ATOM 2553 N N . THR B 1 25 ? -9.023 -26.844 -11.25 1 97.25 25 THR B N 1
ATOM 2554 C CA . THR B 1 25 ? -8.242 -27.281 -10.102 1 97.25 25 THR B CA 1
ATOM 2555 C C . THR B 1 25 ? -9.102 -27.312 -8.844 1 97.25 25 THR B C 1
ATOM 2557 O O . THR B 1 25 ? -9.078 -28.297 -8.094 1 97.25 25 THR B O 1
ATOM 2560 N N . LEU B 1 26 ? -9.82 -26.234 -8.617 1 97.56 26 LEU B N 1
ATOM 2561 C CA . LEU B 1 26 ? -10.672 -26.172 -7.43 1 97.56 26 LEU B CA 1
ATOM 2562 C C . LEU B 1 26 ? -11.695 -27.312 -7.434 1 97.56 26 LEU B C 1
ATOM 2564 O O . LEU B 1 26 ? -11.969 -27.906 -6.391 1 97.56 26 LEU B O 1
ATOM 2568 N N . LEU B 1 27 ? -12.242 -27.578 -8.625 1 96.94 27 LEU B N 1
ATOM 2569 C CA . LEU B 1 27 ? -13.18 -28.688 -8.766 1 96.94 27 LEU B CA 1
ATOM 2570 C C . LEU B 1 27 ? -12.547 -30 -8.336 1 96.94 27 LEU B C 1
ATOM 2572 O O . LEU B 1 27 ? -13.148 -30.766 -7.574 1 96.94 27 LEU B O 1
ATOM 2576 N N . ASN B 1 28 ? -11.375 -30.188 -8.836 1 97.38 28 ASN B N 1
ATOM 2577 C CA . ASN B 1 28 ? -10.656 -31.406 -8.5 1 97.38 28 ASN B CA 1
ATOM 2578 C C . ASN B 1 28 ? -10.367 -31.5 -7.004 1 97.38 28 ASN B C 1
ATOM 2580 O O . ASN B 1 28 ? -10.508 -32.562 -6.406 1 97.38 28 ASN B O 1
ATOM 2584 N N . LEU B 1 29 ? -9.945 -30.438 -6.406 1 98.06 29 LEU B N 1
ATOM 2585 C CA . LEU B 1 29 ? -9.656 -30.422 -4.977 1 98.06 29 LEU B CA 1
ATOM 2586 C C . LEU B 1 29 ? -10.922 -30.641 -4.156 1 98.06 29 LEU B C 1
ATOM 2588 O O . LEU B 1 29 ? -10.891 -31.312 -3.125 1 98.06 29 LEU B O 1
ATOM 2592 N N . ALA B 1 30 ? -12 -30.078 -4.598 1 97.81 30 ALA B N 1
ATOM 2593 C CA . ALA B 1 30 ? -13.273 -30.188 -3.891 1 97.81 30 ALA B CA 1
ATOM 2594 C C . ALA B 1 30 ? -13.773 -31.641 -3.896 1 97.81 30 ALA B C 1
ATOM 2596 O O . ALA B 1 30 ? -14.469 -32.062 -2.975 1 97.81 30 ALA B O 1
ATOM 2597 N N . LYS B 1 31 ? -13.406 -32.406 -4.93 1 97.75 31 LYS B N 1
ATOM 2598 C CA . LYS B 1 31 ? -13.727 -33.844 -4.969 1 97.75 31 LYS B CA 1
ATOM 2599 C C . LYS B 1 31 ? -13.008 -34.594 -3.855 1 97.75 31 LYS B C 1
ATOM 2601 O O . LYS B 1 31 ? -13.508 -35.594 -3.357 1 97.75 31 LYS B O 1
ATOM 2606 N N . GLN B 1 32 ? -11.961 -34.031 -3.467 1 98.12 32 GLN B N 1
ATOM 2607 C CA . GLN B 1 32 ? -11.117 -34.719 -2.494 1 98.12 32 GLN B CA 1
ATOM 2608 C C . GLN B 1 32 ? -11.375 -34.188 -1.081 1 98.12 32 GLN B C 1
ATOM 2610 O O . GLN B 1 32 ? -11.047 -34.875 -0.099 1 98.12 32 GLN B O 1
ATOM 2615 N N . ASN B 1 33 ? -11.875 -33.031 -0.934 1 98.06 33 ASN B N 1
ATOM 2616 C CA . ASN B 1 33 ? -12.086 -32.375 0.355 1 98.06 33 ASN B CA 1
ATOM 2617 C C . ASN B 1 33 ? -13.461 -31.75 0.44 1 98.06 33 ASN B C 1
ATOM 2619 O O . ASN B 1 33 ? -13.688 -30.672 -0.114 1 98.06 33 ASN B O 1
ATOM 2623 N N . PRO B 1 34 ? -14.352 -32.281 1.188 1 97.62 34 PRO B N 1
ATOM 2624 C CA . PRO B 1 34 ? -15.727 -31.797 1.236 1 97.62 34 PRO B CA 1
ATOM 2625 C C . PRO B 1 34 ? -15.852 -30.438 1.925 1 97.62 34 PRO B C 1
ATOM 2627 O O . PRO B 1 34 ? -16.906 -29.812 1.877 1 97.62 34 PRO B O 1
ATOM 2630 N N . ASP B 1 35 ? -14.82 -29.969 2.508 1 98 35 ASP B N 1
ATOM 2631 C CA . ASP B 1 35 ? -14.867 -28.703 3.225 1 98 35 ASP B CA 1
ATOM 2632 C C . ASP B 1 35 ? -14.648 -27.531 2.275 1 98 35 ASP B C 1
ATOM 2634 O O . ASP B 1 35 ? -14.875 -26.375 2.645 1 98 35 ASP B O 1
ATOM 2638 N N . ILE B 1 36 ? -14.242 -27.781 1.072 1 98.5 36 ILE B N 1
ATOM 2639 C CA . ILE B 1 36 ? -13.984 -26.703 0.111 1 98.5 36 ILE B CA 1
ATOM 2640 C C . ILE B 1 36 ? -15.312 -26.188 -0.448 1 98.5 36 ILE B C 1
ATOM 2642 O O . ILE B 1 36 ? -16.125 -26.969 -0.965 1 98.5 36 ILE B O 1
ATOM 2646 N N . ILE B 1 37 ? -15.523 -24.891 -0.312 1 98.06 37 ILE B N 1
ATOM 2647 C CA . ILE B 1 37 ? -16.734 -24.234 -0.791 1 98.06 37 ILE B CA 1
ATOM 2648 C C . ILE B 1 37 ? -16.344 -23.125 -1.774 1 98.06 37 ILE B C 1
ATOM 2650 O O . ILE B 1 37 ? -15.422 -22.359 -1.524 1 98.06 37 ILE B O 1
ATOM 2654 N N . GLY B 1 38 ? -17.031 -23.125 -2.904 1 97.19 38 GLY B N 1
ATOM 2655 C CA . GLY B 1 38 ? -16.797 -22.078 -3.893 1 97.19 38 GLY B CA 1
ATOM 2656 C C . GLY B 1 38 ? -17.781 -20.922 -3.783 1 97.19 38 GLY B C 1
ATOM 2657 O O . GLY B 1 38 ? -18.984 -21.141 -3.674 1 97.19 38 GLY B O 1
ATOM 2658 N N . LEU B 1 39 ? -17.234 -19.719 -3.725 1 96.06 39 LEU B N 1
ATOM 2659 C CA . LEU B 1 39 ? -18.047 -18.5 -3.684 1 96.06 39 LEU B CA 1
ATOM 2660 C C . LEU B 1 39 ? -17.672 -17.562 -4.824 1 96.06 39 LEU B C 1
ATOM 2662 O O . LEU B 1 39 ? -16.516 -17.531 -5.25 1 96.06 39 LEU B O 1
ATOM 2666 N N . THR B 1 40 ? -18.734 -16.797 -5.285 1 92.38 40 THR B N 1
ATOM 2667 C CA . THR B 1 40 ? -18.453 -15.836 -6.34 1 92.38 40 THR B CA 1
ATOM 2668 C C . THR B 1 40 ? -19.359 -14.617 -6.227 1 92.38 40 THR B C 1
ATOM 2670 O O . THR B 1 40 ? -20.453 -14.711 -5.648 1 92.38 40 THR B O 1
ATOM 2673 N N . ALA B 1 41 ? -18.812 -13.516 -6.715 1 88.69 41 ALA B N 1
ATOM 2674 C CA . ALA B 1 41 ? -19.609 -12.305 -6.867 1 88.69 41 ALA B CA 1
ATOM 2675 C C . ALA B 1 41 ? -20.078 -12.141 -8.305 1 88.69 41 ALA B C 1
ATOM 2677 O O . ALA B 1 41 ? -19.703 -11.18 -8.984 1 88.69 41 ALA B O 1
ATOM 2678 N N . ASP B 1 42 ? -20.906 -13.039 -8.758 1 82.12 42 ASP B N 1
ATOM 2679 C CA . ASP B 1 42 ? -21.578 -13.078 -10.055 1 82.12 42 ASP B CA 1
ATOM 2680 C C . ASP B 1 42 ? -20.562 -13.219 -11.188 1 82.12 42 ASP B C 1
ATOM 2682 O O . ASP B 1 42 ? -20.703 -12.578 -12.234 1 82.12 42 ASP B O 1
ATOM 2686 N N . LEU B 1 43 ? -19.547 -13.938 -10.953 1 79.06 43 LEU B N 1
ATOM 2687 C CA . LEU B 1 43 ? -18.5 -14.172 -11.938 1 79.06 43 LEU B CA 1
ATOM 2688 C C . LEU B 1 43 ? -18.312 -15.672 -12.18 1 79.06 43 LEU B C 1
ATOM 2690 O O . LEU B 1 43 ? -17.188 -16.125 -12.367 1 79.06 43 LEU B O 1
ATOM 2694 N N . GLY B 1 44 ? -19.375 -16.375 -12.141 1 75.81 44 GLY B N 1
ATOM 2695 C CA . GLY B 1 44 ? -19.266 -17.828 -12.219 1 75.81 44 GLY B CA 1
ATOM 2696 C C . GLY B 1 44 ? -18.594 -18.312 -13.492 1 75.81 44 GLY B C 1
ATOM 2697 O O . GLY B 1 44 ? -17.688 -19.125 -13.445 1 75.81 44 GLY B O 1
ATOM 2698 N N . ILE B 1 45 ? -18.891 -17.703 -14.594 1 73.25 45 ILE B N 1
ATOM 2699 C CA . ILE B 1 45 ? -18.297 -18.109 -15.867 1 73.25 45 ILE B CA 1
ATOM 2700 C C . ILE B 1 45 ? -16.875 -17.578 -15.969 1 73.25 45 ILE B C 1
ATOM 2702 O O . ILE B 1 45 ? -15.945 -18.328 -16.281 1 73.25 45 ILE B O 1
ATOM 2706 N N . THR B 1 46 ? -16.672 -16.406 -15.531 1 74 46 THR B N 1
ATOM 2707 C CA . THR B 1 46 ? -15.383 -15.727 -15.672 1 74 46 THR B CA 1
ATOM 2708 C C . THR B 1 46 ? -14.359 -16.312 -14.703 1 74 46 THR B C 1
ATOM 2710 O O . THR B 1 46 ? -13.148 -16.25 -14.953 1 74 46 THR B O 1
ATOM 2713 N N . SER B 1 47 ? -14.836 -16.922 -13.68 1 78.19 47 SER B N 1
ATOM 2714 C CA . SER B 1 47 ? -13.938 -17.5 -12.688 1 78.19 47 SER B CA 1
ATOM 2715 C C . SER B 1 47 ? -13.602 -18.938 -13.008 1 78.19 47 SER B C 1
ATOM 2717 O O . SER B 1 47 ? -12.789 -19.562 -12.328 1 78.19 47 SER B O 1
ATOM 2719 N N . GLY B 1 48 ? -14.234 -19.5 -13.984 1 81.5 48 GLY B N 1
ATOM 2720 C CA . GLY B 1 48 ? -14.031 -20.906 -14.328 1 81.5 48 GLY B CA 1
ATOM 2721 C C . GLY B 1 48 ? -14.805 -21.859 -13.438 1 81.5 48 GLY B C 1
ATOM 2722 O O . GLY B 1 48 ? -14.531 -23.062 -13.422 1 81.5 48 GLY B O 1
ATOM 2723 N N . MET B 1 49 ? -15.742 -21.312 -12.672 1 90.06 49 MET B N 1
ATOM 2724 C CA . MET B 1 49 ? -16.375 -22.109 -11.633 1 90.06 49 MET B CA 1
ATOM 2725 C C . MET B 1 49 ? -17.656 -22.75 -12.141 1 90.06 49 MET B C 1
ATOM 2727 O O . MET B 1 49 ? -18.422 -23.328 -11.359 1 90.06 49 MET B O 1
ATOM 2731 N N . GLU B 1 50 ? -17.844 -22.672 -13.398 1 90.38 50 GLU B N 1
ATOM 2732 C CA . GLU B 1 50 ? -19.062 -23.219 -13.969 1 90.38 50 GLU B CA 1
ATOM 2733 C C . GLU B 1 50 ? -19.188 -24.703 -13.664 1 90.38 50 GLU B C 1
ATOM 2735 O O . GLU B 1 50 ? -20.219 -25.156 -13.164 1 90.38 50 GLU B O 1
ATOM 2740 N N . ARG B 1 51 ? -18.203 -25.484 -13.953 1 92.62 51 ARG B N 1
ATOM 2741 C CA . ARG B 1 51 ? -18.25 -26.922 -13.711 1 92.62 51 ARG B CA 1
ATOM 2742 C C . ARG B 1 51 ? -18.375 -27.219 -12.219 1 92.62 51 ARG B C 1
ATOM 2744 O O . ARG B 1 51 ? -19.047 -28.172 -11.82 1 92.62 51 ARG B O 1
ATOM 2751 N N . PHE B 1 52 ? -17.641 -26.422 -11.477 1 94.94 52 PHE B N 1
ATOM 2752 C CA . PHE B 1 52 ? -17.75 -26.562 -10.031 1 94.94 52 PHE B CA 1
ATOM 2753 C C . PHE B 1 52 ? -19.188 -26.406 -9.57 1 94.94 52 PHE B C 1
ATOM 2755 O O . PHE B 1 52 ? -19.688 -27.219 -8.797 1 94.94 52 PHE B O 1
ATOM 2762 N N . SER B 1 53 ? -19.812 -25.344 -10.055 1 94.38 53 SER B N 1
ATOM 2763 C CA . SER B 1 53 ? -21.172 -25.031 -9.656 1 94.38 53 SER B CA 1
ATOM 2764 C C . SER B 1 53 ? -22.141 -26.141 -10.055 1 94.38 53 SER B C 1
ATOM 2766 O O . SER B 1 53 ? -23.125 -26.406 -9.352 1 94.38 53 SER B O 1
ATOM 2768 N N . HIS B 1 54 ? -21.891 -26.828 -11.141 1 94.88 54 HIS B N 1
ATOM 2769 C CA . HIS B 1 54 ? -22.734 -27.906 -11.602 1 94.88 54 HIS B CA 1
ATOM 2770 C C . HIS B 1 54 ? -22.5 -29.188 -10.805 1 94.88 54 HIS B C 1
ATOM 2772 O O . HIS B 1 54 ? -23.438 -29.922 -10.508 1 94.88 54 HIS B O 1
ATOM 2778 N N . THR B 1 55 ? -21.281 -29.438 -10.5 1 96.19 55 THR B N 1
ATOM 2779 C CA . THR B 1 55 ? -20.906 -30.672 -9.82 1 96.19 55 THR B CA 1
ATOM 2780 C C . THR B 1 55 ? -21.266 -30.609 -8.344 1 96.19 55 THR B C 1
ATOM 2782 O O . THR B 1 55 ? -21.672 -31.609 -7.75 1 96.19 55 THR B O 1
ATOM 2785 N N . PHE B 1 56 ? -21.062 -29.453 -7.738 1 96.75 56 PHE B N 1
ATOM 2786 C CA . PHE B 1 56 ? -21.328 -29.281 -6.312 1 96.75 56 PHE B CA 1
ATOM 2787 C C . PHE B 1 56 ? -22.219 -28.062 -6.074 1 96.75 56 PHE B C 1
ATOM 2789 O O . PHE B 1 56 ? -21.812 -27.109 -5.402 1 96.75 56 PHE B O 1
ATOM 2796 N N . PRO B 1 57 ? -23.438 -28.109 -6.484 1 95.62 57 PRO B N 1
ATOM 2797 C CA . PRO B 1 57 ? -24.312 -26.938 -6.332 1 95.62 57 PRO B CA 1
ATOM 2798 C C . PRO B 1 57 ? -24.547 -26.562 -4.871 1 95.62 57 PRO B C 1
ATOM 2800 O O . PRO B 1 57 ? -24.75 -25.375 -4.562 1 95.62 57 PRO B O 1
ATOM 2803 N N . GLU B 1 58 ? -24.422 -27.469 -3.951 1 95.88 58 GLU B N 1
ATOM 2804 C CA . GLU B 1 58 ? -24.672 -27.219 -2.535 1 95.88 58 GLU B CA 1
ATOM 2805 C C . GLU B 1 58 ? -23.469 -26.562 -1.871 1 95.88 58 GLU B C 1
ATOM 2807 O O . GLU B 1 58 ? -23.578 -26.031 -0.766 1 95.88 58 GLU B O 1
ATOM 2812 N N . ARG B 1 59 ? -22.312 -26.609 -2.523 1 96.62 59 ARG B N 1
ATOM 2813 C CA . ARG B 1 59 ? -21.078 -26.031 -2.006 1 96.62 59 ARG B CA 1
ATOM 2814 C C . ARG B 1 59 ? -20.656 -24.812 -2.834 1 96.62 59 ARG B C 1
ATOM 2816 O O . ARG B 1 59 ? -19.484 -24.422 -2.814 1 96.62 59 ARG B O 1
ATOM 2823 N N . TYR B 1 60 ? -21.594 -24.359 -3.648 1 95.5 60 TYR B N 1
ATOM 2824 C CA . TYR B 1 60 ? -21.375 -23.203 -4.512 1 95.5 60 TYR B CA 1
ATOM 2825 C C . TYR B 1 60 ? -22.328 -22.062 -4.16 1 95.5 60 TYR B C 1
ATOM 2827 O O . TYR B 1 60 ? -23.547 -22.25 -4.164 1 95.5 60 TYR B O 1
ATOM 2835 N N . LEU B 1 61 ? -21.828 -20.844 -3.855 1 94.75 61 LEU B N 1
ATOM 2836 C CA . LEU B 1 61 ? -22.656 -19.719 -3.467 1 94.75 61 LEU B CA 1
ATOM 2837 C C . LEU B 1 61 ? -22.344 -18.5 -4.324 1 94.75 61 LEU B C 1
ATOM 2839 O O . LEU B 1 61 ? -21.203 -18.047 -4.375 1 94.75 61 LEU B O 1
ATOM 2843 N N . ASN B 1 62 ? -23.266 -18 -5.047 1 93.19 62 ASN B N 1
ATOM 2844 C CA . ASN B 1 62 ? -23.219 -16.719 -5.746 1 93.19 62 ASN B CA 1
ATOM 2845 C C . ASN B 1 62 ? -23.891 -15.617 -4.938 1 93.19 62 ASN B C 1
ATOM 2847 O O . ASN B 1 62 ? -25.109 -15.648 -4.734 1 93.19 62 ASN B O 1
ATOM 2851 N N . VAL B 1 63 ? -23.141 -14.656 -4.582 1 91.81 63 VAL B N 1
ATOM 2852 C CA . VAL B 1 63 ? -23.688 -13.664 -3.664 1 91.81 63 VAL B CA 1
ATOM 2853 C C . VAL B 1 63 ? -24.062 -12.398 -4.434 1 91.81 63 VAL B C 1
ATOM 2855 O O . VAL B 1 63 ? -24.297 -11.352 -3.832 1 91.81 63 VAL B O 1
ATOM 2858 N N . GLY B 1 64 ? -24.125 -12.453 -5.777 1 86.88 64 GLY B N 1
ATOM 2859 C CA . GLY B 1 64 ? -24.328 -11.25 -6.566 1 86.88 64 GLY B CA 1
ATOM 2860 C C . GLY B 1 64 ? -23.125 -10.336 -6.598 1 86.88 64 GLY B C 1
ATOM 2861 O O . GLY B 1 64 ? -22.109 -10.625 -5.973 1 86.88 64 GLY B O 1
ATOM 2862 N N . ILE B 1 65 ? -23.188 -9.234 -7.301 1 84.38 65 ILE B N 1
ATOM 2863 C CA . ILE B 1 65 ? -22.094 -8.281 -7.398 1 84.38 65 ILE B CA 1
ATOM 2864 C C . ILE B 1 65 ? -21.953 -7.52 -6.082 1 84.38 65 ILE B C 1
ATOM 2866 O O . ILE B 1 65 ? -22.344 -6.355 -5.988 1 84.38 65 ILE B O 1
ATOM 2870 N N . ALA B 1 66 ? -21.547 -8.211 -5.043 1 89.19 66 ALA B N 1
ATOM 2871 C CA . ALA B 1 66 ? -21.438 -7.688 -3.686 1 89.19 66 ALA B CA 1
ATOM 2872 C C . ALA B 1 66 ? -20.203 -8.227 -2.988 1 89.19 66 ALA B C 1
ATOM 2874 O O . ALA B 1 66 ? -20.297 -9.094 -2.115 1 89.19 66 ALA B O 1
ATOM 2875 N N . GLU B 1 67 ? -19.141 -7.684 -3.273 1 90.75 67 GLU B N 1
ATOM 2876 C CA . GLU B 1 67 ? -17.859 -8.227 -2.826 1 90.75 67 GLU B CA 1
ATOM 2877 C C . GLU B 1 67 ? -17.703 -8.086 -1.314 1 90.75 67 GLU B C 1
ATOM 2879 O O . GLU B 1 67 ? -17.094 -8.938 -0.668 1 90.75 67 GLU B O 1
ATOM 2884 N N . GLN B 1 68 ? -18.219 -6.98 -0.767 1 93.06 68 GLN B N 1
ATOM 2885 C CA . GLN B 1 68 ? -18.172 -6.855 0.686 1 93.06 68 GLN B CA 1
ATOM 2886 C C . GLN B 1 68 ? -18.922 -8 1.359 1 93.06 68 GLN B C 1
ATOM 2888 O O . GLN B 1 68 ? -18.406 -8.617 2.295 1 93.06 68 GLN B O 1
ATOM 2893 N N . ASN B 1 69 ? -20.047 -8.281 0.812 1 94.19 69 ASN B N 1
ATOM 2894 C CA . ASN B 1 69 ? -20.828 -9.414 1.294 1 94.19 69 ASN B CA 1
ATOM 2895 C C . ASN B 1 69 ? -20.125 -10.734 1.022 1 94.19 69 ASN B C 1
ATOM 2897 O O . ASN B 1 69 ? -20.172 -11.648 1.846 1 94.19 69 ASN B O 1
ATOM 2901 N N . LEU B 1 70 ? -19.5 -10.875 -0.105 1 95.75 70 LEU B N 1
ATOM 2902 C CA . LEU B 1 70 ? -18.766 -12.07 -0.49 1 95.75 70 LEU B CA 1
ATOM 2903 C C . LEU B 1 70 ? -17.75 -12.453 0.585 1 95.75 70 LEU B C 1
ATOM 2905 O O . LEU B 1 70 ? -17.719 -13.602 1.031 1 95.75 70 LEU B O 1
ATOM 2909 N N . ILE B 1 71 ? -16.953 -11.484 1.038 1 96.94 71 ILE B N 1
ATOM 2910 C CA . ILE B 1 71 ? -15.914 -11.75 2.025 1 96.94 71 ILE B CA 1
ATOM 2911 C C . ILE B 1 71 ? -16.547 -12.039 3.383 1 96.94 71 ILE B C 1
ATOM 2913 O O . ILE B 1 71 ? -16.078 -12.891 4.137 1 96.94 71 ILE B O 1
ATOM 2917 N N . GLY B 1 72 ? -17.641 -11.312 3.691 1 97.06 72 GLY B N 1
ATOM 2918 C CA . GLY B 1 72 ? -18.359 -11.586 4.926 1 97.06 72 GLY B CA 1
ATOM 2919 C C . GLY B 1 72 ? -18.922 -12.992 4.992 1 97.06 72 GLY B C 1
ATOM 2920 O O . GLY B 1 72 ? -18.781 -13.68 6.004 1 97.06 72 GLY B O 1
ATOM 2921 N N . VAL B 1 73 ? -19.578 -13.406 3.922 1 97.38 73 VAL B N 1
ATOM 2922 C CA . VAL B 1 73 ? -20.125 -14.75 3.842 1 97.38 73 VAL B CA 1
ATOM 2923 C C . VAL B 1 73 ? -19.016 -15.781 3.938 1 97.38 73 VAL B C 1
ATOM 2925 O O . VAL B 1 73 ? -19.141 -16.781 4.656 1 97.38 73 VAL B O 1
ATOM 2928 N N . ALA B 1 74 ? -17.906 -15.547 3.262 1 98.06 74 ALA B N 1
ATOM 2929 C CA . ALA B 1 74 ? -16.75 -16.438 3.322 1 98.06 74 ALA B CA 1
ATOM 2930 C C . ALA B 1 74 ? -16.234 -16.578 4.754 1 98.06 74 ALA B C 1
ATOM 2932 O O . ALA B 1 74 ? -15.859 -17.672 5.184 1 98.06 74 ALA B O 1
ATOM 2933 N N . ALA B 1 75 ? -16.219 -15.484 5.465 1 97.69 75 ALA B N 1
ATOM 2934 C CA . ALA B 1 75 ? -15.766 -15.492 6.855 1 97.69 75 ALA B CA 1
ATOM 2935 C C . ALA B 1 75 ? -16.672 -16.375 7.719 1 97.69 75 ALA B C 1
ATOM 2937 O O . ALA B 1 75 ? -16.188 -17.125 8.57 1 97.69 75 ALA B O 1
ATOM 2938 N N . GLY B 1 76 ? -17.969 -16.203 7.523 1 97.44 76 GLY B N 1
ATOM 2939 C CA . GLY B 1 76 ? -18.906 -17.062 8.234 1 97.44 76 GLY B CA 1
ATOM 2940 C C . GLY B 1 76 ? -18.688 -18.531 7.957 1 97.44 76 GLY B C 1
ATOM 2941 O O . GLY B 1 76 ? -18.688 -19.359 8.883 1 97.44 76 GLY B O 1
ATOM 2942 N N . ILE B 1 77 ? -18.5 -18.875 6.738 1 97.75 77 ILE B N 1
ATOM 2943 C CA . ILE B 1 77 ? -18.281 -20.25 6.316 1 97.75 77 ILE B CA 1
ATOM 2944 C C . ILE B 1 77 ? -16.984 -20.781 6.938 1 97.75 77 ILE B C 1
ATOM 2946 O O . ILE B 1 77 ? -16.953 -21.891 7.48 1 97.75 77 ILE B O 1
ATOM 2950 N N . ALA B 1 78 ? -15.898 -20 6.848 1 98 78 ALA B N 1
ATOM 2951 C CA . ALA B 1 78 ? -14.609 -20.391 7.418 1 98 78 ALA B CA 1
ATOM 2952 C C . ALA B 1 78 ? -14.727 -20.625 8.922 1 98 78 ALA B C 1
ATOM 2954 O O . ALA B 1 78 ? -14.086 -21.531 9.461 1 98 78 ALA B O 1
ATOM 2955 N N . SER B 1 79 ? -15.539 -19.859 9.57 1 96.88 79 SER B N 1
ATOM 2956 C CA . SER B 1 79 ? -15.695 -19.969 11.016 1 96.88 79 SER B CA 1
ATOM 2957 C C . SER B 1 79 ? -16.328 -21.297 11.406 1 96.88 79 SER B C 1
ATOM 2959 O O . SER B 1 79 ? -16.25 -21.703 12.57 1 96.88 79 SER B O 1
ATOM 2961 N N . GLN B 1 80 ? -16.906 -21.922 10.453 1 96.62 80 GLN B N 1
ATOM 2962 C CA . GLN B 1 80 ? -17.547 -23.203 10.711 1 96.62 80 GLN B CA 1
ATOM 2963 C C . GLN B 1 80 ? -16.656 -24.359 10.305 1 96.62 80 GLN B C 1
ATOM 2965 O O . GLN B 1 80 ? -17.094 -25.516 10.289 1 96.62 80 GLN B O 1
ATOM 2970 N N . GLY B 1 81 ? -15.445 -24.062 9.867 1 96.88 81 GLY B N 1
ATOM 2971 C CA . GLY B 1 81 ? -14.469 -25.109 9.648 1 96.88 81 GLY B CA 1
ATOM 2972 C C . GLY B 1 81 ? -14.25 -25.422 8.18 1 96.88 81 GLY B C 1
ATOM 2973 O O . GLY B 1 81 ? -13.344 -26.188 7.828 1 96.88 81 GLY B O 1
ATOM 2974 N N . SER B 1 82 ? -15.102 -24.828 7.305 1 98.19 82 SER B N 1
ATOM 2975 C CA . SER B 1 82 ? -14.93 -25.047 5.871 1 98.19 82 SER B CA 1
ATOM 2976 C C . SER B 1 82 ? -13.844 -24.141 5.297 1 98.19 82 SER B C 1
ATOM 2978 O O . SER B 1 82 ? -13.336 -23.25 5.984 1 98.19 82 SER B O 1
ATOM 2980 N N . ILE B 1 83 ? -13.461 -24.406 4.059 1 98.62 83 ILE B N 1
ATOM 2981 C CA . ILE B 1 83 ? -12.43 -23.672 3.352 1 98.62 83 ILE B CA 1
ATOM 2982 C C . ILE B 1 83 ? -13.039 -22.953 2.148 1 98.62 83 ILE B C 1
ATOM 2984 O O . ILE B 1 83 ? -13.078 -23.5 1.046 1 98.62 83 ILE B O 1
ATOM 2988 N N . PRO B 1 84 ? -13.492 -21.75 2.357 1 98.69 84 PRO B N 1
ATOM 2989 C CA . PRO B 1 84 ? -14.086 -21 1.247 1 98.69 84 PRO B CA 1
ATOM 2990 C C . PRO B 1 84 ? -13.047 -20.453 0.282 1 98.69 84 PRO B C 1
ATOM 2992 O O . PRO B 1 84 ? -12.023 -19.906 0.715 1 98.69 84 PRO B O 1
ATOM 2995 N N . PHE B 1 85 ? -13.266 -20.672 -0.955 1 98.5 85 PHE B N 1
ATOM 2996 C CA . PHE B 1 85 ? -12.602 -19.969 -2.041 1 98.5 85 PHE B CA 1
ATOM 2997 C C . PHE B 1 85 ? -13.531 -18.906 -2.635 1 98.5 85 PHE B C 1
ATOM 2999 O O . PHE B 1 85 ? -14.43 -19.234 -3.416 1 98.5 85 PHE B O 1
ATOM 3006 N N . ALA B 1 86 ? -13.281 -17.641 -2.266 1 97.81 86 ALA B N 1
ATOM 3007 C CA . ALA B 1 86 ? -14.086 -16.516 -2.721 1 97.81 86 ALA B CA 1
ATOM 3008 C C . ALA B 1 86 ? -13.469 -15.859 -3.953 1 97.81 86 ALA B C 1
ATOM 3010 O O . ALA B 1 86 ? -12.344 -15.359 -3.9 1 97.81 86 ALA B O 1
ATOM 3011 N N . THR B 1 87 ? -14.242 -15.836 -5.039 1 96.62 87 THR B N 1
ATOM 3012 C CA . THR B 1 87 ? -13.664 -15.359 -6.293 1 96.62 87 THR B CA 1
ATOM 3013 C C . THR B 1 87 ? -14.305 -14.039 -6.711 1 96.62 87 THR B C 1
ATOM 3015 O O . THR B 1 87 ? -15.516 -13.859 -6.582 1 96.62 87 THR B O 1
ATOM 3018 N N . THR B 1 88 ? -13.508 -13.086 -7.113 1 94.94 88 THR B N 1
ATOM 3019 C CA . THR B 1 88 ? -13.914 -11.828 -7.719 1 94.94 88 THR B CA 1
ATOM 3020 C C . THR B 1 88 ? -12.734 -11.156 -8.422 1 94.94 88 THR B C 1
ATOM 3022 O O . THR B 1 88 ? -11.625 -11.695 -8.422 1 94.94 88 THR B O 1
ATOM 3025 N N . PHE B 1 89 ? -13 -10.086 -9.102 1 93.31 89 PHE B N 1
ATOM 3026 C CA . PHE B 1 89 ? -11.898 -9.367 -9.734 1 93.31 89 PHE B CA 1
ATOM 3027 C C . PHE B 1 89 ? -10.977 -8.766 -8.68 1 93.31 89 PHE B C 1
ATOM 3029 O O . PHE B 1 89 ? -11.43 -8.359 -7.609 1 93.31 89 PHE B O 1
ATOM 3036 N N . ALA B 1 90 ? -9.75 -8.68 -9.016 1 93.88 90 ALA B N 1
ATOM 3037 C CA . ALA B 1 90 ? -8.695 -8.273 -8.086 1 93.88 90 ALA B CA 1
ATOM 3038 C C . ALA B 1 90 ? -9.008 -6.914 -7.465 1 93.88 90 ALA B C 1
ATOM 3040 O O . ALA B 1 90 ? -8.867 -6.73 -6.254 1 93.88 90 ALA B O 1
ATOM 3041 N N . ASN B 1 91 ? -9.406 -5.93 -8.242 1 92.56 91 ASN B N 1
ATOM 3042 C CA . ASN B 1 91 ? -9.664 -4.59 -7.73 1 92.56 91 ASN B CA 1
ATOM 3043 C C . ASN B 1 91 ? -10.875 -4.566 -6.793 1 92.56 91 ASN B C 1
ATOM 3045 O O . ASN B 1 91 ? -10.898 -3.805 -5.824 1 92.56 91 ASN B O 1
ATOM 3049 N N . PHE B 1 92 ? -11.805 -5.469 -7.059 1 92.81 92 PHE B N 1
ATOM 3050 C CA . PHE B 1 92 ? -12.992 -5.496 -6.207 1 92.81 92 PHE B CA 1
ATOM 3051 C C . PHE B 1 92 ? -12.703 -6.227 -4.902 1 92.81 92 PHE B C 1
ATOM 3053 O O . PHE B 1 92 ? -13.242 -5.863 -3.852 1 92.81 92 PHE B O 1
ATOM 3060 N N . ALA B 1 93 ? -11.898 -7.215 -5.02 1 94 93 ALA B N 1
ATOM 3061 C CA . ALA B 1 93 ? -11.477 -7.898 -3.799 1 94 93 ALA B CA 1
ATOM 3062 C C . ALA B 1 93 ? -10.617 -6.988 -2.924 1 94 93 ALA B C 1
ATOM 3064 O O . ALA B 1 93 ? -10.852 -6.875 -1.718 1 94 93 ALA B O 1
ATOM 3065 N N . ALA B 1 94 ? -9.711 -6.289 -3.545 1 95.06 94 ALA B N 1
ATOM 3066 C CA . ALA B 1 94 ? -8.664 -5.582 -2.814 1 95.06 94 ALA B CA 1
ATOM 3067 C C . ALA B 1 94 ? -9.117 -4.18 -2.422 1 95.06 94 ALA B C 1
ATOM 3069 O O . ALA B 1 94 ? -8.695 -3.643 -1.397 1 95.06 94 ALA B O 1
ATOM 3070 N N . LEU B 1 95 ? -9.961 -3.535 -3.234 1 94.25 95 LEU B N 1
ATOM 3071 C CA . LEU B 1 95 ? -10.312 -2.139 -3 1 94.25 95 LEU B CA 1
ATOM 3072 C C . LEU B 1 95 ? -11.75 -2.014 -2.51 1 94.25 95 LEU B C 1
ATOM 3074 O O . LEU B 1 95 ? -12.008 -1.388 -1.479 1 94.25 95 LEU B O 1
ATOM 3078 N N . ARG B 1 96 ? -12.641 -2.689 -3.152 1 93.44 96 ARG B N 1
ATOM 3079 C CA . ARG B 1 96 ? -14.047 -2.578 -2.781 1 93.44 96 ARG B CA 1
ATOM 3080 C C . ARG B 1 96 ? -14.32 -3.26 -1.444 1 93.44 96 ARG B C 1
ATOM 3082 O O . ARG B 1 96 ? -15.117 -2.77 -0.641 1 93.44 96 ARG B O 1
ATOM 3089 N N . ALA B 1 97 ? -13.656 -4.402 -1.262 1 95.44 97 ALA B N 1
ATOM 3090 C CA . ALA B 1 97 ? -13.867 -5.16 -0.031 1 95.44 97 ALA B CA 1
ATOM 3091 C C . ALA B 1 97 ? -12.648 -5.059 0.886 1 95.44 97 ALA B C 1
ATOM 3093 O O . ALA B 1 97 ? -12.391 -5.969 1.68 1 95.44 97 ALA B O 1
ATOM 3094 N N . CYS B 1 98 ? -11.961 -3.979 0.799 1 94.94 98 CYS B N 1
ATOM 3095 C CA . CYS B 1 98 ? -10.688 -3.83 1.495 1 94.94 98 CYS B CA 1
ATOM 3096 C C . CYS B 1 98 ? -10.875 -3.945 3.004 1 94.94 98 CYS B C 1
ATOM 3098 O O . CYS B 1 98 ? -10.117 -4.652 3.674 1 94.94 98 CYS B O 1
ATOM 3100 N N . GLU B 1 99 ? -11.82 -3.266 3.547 1 94.38 99 GLU B N 1
ATOM 3101 C CA . GLU B 1 99 ? -12.07 -3.299 4.984 1 94.38 99 GLU B CA 1
ATOM 3102 C C . GLU B 1 99 ? -12.422 -4.707 5.453 1 94.38 99 GLU B C 1
ATOM 3104 O O . GLU B 1 99 ? -11.992 -5.137 6.527 1 94.38 99 GLU B O 1
ATOM 3109 N N . GLN B 1 100 ? -13.234 -5.414 4.691 1 95.69 100 GLN B N 1
ATOM 3110 C CA . GLN B 1 100 ? -13.602 -6.789 5.023 1 95.69 100 GLN B CA 1
ATOM 3111 C C . GLN B 1 100 ? -12.383 -7.707 4.992 1 95.69 100 GLN B C 1
ATOM 3113 O O . GLN B 1 100 ? -12.242 -8.586 5.848 1 95.69 100 GLN B O 1
ATOM 3118 N N . MET B 1 101 ? -11.523 -7.504 3.998 1 96.06 101 MET B N 1
ATOM 3119 C CA . MET B 1 101 ? -10.281 -8.266 3.936 1 96.06 101 MET B CA 1
ATOM 3120 C C . MET B 1 101 ? -9.438 -8.047 5.188 1 96.06 101 MET B C 1
ATOM 3122 O O . MET B 1 101 ? -8.922 -9 5.773 1 96.06 101 MET B O 1
ATOM 3126 N N . ARG B 1 102 ? -9.336 -6.836 5.551 1 95.56 102 ARG B N 1
ATOM 3127 C CA . ARG B 1 102 ? -8.562 -6.477 6.734 1 95.56 102 ARG B CA 1
ATOM 3128 C C . ARG B 1 102 ? -9.133 -7.137 7.984 1 95.56 102 ARG B C 1
ATOM 3130 O O . ARG B 1 102 ? -8.398 -7.734 8.766 1 95.56 102 ARG B O 1
ATOM 3137 N N . HIS B 1 103 ? -10.422 -7.07 8.156 1 95.25 103 HIS B N 1
ATOM 3138 C CA . HIS B 1 103 ? -11.047 -7.516 9.398 1 95.25 103 HIS B CA 1
ATOM 3139 C C . HIS B 1 103 ? -11.125 -9.039 9.461 1 95.25 103 HIS B C 1
ATOM 3141 O O . HIS B 1 103 ? -10.664 -9.656 10.422 1 95.25 103 HIS B O 1
ATOM 3147 N N . TYR B 1 104 ? -11.641 -9.641 8.414 1 96.5 104 TYR B N 1
ATOM 3148 C CA . TYR B 1 104 ? -11.953 -11.062 8.484 1 96.5 104 TYR B CA 1
ATOM 3149 C C . TYR B 1 104 ? -10.719 -11.906 8.156 1 96.5 104 TYR B C 1
ATOM 3151 O O . TYR B 1 104 ? -10.594 -13.031 8.633 1 96.5 104 TYR B O 1
ATOM 3159 N N . MET B 1 105 ? -9.836 -11.344 7.402 1 96.44 105 MET B N 1
ATOM 3160 C CA . MET B 1 105 ? -8.648 -12.102 7.023 1 96.44 105 MET B CA 1
ATOM 3161 C C . MET B 1 105 ? -7.434 -11.656 7.836 1 96.44 105 MET B C 1
ATOM 3163 O O . MET B 1 105 ? -6.77 -12.484 8.469 1 96.44 105 MET B O 1
ATOM 3167 N N . GLY B 1 106 ? -7.188 -10.398 7.91 1 95.5 106 GLY B N 1
ATOM 3168 C CA . GLY B 1 106 ? -6.059 -9.883 8.664 1 95.5 106 GLY B CA 1
ATOM 3169 C C . GLY B 1 106 ? -6.215 -10.062 10.164 1 95.5 106 GLY B C 1
ATOM 3170 O O . GLY B 1 106 ? -5.441 -10.789 10.797 1 95.5 106 GLY B O 1
ATOM 3171 N N . TYR B 1 107 ? -7.23 -9.453 10.68 1 94 107 TYR B N 1
ATOM 3172 C CA . TYR B 1 107 ? -7.422 -9.375 12.125 1 94 107 TYR B CA 1
ATOM 3173 C C . TYR B 1 107 ? -7.887 -10.711 12.688 1 94 107 TYR B C 1
ATOM 3175 O O . TYR B 1 107 ? -7.242 -11.281 13.578 1 94 107 TYR B O 1
ATOM 3183 N N . LEU B 1 108 ? -8.922 -11.312 12.102 1 95.31 108 LEU B N 1
ATOM 3184 C CA . LEU B 1 108 ? -9.508 -12.539 12.641 1 95.31 108 LEU B CA 1
ATOM 3185 C C . LEU B 1 108 ? -8.789 -13.766 12.086 1 95.31 108 LEU B C 1
ATOM 3187 O O . LEU B 1 108 ? -9.016 -14.883 12.555 1 95.31 108 LEU B O 1
ATOM 3191 N N . GLN B 1 109 ? -8.016 -13.594 11.055 1 96.75 109 GLN B N 1
ATOM 3192 C CA . GLN B 1 109 ? -7.203 -14.641 10.445 1 96.75 109 GLN B CA 1
ATOM 3193 C C . GLN B 1 109 ? -8.062 -15.805 9.977 1 96.75 109 GLN B C 1
ATOM 3195 O O . GLN B 1 109 ? -7.695 -16.969 10.156 1 96.75 109 GLN B O 1
ATOM 3200 N N . GLY B 1 110 ? -9.227 -15.43 9.43 1 97.75 110 GLY B N 1
ATOM 3201 C CA . GLY B 1 110 ? -10.078 -16.469 8.883 1 97.75 110 GLY B CA 1
ATOM 3202 C C . GLY B 1 110 ? -9.398 -17.297 7.809 1 97.75 110 GLY B C 1
ATOM 3203 O O . GLY B 1 110 ? -8.641 -16.781 6.992 1 97.75 110 GLY B O 1
ATOM 3204 N N . ASN B 1 111 ? -9.688 -18.625 7.879 1 98.5 111 ASN B N 1
ATOM 3205 C CA . ASN B 1 111 ? -9.188 -19.516 6.844 1 98.5 111 ASN B CA 1
ATOM 3206 C C . ASN B 1 111 ? -9.938 -19.344 5.527 1 98.5 111 ASN B C 1
ATOM 3208 O O . ASN B 1 111 ? -10.641 -20.25 5.082 1 98.5 111 ASN B O 1
ATOM 3212 N N . ILE B 1 112 ? -9.766 -18.188 4.895 1 98.69 112 ILE B N 1
ATOM 3213 C CA . ILE B 1 112 ? -10.445 -17.75 3.684 1 98.69 112 ILE B CA 1
ATOM 3214 C C . ILE B 1 112 ? -9.438 -17.641 2.539 1 98.69 112 ILE B C 1
ATOM 3216 O O . ILE B 1 112 ? -8.336 -17.109 2.719 1 98.69 112 ILE B O 1
ATOM 3220 N N . LYS B 1 113 ? -9.758 -18.203 1.438 1 98.81 113 LYS B N 1
ATOM 3221 C CA . LYS B 1 113 ? -8.977 -18.016 0.219 1 98.81 113 LYS B CA 1
ATOM 3222 C C . LYS B 1 113 ? -9.688 -17.078 -0.757 1 98.81 113 LYS B C 1
ATOM 3224 O O . LYS B 1 113 ? -10.758 -17.422 -1.28 1 98.81 113 LYS B O 1
ATOM 3229 N N . VAL B 1 114 ? -9.117 -15.922 -0.923 1 98.56 114 VAL B N 1
ATOM 3230 C CA . VAL B 1 114 ? -9.672 -14.992 -1.903 1 98.56 114 VAL B CA 1
ATOM 3231 C C . VAL B 1 114 ? -8.875 -15.078 -3.203 1 98.56 114 VAL B C 1
ATOM 3233 O O . VAL B 1 114 ? -7.641 -15.016 -3.188 1 98.56 114 VAL B O 1
ATOM 3236 N N . VAL B 1 115 ? -9.578 -15.25 -4.266 1 97.94 115 VAL B N 1
ATOM 3237 C CA . VAL B 1 115 ? -8.945 -15.352 -5.578 1 97.94 115 VAL B CA 1
ATOM 3238 C C . VAL B 1 115 ? -9.219 -14.078 -6.383 1 97.94 115 VAL B C 1
ATOM 3240 O O . VAL B 1 115 ? -10.359 -13.797 -6.738 1 97.94 115 VAL B O 1
ATOM 3243 N N . GLY B 1 116 ? -8.156 -13.289 -6.566 1 96.5 116 GLY B N 1
ATOM 3244 C CA . GLY B 1 116 ? -8.25 -12.125 -7.438 1 96.5 116 GLY B CA 1
ATOM 3245 C C . GLY B 1 116 ? -8.109 -12.469 -8.906 1 96.5 116 GLY B C 1
ATOM 3246 O O . GLY B 1 116 ? -7 -12.695 -9.391 1 96.5 116 GLY B O 1
ATOM 3247 N N . LEU B 1 117 ? -9.25 -12.383 -9.547 1 92.62 117 LEU B N 1
ATOM 3248 C CA . LEU B 1 117 ? -9.273 -12.742 -10.961 1 92.62 117 LEU B CA 1
ATOM 3249 C C . LEU B 1 117 ? -8.797 -11.578 -11.828 1 92.62 117 LEU B C 1
ATOM 3251 O O . LEU B 1 117 ? -8.945 -10.414 -11.445 1 92.62 117 LEU B O 1
ATOM 3255 N N . ALA B 1 118 ? -8.234 -11.797 -12.852 1 90.69 118 ALA B N 1
ATOM 3256 C CA . ALA B 1 118 ? -7.891 -10.844 -13.898 1 90.69 118 ALA B CA 1
ATOM 3257 C C . ALA B 1 118 ? -7.078 -9.68 -13.344 1 90.69 118 ALA B C 1
ATOM 3259 O O . ALA B 1 118 ? -7.398 -8.516 -13.586 1 90.69 118 ALA B O 1
ATOM 3260 N N . SER B 1 119 ? -6.16 -9.945 -12.523 1 94.31 119 SER B N 1
ATOM 3261 C CA . SER B 1 119 ? -5.266 -8.922 -11.984 1 94.31 119 SER B CA 1
ATOM 3262 C C . SER B 1 119 ? -4.438 -8.273 -13.086 1 94.31 119 SER B C 1
ATOM 3264 O O . SER B 1 119 ? -4.309 -8.828 -14.18 1 94.31 119 SER B O 1
ATOM 3266 N N . GLY B 1 120 ? -3.875 -7.109 -12.789 1 94.69 120 GLY B N 1
ATOM 3267 C CA . GLY B 1 120 ? -3.174 -6.367 -13.828 1 94.69 120 GLY B CA 1
ATOM 3268 C C . GLY B 1 120 ? -4.09 -5.871 -14.93 1 94.69 120 GLY B C 1
ATOM 3269 O O . GLY B 1 120 ? -5.113 -5.242 -14.656 1 94.69 120 GLY B O 1
ATOM 3270 N N . PHE B 1 121 ? -3.707 -6.191 -16.156 1 92.5 121 PHE B N 1
ATOM 3271 C CA . PHE B 1 121 ? -4.43 -5.66 -17.312 1 92.5 121 PHE B CA 1
ATOM 3272 C C . PHE B 1 121 ? -5.262 -6.75 -17.969 1 92.5 121 PHE B C 1
ATOM 3274 O O . PHE B 1 121 ? -5.695 -6.598 -19.109 1 92.5 121 PHE B O 1
ATOM 3281 N N . ALA B 1 122 ? -5.465 -7.871 -17.281 1 86.81 122 ALA B N 1
ATOM 3282 C CA . ALA B 1 122 ? -6.184 -8.992 -17.891 1 86.81 122 ALA B CA 1
ATOM 3283 C C . ALA B 1 122 ? -7.57 -8.562 -18.359 1 86.81 122 ALA B C 1
ATOM 3285 O O . ALA B 1 122 ? -8.109 -9.133 -19.312 1 86.81 122 ALA B O 1
ATOM 3286 N N . MET B 1 123 ? -8.125 -7.535 -17.719 1 80.38 123 MET B N 1
ATOM 3287 C CA . MET B 1 123 ? -9.406 -6.973 -18.125 1 80.38 123 MET B CA 1
ATOM 3288 C C . MET B 1 123 ? -9.219 -5.609 -18.781 1 80.38 123 MET B C 1
ATOM 3290 O O . MET B 1 123 ? -10.023 -4.699 -18.578 1 80.38 123 MET B O 1
ATOM 3294 N N . GLY B 1 124 ? -8.219 -5.469 -19.531 1 80 124 GLY B N 1
ATOM 3295 C CA . GLY B 1 124 ? -7.809 -4.203 -20.125 1 80 124 GLY B CA 1
ATOM 3296 C C . GLY B 1 124 ? -8.891 -3.553 -20.953 1 80 124 GLY B C 1
ATOM 3297 O O . GLY B 1 124 ? -9.039 -2.328 -20.953 1 80 124 GLY B O 1
ATOM 3298 N N . MET B 1 125 ? -9.727 -4.348 -21.562 1 79.19 125 MET B N 1
ATOM 3299 C CA . MET B 1 125 ? -10.75 -3.824 -22.469 1 79.19 125 MET B CA 1
ATOM 3300 C C . MET B 1 125 ? -11.844 -3.1 -21.703 1 79.19 125 MET B C 1
ATOM 3302 O O . MET B 1 125 ? -12.562 -2.275 -22.266 1 79.19 125 MET B O 1
ATOM 3306 N N . PHE B 1 126 ? -11.828 -3.369 -20.359 1 80.56 126 PHE B N 1
ATOM 3307 C CA . PHE B 1 126 ? -12.906 -2.812 -19.547 1 80.56 126 PHE B CA 1
ATOM 3308 C C . PHE B 1 126 ? -12.469 -1.519 -18.875 1 80.56 126 PHE B C 1
ATOM 3310 O O . PHE B 1 126 ? -13.266 -0.864 -18.203 1 80.56 126 PHE B O 1
ATOM 3317 N N . GLY B 1 127 ? -11.227 -1.14 -19.078 1 81.19 127 GLY B N 1
ATOM 3318 C CA . GLY B 1 127 ? -10.766 0.171 -18.656 1 81.19 127 GLY B CA 1
ATOM 3319 C C . GLY B 1 127 ? -10.352 0.212 -17.188 1 81.19 127 GLY B C 1
ATOM 3320 O O . GLY B 1 127 ? -10.227 -0.832 -16.547 1 81.19 127 GLY B O 1
ATOM 3321 N N . THR B 1 128 ? -10.211 1.397 -16.75 1 80.94 128 THR B N 1
ATOM 3322 C CA . THR B 1 128 ? -9.562 1.704 -15.477 1 80.94 128 THR B CA 1
ATOM 3323 C C . THR B 1 128 ? -10.344 1.094 -14.32 1 80.94 128 THR B C 1
ATOM 3325 O O . THR B 1 128 ? -9.75 0.655 -13.328 1 80.94 128 THR B O 1
ATOM 3328 N N . THR B 1 129 ? -11.586 0.953 -14.469 1 80.5 129 THR B N 1
ATOM 3329 C CA . THR B 1 129 ? -12.422 0.466 -13.383 1 80.5 129 THR B CA 1
ATOM 3330 C C . THR B 1 129 ? -12.156 -1.014 -13.117 1 80.5 129 THR B C 1
ATOM 3332 O O . THR B 1 129 ? -12.492 -1.528 -12.047 1 80.5 129 THR B O 1
ATOM 3335 N N . HIS B 1 130 ? -11.492 -1.668 -14.07 1 84 130 HIS B N 1
ATOM 3336 C CA . HIS B 1 130 ? -11.305 -3.105 -13.922 1 84 130 HIS B CA 1
ATOM 3337 C C . HIS B 1 130 ? -9.82 -3.455 -13.805 1 84 130 HIS B C 1
ATOM 3339 O O . HIS B 1 130 ? -9.469 -4.625 -13.633 1 84 130 HIS B O 1
ATOM 3345 N N . TYR B 1 131 ? -9.039 -2.418 -13.867 1 87.12 131 TYR B N 1
ATOM 3346 C CA . TYR B 1 131 ? -7.617 -2.695 -13.695 1 87.12 131 TYR B CA 1
ATOM 3347 C C . TYR B 1 131 ? -7.324 -3.164 -12.273 1 87.12 131 TYR B C 1
ATOM 3349 O O . TYR B 1 131 ? -7.754 -2.533 -11.305 1 87.12 131 TYR B O 1
ATOM 3357 N N . GLY B 1 132 ? -6.684 -4.301 -12.148 1 92.12 132 GLY B N 1
ATOM 3358 C CA . GLY B 1 132 ? -6.188 -4.773 -10.859 1 92.12 132 GLY B CA 1
ATOM 3359 C C . GLY B 1 132 ? -4.727 -4.453 -10.625 1 92.12 132 GLY B C 1
ATOM 3360 O O . GLY B 1 132 ? -3.898 -5.355 -10.492 1 92.12 132 GLY B O 1
ATOM 3361 N N . ILE B 1 133 ? -4.387 -3.162 -10.523 1 95.25 133 ILE B N 1
ATOM 3362 C CA . ILE B 1 133 ? -2.99 -2.746 -10.594 1 95.25 133 ILE B CA 1
ATOM 3363 C C . ILE B 1 133 ? -2.551 -2.168 -9.25 1 95.25 133 ILE B C 1
ATOM 3365 O O . ILE B 1 133 ? -1.438 -1.652 -9.125 1 95.25 133 ILE B O 1
ATOM 3369 N N . GLU B 1 134 ? -3.402 -2.238 -8.195 1 96.69 134 GLU B N 1
ATOM 3370 C CA . GLU B 1 134 ? -3.051 -1.713 -6.879 1 96.69 134 GLU B CA 1
ATOM 3371 C C . GLU B 1 134 ? -3.244 -2.768 -5.793 1 96.69 134 GLU B C 1
ATOM 3373 O O . GLU B 1 134 ? -3.012 -2.5 -4.613 1 96.69 134 GLU B O 1
ATOM 3378 N N . ASP B 1 135 ? -3.625 -3.965 -6.184 1 97.44 135 ASP B N 1
ATOM 3379 C CA . ASP B 1 135 ? -4.07 -4.977 -5.23 1 97.44 135 ASP B CA 1
ATOM 3380 C C . ASP B 1 135 ? -2.928 -5.414 -4.316 1 97.44 135 ASP B C 1
ATOM 3382 O O . ASP B 1 135 ? -3.113 -5.559 -3.107 1 97.44 135 ASP B O 1
ATOM 3386 N N . ILE B 1 136 ? -1.709 -5.602 -4.875 1 98.31 136 ILE B N 1
ATOM 3387 C CA . ILE B 1 136 ? -0.587 -5.996 -4.027 1 98.31 136 ILE B CA 1
ATOM 3388 C C . ILE B 1 136 ? -0.315 -4.906 -2.992 1 98.31 136 ILE B C 1
ATOM 3390 O O . ILE B 1 136 ? -0.207 -5.195 -1.797 1 98.31 136 ILE B O 1
ATOM 3394 N N . ALA B 1 137 ? -0.282 -3.674 -3.438 1 97.81 137 ALA B N 1
ATOM 3395 C CA . ALA B 1 137 ? 0.03 -2.545 -2.566 1 97.81 137 ALA B CA 1
ATOM 3396 C C . ALA B 1 137 ? -0.973 -2.441 -1.422 1 97.81 137 ALA B C 1
ATOM 3398 O O . ALA B 1 137 ? -0.589 -2.234 -0.268 1 97.81 137 ALA B O 1
ATOM 3399 N N . THR B 1 138 ? -2.213 -2.596 -1.713 1 96.94 138 THR B N 1
ATOM 3400 C CA . THR B 1 138 ? -3.279 -2.459 -0.727 1 96.94 138 THR B CA 1
ATOM 3401 C C . THR B 1 138 ? -3.246 -3.615 0.269 1 96.94 138 THR B C 1
ATOM 3403 O O . THR B 1 138 ? -3.346 -3.402 1.479 1 96.94 138 THR B O 1
ATOM 3406 N N . LEU B 1 139 ? -2.994 -4.789 -0.199 1 97.88 139 LEU B N 1
ATOM 3407 C CA . LEU B 1 139 ? -3.186 -5.98 0.624 1 97.88 139 LEU B CA 1
ATOM 3408 C C . LEU B 1 139 ? -1.92 -6.309 1.409 1 97.88 139 LEU B C 1
ATOM 3410 O O . LEU B 1 139 ? -1.982 -6.965 2.449 1 97.88 139 LEU B O 1
ATOM 3414 N N . ARG B 1 140 ? -0.733 -5.855 0.978 1 97.75 140 ARG B N 1
ATOM 3415 C CA . ARG B 1 140 ? 0.521 -6.176 1.652 1 97.75 140 ARG B CA 1
ATOM 3416 C C . ARG B 1 140 ? 0.553 -5.582 3.057 1 97.75 140 ARG B C 1
ATOM 3418 O O . ARG B 1 140 ? 1.218 -6.117 3.947 1 97.75 140 ARG B O 1
ATOM 3425 N N . SER B 1 141 ? -0.136 -4.461 3.254 1 94.19 141 SER B N 1
ATOM 3426 C CA . SER B 1 141 ? -0.083 -3.803 4.555 1 94.19 141 SER B CA 1
ATOM 3427 C C . SER B 1 141 ? -1.001 -4.492 5.559 1 94.19 141 SER B C 1
ATOM 3429 O O . SER B 1 141 ? -0.919 -4.23 6.762 1 94.19 141 SER B O 1
ATOM 3431 N N . ILE B 1 142 ? -1.915 -5.387 5.113 1 96.12 142 ILE B N 1
ATOM 3432 C CA . ILE B 1 142 ? -2.814 -6.113 6 1 96.12 142 ILE B CA 1
ATOM 3433 C C . ILE B 1 142 ? -2.055 -7.242 6.695 1 96.12 142 ILE B C 1
ATOM 3435 O O . ILE B 1 142 ? -1.543 -8.148 6.035 1 96.12 142 ILE B O 1
ATOM 3439 N N . PRO B 1 143 ? -2 -7.215 7.984 1 95.94 143 PRO B N 1
ATOM 3440 C CA . PRO B 1 143 ? -1.252 -8.242 8.711 1 95.94 143 PRO B CA 1
ATOM 3441 C C . PRO B 1 143 ? -1.812 -9.648 8.492 1 95.94 143 PRO B C 1
ATOM 3443 O O . PRO B 1 143 ? -3.014 -9.805 8.266 1 95.94 143 PRO B O 1
ATOM 3446 N N . ASN B 1 144 ? -0.942 -10.641 8.531 1 96.56 144 ASN B N 1
ATOM 3447 C CA . ASN B 1 144 ? -1.267 -12.062 8.602 1 96.56 144 ASN B CA 1
ATOM 3448 C C . ASN B 1 144 ? -1.753 -12.594 7.258 1 96.56 144 ASN B C 1
ATOM 3450 O O . ASN B 1 144 ? -2.004 -13.797 7.113 1 96.56 144 ASN B O 1
ATOM 3454 N N . LEU B 1 145 ? -1.848 -11.742 6.27 1 98 145 LEU B N 1
ATOM 3455 C CA . LEU B 1 145 ? -2.34 -12.148 4.957 1 98 145 LEU B CA 1
ATOM 3456 C C . LEU B 1 145 ? -1.209 -12.711 4.105 1 98 145 LEU B C 1
ATOM 3458 O O . LEU B 1 145 ? -0.157 -12.086 3.967 1 98 145 LEU B O 1
ATOM 3462 N N . THR B 1 146 ? -1.405 -13.891 3.561 1 98.62 146 THR B N 1
ATOM 3463 C CA . THR B 1 146 ? -0.49 -14.453 2.574 1 98.62 146 THR B CA 1
ATOM 3464 C C . THR B 1 146 ? -0.909 -14.055 1.16 1 98.62 146 THR B C 1
ATOM 3466 O O . THR B 1 146 ? -2.09 -14.133 0.813 1 98.62 146 THR B O 1
ATOM 3469 N N . ILE B 1 147 ? -0.001 -13.602 0.379 1 98.88 147 ILE B N 1
ATOM 3470 C CA . ILE B 1 147 ? -0.291 -13.195 -0.993 1 98.88 147 ILE B CA 1
ATOM 3471 C C . ILE B 1 147 ? 0.53 -14.039 -1.964 1 98.88 147 ILE B C 1
ATOM 3473 O O . ILE B 1 147 ? 1.763 -14.023 -1.926 1 98.88 147 ILE B O 1
ATOM 3477 N N . LEU B 1 148 ? -0.117 -14.781 -2.834 1 98.88 148 LEU B N 1
ATOM 3478 C CA . LEU B 1 148 ? 0.494 -15.648 -3.832 1 98.88 148 LEU B CA 1
ATOM 3479 C C . LEU B 1 148 ? 0.153 -15.18 -5.242 1 98.88 148 LEU B C 1
ATOM 3481 O O . LEU B 1 148 ? -0.979 -14.766 -5.508 1 98.88 148 LEU B O 1
ATOM 3485 N N . SER B 1 149 ? 1.091 -15.18 -6.129 1 98.75 149 SER B N 1
ATOM 3486 C CA . SER B 1 149 ? 0.923 -14.742 -7.512 1 98.75 149 SER B CA 1
ATOM 3487 C C . SER B 1 149 ? 1.599 -15.703 -8.484 1 98.75 149 SER B C 1
ATOM 3489 O O . SER B 1 149 ? 2.781 -15.547 -8.797 1 98.75 149 SER B O 1
ATOM 3491 N N . PRO B 1 150 ? 0.853 -16.656 -9.031 1 98.62 150 PRO B N 1
ATOM 3492 C CA . PRO B 1 150 ? 1.423 -17.688 -9.891 1 98.62 150 PRO B CA 1
ATOM 3493 C C . PRO B 1 150 ? 1.945 -17.156 -11.219 1 98.62 150 PRO B C 1
ATOM 3495 O O . PRO B 1 150 ? 1.338 -16.25 -11.797 1 98.62 150 PRO B O 1
ATOM 3498 N N . ALA B 1 151 ? 2.938 -17.75 -11.727 1 98.56 151 ALA B N 1
ATOM 3499 C CA . ALA B 1 151 ? 3.633 -17.297 -12.93 1 98.56 151 ALA B CA 1
ATOM 3500 C C . ALA B 1 151 ? 2.904 -17.766 -14.188 1 98.56 151 ALA B C 1
ATOM 3502 O O . ALA B 1 151 ? 3.043 -17.156 -15.25 1 98.56 151 ALA B O 1
ATOM 3503 N N . ASP B 1 152 ? 2.23 -18.906 -14.094 1 98.06 152 ASP B N 1
ATOM 3504 C CA . ASP B 1 152 ? 1.531 -19.5 -15.234 1 98.06 152 ASP B CA 1
ATOM 3505 C C . ASP B 1 152 ? 0.392 -20.406 -14.773 1 98.06 152 ASP B C 1
ATOM 3507 O O . ASP B 1 152 ? 0.003 -20.375 -13.609 1 98.06 152 ASP B O 1
ATOM 3511 N N . ALA B 1 153 ? -0.163 -21.078 -15.727 1 97.94 153 ALA B N 1
ATOM 3512 C CA . ALA B 1 153 ? -1.325 -21.906 -15.422 1 97.94 153 ALA B CA 1
ATOM 3513 C C . ALA B 1 153 ? -0.941 -23.078 -14.523 1 97.94 153 ALA B C 1
ATOM 3515 O O . ALA B 1 153 ? -1.69 -23.453 -13.617 1 97.94 153 ALA B O 1
ATOM 3516 N N . THR B 1 154 ? 0.23 -23.656 -14.766 1 98.31 154 THR B N 1
ATOM 3517 C CA . THR B 1 154 ? 0.699 -24.75 -13.922 1 98.31 154 THR B CA 1
ATOM 3518 C C . THR B 1 154 ? 0.897 -24.281 -12.484 1 98.31 154 THR B C 1
ATOM 3520 O O . THR B 1 154 ? 0.456 -24.938 -11.539 1 98.31 154 THR B O 1
ATOM 3523 N N . ALA B 1 155 ? 1.548 -23.172 -12.328 1 98.38 155 ALA B N 1
ATOM 3524 C CA . ALA B 1 155 ? 1.712 -22.578 -11.008 1 98.38 155 ALA B CA 1
ATOM 3525 C C . ALA B 1 155 ? 0.358 -22.266 -10.375 1 98.38 155 ALA B C 1
ATOM 3527 O O . ALA B 1 155 ? 0.193 -22.391 -9.156 1 98.38 155 ALA B O 1
ATOM 3528 N N . THR B 1 156 ? -0.587 -21.828 -11.156 1 98.12 156 THR B N 1
ATOM 3529 C CA . THR B 1 156 ? -1.926 -21.547 -10.656 1 98.12 156 THR B CA 1
ATOM 3530 C C . THR B 1 156 ? -2.537 -22.797 -10.016 1 98.12 156 THR B C 1
ATOM 3532 O O . THR B 1 156 ? -3.068 -22.719 -8.906 1 98.12 156 THR B O 1
ATOM 3535 N N . ALA B 1 157 ? -2.43 -23.875 -10.727 1 97.94 157 ALA B N 1
ATOM 3536 C CA . ALA B 1 157 ? -2.969 -25.125 -10.195 1 97.94 157 ALA B CA 1
ATOM 3537 C C . ALA B 1 157 ? -2.287 -25.5 -8.883 1 97.94 157 ALA B C 1
ATOM 3539 O O . ALA B 1 157 ? -2.957 -25.781 -7.883 1 97.94 157 ALA B O 1
ATOM 3540 N N . LEU B 1 158 ? -1.026 -25.422 -8.852 1 98.44 158 LEU B N 1
ATOM 3541 C CA . LEU B 1 158 ? -0.253 -25.906 -7.715 1 98.44 158 LEU B CA 1
ATOM 3542 C C . LEU B 1 158 ? -0.354 -24.938 -6.539 1 98.44 158 LEU B C 1
ATOM 3544 O O . LEU B 1 158 ? -0.345 -25.359 -5.379 1 98.44 158 LEU B O 1
ATOM 3548 N N . LEU B 1 159 ? -0.466 -23.688 -6.797 1 98.56 159 LEU B N 1
ATOM 3549 C CA . LEU B 1 159 ? -0.614 -22.719 -5.719 1 98.56 159 LEU B CA 1
ATOM 3550 C C . LEU B 1 159 ? -2.043 -22.703 -5.184 1 98.56 159 LEU B C 1
ATOM 3552 O O . LEU B 1 159 ? -2.277 -22.328 -4.031 1 98.56 159 LEU B O 1
ATOM 3556 N N . THR B 1 160 ? -3.008 -23.062 -6.043 1 98.31 160 THR B N 1
ATOM 3557 C CA . THR B 1 160 ? -4.355 -23.297 -5.527 1 98.31 160 THR B CA 1
ATOM 3558 C C . THR B 1 160 ? -4.363 -24.422 -4.512 1 98.31 160 THR B C 1
ATOM 3560 O O . THR B 1 160 ? -4.969 -24.312 -3.443 1 98.31 160 THR B O 1
ATOM 3563 N N . LEU B 1 161 ? -3.668 -25.484 -4.852 1 98.25 161 LEU B N 1
ATOM 3564 C CA . LEU B 1 161 ? -3.52 -26.594 -3.922 1 98.25 161 LEU B CA 1
ATOM 3565 C C . LEU B 1 161 ? -2.834 -26.141 -2.637 1 98.25 161 LEU B C 1
ATOM 3567 O O . LEU B 1 161 ? -3.287 -26.469 -1.538 1 98.25 161 LEU B O 1
ATOM 3571 N N . ALA B 1 162 ? -1.743 -25.406 -2.779 1 98.12 162 ALA B N 1
ATOM 3572 C CA . ALA B 1 162 ? -1.015 -24.906 -1.613 1 98.12 162 ALA B CA 1
ATOM 3573 C C . ALA B 1 162 ? -1.908 -24.047 -0.735 1 98.12 162 ALA B C 1
ATOM 3575 O O . ALA B 1 162 ? -1.869 -24.141 0.494 1 98.12 162 ALA B O 1
ATOM 3576 N N . ALA B 1 163 ? -2.664 -23.172 -1.374 1 98.31 163 ALA B N 1
ATOM 3577 C CA . ALA B 1 163 ? -3.59 -22.312 -0.646 1 98.31 163 ALA B CA 1
ATOM 3578 C C . ALA B 1 163 ? -4.617 -23.141 0.123 1 98.31 163 ALA B C 1
ATOM 3580 O O . ALA B 1 163 ? -4.93 -22.844 1.277 1 98.31 163 ALA B O 1
ATOM 3581 N N . ALA B 1 164 ? -5.145 -24.156 -0.496 1 98.19 164 ALA B N 1
ATOM 3582 C CA . ALA B 1 164 ? -6.145 -25.016 0.13 1 98.19 164 ALA B CA 1
ATOM 3583 C C . ALA B 1 164 ? -5.574 -25.703 1.367 1 98.19 164 ALA B C 1
ATOM 3585 O O . ALA B 1 164 ? -6.297 -25.938 2.338 1 98.19 164 ALA B O 1
ATOM 3586 N N . LYS B 1 165 ? -4.305 -26 1.323 1 97.62 165 LYS B N 1
ATOM 3587 C CA . LYS B 1 165 ? -3.662 -26.734 2.41 1 97.62 165 LYS B CA 1
ATOM 3588 C C . LYS B 1 165 ? -3.256 -25.797 3.541 1 97.62 165 LYS B C 1
ATOM 3590 O O . LYS B 1 165 ? -3.098 -26.219 4.688 1 97.62 165 LYS B O 1
ATOM 3595 N N . LEU B 1 166 ? -3.08 -24.578 3.242 1 97.25 166 LEU B N 1
ATOM 3596 C CA . LEU B 1 166 ? -2.65 -23.594 4.227 1 97.25 166 LEU B CA 1
ATOM 3597 C C . LEU B 1 166 ? -3.809 -23.188 5.137 1 97.25 166 LEU B C 1
ATOM 3599 O O . LEU B 1 166 ? -4.887 -22.844 4.652 1 97.25 166 LEU B O 1
ATOM 3603 N N . ASN B 1 167 ? -3.604 -23.359 6.438 1 97.38 167 ASN B N 1
ATOM 3604 C CA . ASN B 1 167 ? -4.59 -22.828 7.375 1 97.38 167 ASN B CA 1
ATOM 3605 C C . ASN B 1 167 ? -4.387 -21.344 7.629 1 97.38 167 ASN B C 1
ATOM 3607 O O . ASN B 1 167 ? -3.414 -20.938 8.273 1 97.38 167 ASN B O 1
ATOM 3611 N N . GLY B 1 168 ? -5.27 -20.5 7.156 1 97.69 168 GLY B N 1
ATOM 3612 C CA . GLY B 1 168 ? -5.168 -19.047 7.281 1 97.69 168 GLY B CA 1
ATOM 3613 C C . GLY B 1 168 ? -5.57 -18.312 6.016 1 97.69 168 GLY B C 1
ATOM 3614 O O . GLY B 1 168 ? -5.945 -18.938 5.02 1 97.69 168 GLY B O 1
ATOM 3615 N N . PRO B 1 169 ? -5.543 -17.031 6.07 1 98.56 169 PRO B N 1
ATOM 3616 C CA . PRO B 1 169 ? -6.004 -16.219 4.945 1 98.56 169 PRO B CA 1
ATOM 3617 C C . PRO B 1 169 ? -4.996 -16.172 3.799 1 98.56 169 PRO B C 1
ATOM 3619 O O . PRO B 1 169 ? -3.797 -16 4.031 1 98.56 169 PRO B O 1
ATOM 3622 N N . VAL B 1 170 ? -5.488 -16.375 2.584 1 98.81 170 VAL B N 1
ATOM 3623 C CA . VAL B 1 170 ? -4.66 -16.328 1.384 1 98.81 170 VAL B CA 1
ATOM 3624 C C . VAL B 1 170 ? -5.336 -15.469 0.323 1 98.81 170 VAL B C 1
ATOM 3626 O O . VAL B 1 170 ? -6.551 -15.547 0.127 1 98.81 170 VAL B O 1
ATOM 3629 N N . TYR B 1 171 ? -4.621 -14.609 -0.224 1 98.81 171 TYR B N 1
ATOM 3630 C CA . TYR B 1 171 ? -4.988 -13.945 -1.472 1 98.81 171 TYR B CA 1
ATOM 3631 C C . TYR B 1 171 ? -4.211 -14.531 -2.646 1 98.81 171 TYR B C 1
ATOM 3633 O O . TYR B 1 171 ? -2.979 -14.453 -2.682 1 98.81 171 TYR B O 1
ATOM 3641 N N . LEU B 1 172 ? -4.887 -15.156 -3.547 1 98.62 172 LEU B N 1
ATOM 3642 C CA . LEU B 1 172 ? -4.324 -15.727 -4.766 1 98.62 172 LEU B CA 1
ATOM 3643 C C . LEU B 1 172 ? -4.559 -14.805 -5.957 1 98.62 172 LEU B C 1
ATOM 3645 O O . LEU B 1 172 ? -5.695 -14.648 -6.414 1 98.62 172 LEU B O 1
ATOM 3649 N N . ARG B 1 173 ? -3.508 -14.211 -6.484 1 98.5 173 ARG B N 1
ATOM 3650 C CA . ARG B 1 173 ? -3.545 -13.172 -7.512 1 98.5 173 ARG B CA 1
ATOM 3651 C C . ARG B 1 173 ? -3.312 -13.766 -8.898 1 98.5 173 ARG B C 1
ATOM 3653 O O . ARG B 1 173 ? -2.213 -14.234 -9.203 1 98.5 173 ARG B O 1
ATOM 3660 N N . LEU B 1 174 ? -4.293 -13.742 -9.734 1 97.31 174 LEU B N 1
ATOM 3661 C CA . LEU B 1 174 ? -4.168 -14.344 -11.062 1 97.31 174 LEU B CA 1
ATOM 3662 C C . LEU B 1 174 ? -3.969 -13.266 -12.125 1 97.31 174 LEU B C 1
ATOM 3664 O O . LEU B 1 174 ? -4.797 -12.359 -12.258 1 97.31 174 LEU B O 1
ATOM 3668 N N . THR B 1 175 ? -2.895 -13.281 -12.781 1 95.56 175 THR B N 1
ATOM 3669 C CA . THR B 1 175 ? -2.633 -12.422 -13.93 1 95.56 175 THR B CA 1
ATOM 3670 C C . THR B 1 175 ? -2.672 -13.227 -15.227 1 95.56 175 THR B C 1
ATOM 3672 O O . THR B 1 175 ? -2.654 -14.453 -15.195 1 95.56 175 THR B O 1
ATOM 3675 N N . GLY B 1 176 ? -2.748 -12.516 -16.297 1 89.25 176 GLY B N 1
ATOM 3676 C CA . GLY B 1 176 ? -2.707 -13.164 -17.594 1 89.25 176 GLY B CA 1
ATOM 3677 C C . GLY B 1 176 ? -4.082 -13.492 -18.141 1 89.25 176 GLY B C 1
ATOM 3678 O O . GLY B 1 176 ? -5.098 -13.195 -17.5 1 89.25 176 GLY B O 1
ATOM 3679 N N . GLY B 1 177 ? -4.105 -14.078 -19.359 1 83.12 177 GLY B N 1
ATOM 3680 C CA . GLY B 1 177 ? -5.32 -14.477 -20.062 1 83.12 177 GLY B CA 1
ATOM 3681 C C . GLY B 1 177 ? -5.23 -15.867 -20.656 1 83.12 177 GLY B C 1
ATOM 3682 O O . GLY B 1 177 ? -4.484 -16.719 -20.172 1 83.12 177 GLY B O 1
ATOM 3683 N N . MET B 1 178 ? -6.082 -16.031 -21.562 1 84.88 178 MET B N 1
ATOM 3684 C CA . MET B 1 178 ? -6.031 -17.297 -22.297 1 84.88 178 MET B CA 1
ATOM 3685 C C . MET B 1 178 ? -4.703 -17.453 -23.016 1 84.88 178 MET B C 1
ATOM 3687 O O . MET B 1 178 ? -4.035 -16.469 -23.328 1 84.88 178 MET B O 1
ATOM 3691 N N . ARG B 1 179 ? -4.34 -18.625 -23.234 1 91.31 179 ARG B N 1
ATOM 3692 C CA . ARG B 1 179 ? -3.084 -18.984 -23.891 1 91.31 179 ARG B CA 1
ATOM 3693 C C . ARG B 1 179 ? -1.891 -18.422 -23.125 1 91.31 179 ARG B C 1
ATOM 3695 O O . ARG B 1 179 ? -1.049 -17.734 -23.688 1 91.31 179 ARG B O 1
ATOM 3702 N N . THR B 1 180 ? -1.893 -18.734 -21.875 1 93.69 180 THR B N 1
ATOM 3703 C CA . THR B 1 180 ? -0.844 -18.281 -20.969 1 93.69 180 THR B CA 1
ATOM 3704 C C . THR B 1 180 ? 0.483 -18.969 -21.297 1 93.69 180 THR B C 1
ATOM 3706 O O . THR B 1 180 ? 0.542 -20.188 -21.438 1 93.69 180 THR B O 1
ATOM 3709 N N . PRO B 1 181 ? 1.558 -18.203 -21.406 1 96.81 181 PRO B N 1
ATOM 3710 C CA . PRO B 1 181 ? 2.865 -18.828 -21.609 1 96.81 181 PRO B CA 1
ATOM 3711 C C . PRO B 1 181 ? 3.199 -19.859 -20.531 1 96.81 181 PRO B C 1
ATOM 3713 O O . PRO B 1 181 ? 2.846 -19.672 -19.359 1 96.81 181 PRO B O 1
ATOM 3716 N N . ILE B 1 182 ? 3.906 -20.938 -20.938 1 98.06 182 ILE B N 1
ATOM 3717 C CA . ILE B 1 182 ? 4.262 -22 -20 1 98.06 182 ILE B CA 1
ATOM 3718 C C . ILE B 1 182 ? 5.617 -21.703 -19.375 1 98.06 182 ILE B C 1
ATOM 3720 O O . ILE B 1 182 ? 6.621 -21.562 -20.078 1 98.06 182 ILE B O 1
ATOM 3724 N N . VAL B 1 183 ? 5.605 -21.578 -18.062 1 98.5 183 VAL B N 1
ATOM 3725 C CA . VAL B 1 183 ? 6.828 -21.391 -17.297 1 98.5 183 VAL B CA 1
ATOM 3726 C C . VAL B 1 183 ? 7.227 -22.719 -16.625 1 98.5 183 VAL B C 1
ATOM 3728 O O . VAL B 1 183 ? 8.391 -23.125 -16.703 1 98.5 183 VAL B O 1
ATOM 3731 N N . TYR B 1 184 ? 6.23 -23.359 -16.078 1 98.25 184 TYR B N 1
ATOM 3732 C CA . TYR B 1 184 ? 6.449 -24.641 -15.406 1 98.25 184 TYR B CA 1
ATOM 3733 C C . TYR B 1 184 ? 5.891 -25.797 -16.234 1 98.25 184 TYR B C 1
ATOM 3735 O O . TYR B 1 184 ? 4.672 -25.938 -16.375 1 98.25 184 TYR B O 1
ATOM 3743 N N . ARG B 1 185 ? 6.73 -26.672 -16.703 1 96.75 185 ARG B N 1
ATOM 3744 C CA . ARG B 1 185 ? 6.34 -27.75 -17.594 1 96.75 185 ARG B CA 1
ATOM 3745 C C . ARG B 1 185 ? 6.043 -29.031 -16.797 1 96.75 185 ARG B C 1
ATOM 3747 O O . ARG B 1 185 ? 5.477 -29.984 -17.344 1 96.75 185 ARG B O 1
ATOM 3754 N N . GLU B 1 186 ? 6.469 -29 -15.586 1 94.62 186 GLU B N 1
ATOM 3755 C CA . GLU B 1 186 ? 6.258 -30.156 -14.719 1 94.62 186 GLU B CA 1
ATOM 3756 C C . GLU B 1 186 ? 5.887 -29.719 -13.297 1 94.62 186 GLU B C 1
ATOM 3758 O O . GLU B 1 186 ? 5.891 -28.516 -12.992 1 94.62 186 GLU B O 1
ATOM 3763 N N . ALA B 1 187 ? 5.543 -30.75 -12.555 1 92.38 187 ALA B N 1
ATOM 3764 C CA . ALA B 1 187 ? 5.188 -30.469 -11.164 1 92.38 187 ALA B CA 1
ATOM 3765 C C . ALA B 1 187 ? 6.406 -30 -10.367 1 92.38 187 ALA B C 1
ATOM 3767 O O . ALA B 1 187 ? 7.465 -30.641 -10.43 1 92.38 187 ALA B O 1
ATOM 3768 N N . VAL B 1 188 ? 6.258 -28.859 -9.82 1 93.19 188 VAL B N 1
ATOM 3769 C CA . VAL B 1 188 ? 7.266 -28.312 -8.914 1 93.19 188 VAL B CA 1
ATOM 3770 C C . VAL B 1 188 ? 6.629 -27.969 -7.574 1 93.19 188 VAL B C 1
ATOM 3772 O O . VAL B 1 188 ? 5.43 -27.688 -7.504 1 93.19 188 VAL B O 1
ATOM 3775 N N . GLU B 1 189 ? 7.352 -28.141 -6.582 1 90.81 189 GLU B N 1
ATOM 3776 C CA . GLU B 1 189 ? 6.828 -27.797 -5.262 1 90.81 189 GLU B CA 1
ATOM 3777 C C . GLU B 1 189 ? 6.762 -26.281 -5.066 1 90.81 189 GLU B C 1
ATOM 3779 O O . GLU B 1 189 ? 7.73 -25.578 -5.348 1 90.81 189 GLU B O 1
ATOM 3784 N N . PHE B 1 190 ? 5.637 -25.844 -4.688 1 96.19 190 PHE B N 1
ATOM 3785 C CA . PHE B 1 190 ? 5.461 -24.438 -4.301 1 96.19 190 PHE B CA 1
ATOM 3786 C C . PHE B 1 190 ? 5.258 -24.312 -2.797 1 96.19 190 PHE B C 1
ATOM 3788 O O . PHE B 1 190 ? 4.258 -24.797 -2.26 1 96.19 190 PHE B O 1
ATOM 3795 N N . VAL B 1 191 ? 6.234 -23.75 -2.135 1 97.19 191 VAL B N 1
ATOM 3796 C CA . VAL B 1 191 ? 6.156 -23.5 -0.699 1 97.19 191 VAL B CA 1
ATOM 3797 C C . VAL B 1 191 ? 5.871 -22.016 -0.44 1 97.19 191 VAL B C 1
ATOM 3799 O O . VAL B 1 191 ? 6.723 -21.172 -0.693 1 97.19 191 VAL B O 1
ATOM 3802 N N . PRO B 1 192 ? 4.66 -21.703 0.099 1 97.5 192 PRO B N 1
ATOM 3803 C CA . PRO B 1 192 ? 4.41 -20.297 0.423 1 97.5 192 PRO B CA 1
ATOM 3804 C C . PRO B 1 192 ? 5.512 -19.672 1.281 1 97.5 192 PRO B C 1
ATOM 3806 O O . PRO B 1 192 ? 5.965 -20.297 2.248 1 97.5 192 PRO B O 1
ATOM 3809 N N . GLY B 1 193 ? 5.996 -18.516 0.947 1 98.12 193 GLY B N 1
ATOM 3810 C CA . GLY B 1 193 ? 7.094 -17.859 1.639 1 98.12 193 GLY B CA 1
ATOM 3811 C C . GLY B 1 193 ? 8.438 -18.062 0.965 1 98.12 193 GLY B C 1
ATOM 3812 O O . GLY B 1 193 ? 9.445 -17.5 1.391 1 98.12 193 GLY B O 1
ATOM 3813 N N . LYS B 1 194 ? 8.414 -18.812 -0.089 1 98.25 194 LYS B N 1
ATOM 3814 C CA . LYS B 1 194 ? 9.633 -19.062 -0.844 1 98.25 194 LYS B CA 1
ATOM 3815 C C . LYS B 1 194 ? 9.508 -18.547 -2.277 1 98.25 194 LYS B C 1
ATOM 3817 O O . LYS B 1 194 ? 8.445 -18.062 -2.682 1 98.25 194 LYS B O 1
ATOM 3822 N N . ALA B 1 195 ? 10.594 -18.531 -3.002 1 98.56 195 ALA B N 1
ATOM 3823 C CA . ALA B 1 195 ? 10.68 -18.203 -4.426 1 98.56 195 ALA B CA 1
ATOM 3824 C C . ALA B 1 195 ? 11.359 -19.328 -5.203 1 98.56 195 ALA B C 1
ATOM 3826 O O . ALA B 1 195 ? 11.992 -20.203 -4.613 1 98.56 195 ALA B O 1
ATOM 3827 N N . ASN B 1 196 ? 11.148 -19.422 -6.457 1 98.56 196 ASN B N 1
ATOM 3828 C CA . ASN B 1 196 ? 11.805 -20.406 -7.316 1 98.56 196 ASN B CA 1
ATOM 3829 C C . ASN B 1 196 ? 12.82 -19.75 -8.242 1 98.56 196 ASN B C 1
ATOM 3831 O O . ASN B 1 196 ? 12.477 -18.828 -8.992 1 98.56 196 ASN B O 1
ATOM 3835 N N . LEU B 1 197 ? 14.062 -20.156 -8.195 1 98.56 197 LEU B N 1
ATOM 3836 C CA . LEU B 1 197 ? 15.07 -19.734 -9.156 1 98.56 197 LEU B CA 1
ATOM 3837 C C . LEU B 1 197 ? 14.914 -20.484 -10.477 1 98.56 197 LEU B C 1
ATOM 3839 O O . LEU B 1 197 ? 15.117 -21.703 -10.523 1 98.56 197 LEU B O 1
ATOM 3843 N N . LEU B 1 198 ? 14.586 -19.828 -11.539 1 98.62 198 LEU B N 1
ATOM 3844 C CA . LEU B 1 198 ? 14.266 -20.484 -12.797 1 98.62 198 LEU B CA 1
ATOM 3845 C C . LEU B 1 198 ? 15.445 -20.422 -13.766 1 98.62 198 LEU B C 1
ATOM 3847 O O . LEU B 1 198 ? 15.508 -21.188 -14.727 1 98.62 198 LEU B O 1
ATOM 3851 N N . ARG B 1 199 ? 16.312 -19.453 -13.609 1 98.56 199 ARG B N 1
ATOM 3852 C CA . ARG B 1 199 ? 17.5 -19.25 -14.414 1 98.56 199 ARG B CA 1
ATOM 3853 C C . ARG B 1 199 ? 18.656 -18.719 -13.562 1 98.56 199 ARG B C 1
ATOM 3855 O O . ARG B 1 199 ? 18.469 -17.781 -12.789 1 98.56 199 ARG B O 1
ATOM 3862 N N . GLU B 1 200 ? 19.781 -19.312 -13.602 1 98.38 200 GLU B N 1
ATOM 3863 C CA . GLU B 1 200 ? 20.969 -18.812 -12.906 1 98.38 200 GLU B CA 1
ATOM 3864 C C . GLU B 1 200 ? 21.641 -17.672 -13.695 1 98.38 200 GLU B C 1
ATOM 3866 O O . GLU B 1 200 ? 21.562 -17.641 -14.922 1 98.38 200 GLU B O 1
ATOM 3871 N N . GLY B 1 201 ? 22.203 -16.797 -13.016 1 98 201 GLY B N 1
ATOM 3872 C CA . GLY B 1 201 ? 22.938 -15.688 -13.609 1 98 201 GLY B CA 1
ATOM 3873 C C . GLY B 1 201 ? 23.672 -14.844 -12.586 1 98 201 GLY B C 1
ATOM 3874 O O . GLY B 1 201 ? 23.438 -14.969 -11.383 1 98 201 GLY B O 1
ATOM 3875 N N . THR B 1 202 ? 24.562 -13.93 -13.102 1 97.31 202 THR B N 1
ATOM 3876 C CA . THR B 1 202 ? 25.484 -13.273 -12.172 1 97.31 202 THR B CA 1
ATOM 3877 C C . THR B 1 202 ? 25.406 -11.758 -12.328 1 97.31 202 THR B C 1
ATOM 3879 O O . THR B 1 202 ? 25.703 -11.016 -11.391 1 97.31 202 THR B O 1
ATOM 3882 N N . ASP B 1 203 ? 25.078 -11.234 -13.469 1 98.19 203 ASP B N 1
ATOM 3883 C CA . ASP B 1 203 ? 25.156 -9.805 -13.727 1 98.19 203 ASP B CA 1
ATOM 3884 C C . ASP B 1 203 ? 23.922 -9.078 -13.219 1 98.19 203 ASP B C 1
ATOM 3886 O O . ASP B 1 203 ? 24.016 -8.062 -12.523 1 98.19 203 ASP B O 1
ATOM 3890 N N . VAL B 1 204 ? 22.75 -9.562 -13.641 1 98.56 204 VAL B N 1
ATOM 3891 C CA . VAL B 1 204 ? 21.469 -8.938 -13.305 1 98.56 204 VAL B CA 1
ATOM 3892 C C . VAL B 1 204 ? 20.516 -9.977 -12.711 1 98.56 204 VAL B C 1
ATOM 3894 O O . VAL B 1 204 ? 20.422 -11.094 -13.219 1 98.56 204 VAL B O 1
ATOM 3897 N N . ALA B 1 205 ? 19.891 -9.688 -11.625 1 98.81 205 ALA B N 1
ATOM 3898 C CA . ALA B 1 205 ? 18.875 -10.555 -11.055 1 98.81 205 ALA B CA 1
ATOM 3899 C C . ALA B 1 205 ? 17.469 -10.023 -11.352 1 98.81 205 ALA B C 1
ATOM 3901 O O . ALA B 1 205 ? 17.094 -8.945 -10.898 1 98.81 205 ALA B O 1
ATOM 3902 N N . LEU B 1 206 ? 16.734 -10.719 -12.141 1 98.94 206 LEU B N 1
ATOM 3903 C CA . LEU B 1 206 ? 15.328 -10.398 -12.391 1 98.94 206 LEU B CA 1
ATOM 3904 C C . LEU B 1 206 ? 14.422 -11.086 -11.375 1 98.94 206 LEU B C 1
ATOM 3906 O O . LEU B 1 206 ? 14.352 -12.312 -11.32 1 98.94 206 LEU B O 1
ATOM 3910 N N . VAL B 1 207 ? 13.805 -10.328 -10.539 1 98.94 207 VAL B N 1
ATOM 3911 C CA . VAL B 1 207 ? 12.812 -10.797 -9.578 1 98.94 207 VAL B CA 1
ATOM 3912 C C . VAL B 1 207 ? 11.414 -10.469 -10.078 1 98.94 207 VAL B C 1
ATOM 3914 O O . VAL B 1 207 ? 10.984 -9.312 -10.031 1 98.94 207 VAL B O 1
ATOM 3917 N N . ALA B 1 208 ? 10.711 -11.461 -10.555 1 98.94 208 ALA B N 1
ATOM 3918 C CA . ALA B 1 208 ? 9.438 -11.219 -11.227 1 98.94 208 ALA B CA 1
ATOM 3919 C C . ALA B 1 208 ? 8.297 -11.953 -10.523 1 98.94 208 ALA B C 1
ATOM 3921 O O . ALA B 1 208 ? 8.531 -12.859 -9.727 1 98.94 208 ALA B O 1
ATOM 3922 N N . THR B 1 209 ? 7.086 -11.57 -10.758 1 98.88 209 THR B N 1
ATOM 3923 C CA . THR B 1 209 ? 5.902 -12.234 -10.227 1 98.88 209 THR B CA 1
ATOM 3924 C C . THR B 1 209 ? 4.793 -12.289 -11.273 1 98.88 209 THR B C 1
ATOM 3926 O O . THR B 1 209 ? 4.75 -11.453 -12.18 1 98.88 209 THR B O 1
ATOM 3929 N N . GLY B 1 210 ? 3.936 -13.297 -11.172 1 98.44 210 GLY B N 1
ATOM 3930 C CA . GLY B 1 210 ? 2.807 -13.414 -12.078 1 98.44 210 GLY B CA 1
ATOM 3931 C C . GLY B 1 210 ? 3.225 -13.562 -13.531 1 98.44 210 GLY B C 1
ATOM 3932 O O . GLY B 1 210 ? 4.188 -14.266 -13.836 1 98.44 210 GLY B O 1
ATOM 3933 N N . SER B 1 211 ? 2.525 -12.938 -14.414 1 97.62 211 SER B N 1
ATOM 3934 C CA . SER B 1 211 ? 2.746 -13.055 -15.852 1 97.62 211 SER B CA 1
ATOM 3935 C C . SER B 1 211 ? 4.105 -12.484 -16.25 1 97.62 211 SER B C 1
ATOM 3937 O O . SER B 1 211 ? 4.633 -12.812 -17.312 1 97.62 211 SER B O 1
ATOM 3939 N N . MET B 1 212 ? 4.711 -11.703 -15.414 1 98.75 212 MET B N 1
ATOM 3940 C CA . MET B 1 212 ? 5.965 -11.031 -15.75 1 98.75 212 MET B CA 1
ATOM 3941 C C . MET B 1 212 ? 7.145 -12 -15.633 1 98.75 212 MET B C 1
ATOM 3943 O O . MET B 1 212 ? 8.242 -11.695 -16.094 1 98.75 212 MET B O 1
ATOM 3947 N N . VAL B 1 213 ? 6.867 -13.172 -15 1 98.88 213 VAL B N 1
ATOM 3948 C CA . VAL B 1 213 ? 7.934 -14.164 -14.914 1 98.88 213 VAL B CA 1
ATOM 3949 C C . VAL B 1 213 ? 8.312 -14.641 -16.312 1 98.88 213 VAL B C 1
ATOM 3951 O O . VAL B 1 213 ? 9.492 -14.68 -16.672 1 98.88 213 VAL B O 1
ATOM 3954 N N . SER B 1 214 ? 7.316 -15.008 -17.141 1 98.75 214 SER B N 1
ATOM 3955 C CA . SER B 1 214 ? 7.594 -15.43 -18.516 1 98.75 214 SER B CA 1
ATOM 3956 C C . SER B 1 214 ? 8.289 -14.328 -19.312 1 98.75 214 SER B C 1
ATOM 3958 O O . SER B 1 214 ? 9.258 -14.586 -20.031 1 98.75 214 SER B O 1
ATOM 3960 N N . ALA B 1 215 ? 7.793 -13.07 -19.172 1 98.69 215 ALA B N 1
ATOM 3961 C CA . ALA B 1 215 ? 8.406 -11.93 -19.844 1 98.69 215 ALA B CA 1
ATOM 3962 C C . ALA B 1 215 ? 9.852 -11.742 -19.406 1 98.69 215 ALA B C 1
ATOM 3964 O O . ALA B 1 215 ? 10.719 -11.414 -20.234 1 98.69 215 ALA B O 1
ATOM 3965 N N . SER B 1 216 ? 10.109 -11.984 -18.156 1 98.94 216 SER B N 1
ATOM 3966 C CA . SER B 1 216 ? 11.445 -11.812 -17.594 1 98.94 216 SER B CA 1
ATOM 3967 C C . SER B 1 216 ? 12.391 -12.898 -18.094 1 98.94 216 SER B C 1
ATOM 3969 O O . SER B 1 216 ? 13.57 -12.633 -18.359 1 98.94 216 SER B O 1
ATOM 3971 N N . LEU B 1 217 ? 11.883 -14.141 -18.188 1 98.94 217 LEU B N 1
ATOM 3972 C CA . LEU B 1 217 ? 12.695 -15.219 -18.75 1 98.94 217 LEU B CA 1
ATOM 3973 C C . LEU B 1 217 ? 13.102 -14.898 -20.172 1 98.94 217 LEU B C 1
ATOM 3975 O O . LEU B 1 217 ? 14.266 -15.07 -20.547 1 98.94 217 LEU B O 1
ATOM 3979 N N . LYS B 1 218 ? 12.148 -14.406 -20.969 1 98.81 218 LYS B N 1
ATOM 3980 C CA . LYS B 1 218 ? 12.43 -14.031 -22.344 1 98.81 218 LYS B CA 1
ATOM 3981 C C . LYS B 1 218 ? 13.391 -12.844 -22.406 1 98.81 218 LYS B C 1
ATOM 3983 O O . LYS B 1 218 ? 14.273 -12.805 -23.266 1 98.81 218 LYS B O 1
ATOM 3988 N N . ALA B 1 219 ? 13.188 -11.867 -21.531 1 98.88 219 ALA B N 1
ATOM 3989 C CA . ALA B 1 219 ? 14.109 -10.742 -21.453 1 98.88 219 ALA B CA 1
ATOM 3990 C C . ALA B 1 219 ? 15.531 -11.211 -21.141 1 98.88 219 ALA B C 1
ATOM 3992 O O . ALA B 1 219 ? 16.5 -10.703 -21.719 1 98.88 219 ALA B O 1
ATOM 3993 N N . ALA B 1 220 ? 15.641 -12.156 -20.188 1 98.88 220 ALA B N 1
ATOM 3994 C CA . ALA B 1 220 ? 16.938 -12.711 -19.828 1 98.88 220 ALA B CA 1
ATOM 3995 C C . ALA B 1 220 ? 17.625 -13.352 -21.031 1 98.88 220 ALA B C 1
ATOM 3997 O O . ALA B 1 220 ? 18.844 -13.234 -21.188 1 98.88 220 ALA B O 1
ATOM 3998 N N . GLU B 1 221 ? 16.844 -14.039 -21.859 1 98.75 221 GLU B N 1
ATOM 3999 C CA . GLU B 1 221 ? 17.391 -14.625 -23.078 1 98.75 221 GLU B CA 1
ATOM 4000 C C . GLU B 1 221 ? 17.922 -13.555 -24.031 1 98.75 221 GLU B C 1
ATOM 4002 O O . GLU B 1 221 ? 19.016 -13.703 -24.578 1 98.75 221 GLU B O 1
ATOM 4007 N N . LEU B 1 222 ? 17.156 -12.508 -24.203 1 98.56 222 LEU B N 1
ATOM 4008 C CA . LEU B 1 222 ? 17.562 -11.406 -25.062 1 98.56 222 LEU B CA 1
ATOM 4009 C C . LEU B 1 222 ? 18.844 -10.766 -24.531 1 98.56 222 LEU B C 1
ATOM 4011 O O . LEU B 1 222 ? 19.75 -10.438 -25.312 1 98.56 222 LEU B O 1
ATOM 4015 N N . LEU B 1 223 ? 18.969 -10.602 -23.25 1 98.5 223 LEU B N 1
ATOM 4016 C CA . LEU B 1 223 ? 20.141 -9.992 -22.625 1 98.5 223 LEU B CA 1
ATOM 4017 C C . LEU B 1 223 ? 21.344 -10.906 -22.734 1 98.5 223 LEU B C 1
ATOM 4019 O O . LEU B 1 223 ? 22.484 -10.438 -22.875 1 98.5 223 LEU B O 1
ATOM 4023 N N . ALA B 1 224 ? 21.062 -12.227 -22.641 1 98.38 224 ALA B N 1
ATOM 4024 C CA . ALA B 1 224 ? 22.141 -13.195 -22.781 1 98.38 224 ALA B CA 1
ATOM 4025 C C . ALA B 1 224 ? 22.812 -13.07 -24.156 1 98.38 224 ALA B C 1
ATOM 4027 O O . ALA B 1 224 ? 24.031 -13.266 -24.281 1 98.38 224 ALA B O 1
ATOM 4028 N N . GLU B 1 225 ? 22.016 -12.781 -25.109 1 97.81 225 GLU B N 1
ATOM 4029 C CA . GLU B 1 225 ? 22.547 -12.578 -26.453 1 97.81 225 GLU B CA 1
ATOM 4030 C C . GLU B 1 225 ? 23.516 -11.391 -26.5 1 97.81 225 GLU B C 1
ATOM 4032 O O . GLU B 1 225 ? 24.344 -11.297 -27.406 1 97.81 225 GLU B O 1
ATOM 4037 N N . ARG B 1 226 ? 23.453 -10.547 -25.578 1 96.38 226 ARG B N 1
ATOM 4038 C CA . ARG B 1 226 ? 24.328 -9.375 -25.5 1 96.38 226 ARG B CA 1
ATOM 4039 C C . ARG B 1 226 ? 25.406 -9.578 -24.453 1 96.38 226 ARG B C 1
ATOM 4041 O O . ARG B 1 226 ? 26.094 -8.625 -24.062 1 96.38 226 ARG B O 1
ATOM 4048 N N . GLY B 1 227 ? 25.484 -10.758 -23.891 1 97.31 227 GLY B N 1
ATOM 4049 C CA . GLY B 1 227 ? 26.547 -11.109 -22.969 1 97.31 227 GLY B CA 1
ATOM 4050 C C . GLY B 1 227 ? 26.203 -10.789 -21.531 1 97.31 227 GLY B C 1
ATOM 4051 O O . GLY B 1 227 ? 27.094 -10.734 -20.672 1 97.31 227 GLY B O 1
ATOM 4052 N N . ILE B 1 228 ? 25.016 -10.5 -21.203 1 98.19 228 ILE B N 1
ATOM 4053 C CA . ILE B 1 228 ? 24.594 -10.188 -19.859 1 98.19 228 ILE B CA 1
ATOM 4054 C C . ILE B 1 228 ? 23.938 -11.414 -19.219 1 98.19 228 ILE B C 1
ATOM 4056 O O . ILE B 1 228 ? 22.938 -11.914 -19.734 1 98.19 228 ILE B O 1
ATOM 4060 N N . SER B 1 229 ? 24.516 -11.906 -18.172 1 98.5 229 SER B N 1
ATOM 4061 C CA . SER B 1 229 ? 24.031 -13.086 -17.469 1 98.5 229 SER B CA 1
ATOM 4062 C C . SER B 1 229 ? 22.984 -12.703 -16.422 1 98.5 229 SER B C 1
ATOM 4064 O O . SER B 1 229 ? 23.297 -12.039 -15.438 1 98.5 229 SER B O 1
ATOM 4066 N N . CYS B 1 230 ? 21.75 -13.141 -16.656 1 98.69 230 CYS B N 1
ATOM 4067 C CA . CYS B 1 230 ? 20.656 -12.773 -15.742 1 98.69 230 CYS B CA 1
ATOM 4068 C C . CYS B 1 230 ? 20.141 -13.992 -14.992 1 98.69 230 CYS B C 1
ATOM 4070 O O . CYS B 1 230 ? 19.938 -15.055 -15.586 1 98.69 230 CYS B O 1
ATOM 4072 N N . SER B 1 231 ? 20.047 -13.883 -13.703 1 98.81 231 SER B N 1
ATOM 4073 C CA . SER B 1 231 ? 19.188 -14.82 -12.977 1 98.81 231 SER B CA 1
ATOM 4074 C C . SER B 1 231 ? 17.734 -14.391 -13.023 1 98.81 231 SER B C 1
ATOM 4076 O O . SER B 1 231 ? 17.422 -13.203 -13.195 1 98.81 231 SER B O 1
ATOM 4078 N N . VAL B 1 232 ? 16.797 -15.336 -13 1 98.94 232 VAL B N 1
ATOM 4079 C CA . VAL B 1 232 ? 15.359 -15.047 -12.969 1 98.94 232 VAL B CA 1
ATOM 4080 C C . VAL B 1 232 ? 14.719 -15.773 -11.789 1 98.94 232 VAL B C 1
ATOM 4082 O O . VAL B 1 232 ? 14.727 -17 -11.734 1 98.94 232 VAL B O 1
ATOM 4085 N N . LEU B 1 233 ? 14.242 -15.031 -10.859 1 98.88 233 LEU B N 1
ATOM 4086 C CA . LEU B 1 233 ? 13.523 -15.531 -9.688 1 98.88 233 LEU B CA 1
ATOM 4087 C C . LEU B 1 233 ? 12.023 -15.359 -9.859 1 98.88 233 LEU B C 1
ATOM 4089 O O . LEU B 1 233 ? 11.547 -14.25 -10.109 1 98.88 233 LEU B O 1
ATOM 4093 N N . ASP B 1 234 ? 11.273 -16.469 -9.781 1 98.88 234 ASP B N 1
ATOM 4094 C CA . ASP B 1 234 ? 9.82 -16.391 -9.633 1 98.88 234 ASP B CA 1
ATOM 4095 C C . ASP B 1 234 ? 9.438 -16.141 -8.172 1 98.88 234 ASP B C 1
ATOM 4097 O O . ASP B 1 234 ? 9.375 -17.062 -7.367 1 98.88 234 ASP B O 1
ATOM 4101 N N . MET B 1 235 ? 9.188 -14.906 -7.852 1 98.88 235 MET B N 1
ATOM 4102 C CA . MET B 1 235 ? 8.711 -14.539 -6.52 1 98.88 235 MET B CA 1
ATOM 4103 C C . MET B 1 235 ? 7.195 -14.695 -6.426 1 98.88 235 MET B C 1
ATOM 4105 O O . MET B 1 235 ? 6.469 -13.703 -6.344 1 98.88 235 MET B O 1
ATOM 4109 N N . PHE B 1 236 ? 6.77 -15.922 -6.367 1 98.81 236 PHE B N 1
ATOM 4110 C CA . PHE B 1 236 ? 5.34 -16.203 -6.414 1 98.81 236 PHE B CA 1
ATOM 4111 C C . PHE B 1 236 ? 4.688 -15.93 -5.066 1 98.81 236 PHE B C 1
ATOM 4113 O O . PHE B 1 236 ? 3.459 -15.867 -4.969 1 98.81 236 PHE B O 1
ATOM 4120 N N . THR B 1 237 ? 5.492 -15.766 -3.975 1 98.88 237 THR B N 1
ATOM 4121 C CA . THR B 1 237 ? 4.98 -15.289 -2.691 1 98.88 237 THR B CA 1
ATOM 4122 C C . THR B 1 237 ? 5.355 -13.82 -2.473 1 98.88 237 THR B C 1
ATOM 4124 O O . THR B 1 237 ? 6.527 -13.5 -2.26 1 98.88 237 THR B O 1
ATOM 4127 N N . LEU B 1 238 ? 4.402 -12.992 -2.52 1 98.69 238 LEU B N 1
ATOM 4128 C CA . LEU B 1 238 ? 4.625 -11.57 -2.324 1 98.69 238 LEU B CA 1
ATOM 4129 C C . LEU B 1 238 ? 4.621 -11.211 -0.841 1 98.69 238 LEU B C 1
ATOM 4131 O O . LEU B 1 238 ? 5.238 -10.227 -0.432 1 98.69 238 LEU B O 1
ATOM 4135 N N . LYS B 1 239 ? 3.924 -12 -0.115 1 98.44 239 LYS B N 1
ATOM 4136 C CA . LYS B 1 239 ? 3.873 -11.875 1.34 1 98.44 239 LYS B CA 1
ATOM 4137 C C . LYS B 1 239 ? 3.621 -13.234 1.996 1 98.44 239 LYS B C 1
ATOM 4139 O O . LYS B 1 239 ? 2.574 -13.844 1.781 1 98.44 239 LYS B O 1
ATOM 4144 N N . PRO B 1 240 ? 4.484 -13.727 2.855 1 97.88 240 PRO B N 1
ATOM 4145 C CA . PRO B 1 240 ? 5.781 -13.133 3.182 1 97.88 240 PRO B CA 1
ATOM 4146 C C . PRO B 1 240 ? 6.793 -13.258 2.043 1 97.88 240 PRO B C 1
ATOM 4148 O O . PRO B 1 240 ? 6.781 -14.25 1.312 1 97.88 240 PRO B O 1
ATOM 4151 N N . LEU B 1 241 ? 7.645 -12.242 1.959 1 98.44 241 LEU B N 1
ATOM 4152 C CA . LEU B 1 241 ? 8.672 -12.227 0.922 1 98.44 241 LEU B CA 1
ATOM 4153 C C . LEU B 1 241 ? 9.797 -13.203 1.256 1 98.44 241 LEU B C 1
ATOM 4155 O O . LEU B 1 241 ? 10.148 -13.367 2.426 1 98.44 241 LEU B O 1
ATOM 4159 N N . ASP B 1 242 ? 10.344 -13.844 0.32 1 98.69 242 ASP B N 1
ATOM 4160 C CA . ASP B 1 242 ? 11.484 -14.734 0.515 1 98.69 242 ASP B CA 1
ATOM 4161 C C . ASP B 1 242 ? 12.789 -13.945 0.572 1 98.69 242 ASP B C 1
ATOM 4163 O O . ASP B 1 242 ? 13.547 -13.922 -0.401 1 98.69 242 ASP B O 1
ATOM 4167 N N . ASN B 1 243 ? 13.094 -13.445 1.707 1 98.38 243 ASN B N 1
ATOM 4168 C CA . ASN B 1 243 ? 14.297 -12.648 1.889 1 98.38 243 ASN B CA 1
ATOM 4169 C C . ASN B 1 243 ? 15.555 -13.469 1.631 1 98.38 243 ASN B C 1
ATOM 4171 O O . ASN B 1 243 ? 16.562 -12.938 1.146 1 98.38 243 ASN B O 1
ATOM 4175 N N . ASP B 1 244 ? 15.523 -14.742 1.933 1 98.44 244 ASP B N 1
ATOM 4176 C CA . ASP B 1 244 ? 16.688 -15.602 1.739 1 98.44 244 ASP B CA 1
ATOM 4177 C C . ASP B 1 244 ? 17.031 -15.734 0.258 1 98.44 244 ASP B C 1
ATOM 4179 O O . ASP B 1 244 ? 18.203 -15.719 -0.114 1 98.44 244 ASP B O 1
ATOM 4183 N N . ALA B 1 245 ? 16.016 -15.875 -0.531 1 98.56 245 ALA B N 1
ATOM 4184 C CA . ALA B 1 245 ? 16.25 -15.945 -1.972 1 98.56 245 ALA B CA 1
ATOM 4185 C C . ALA B 1 245 ? 16.859 -14.648 -2.496 1 98.56 245 ALA B C 1
ATOM 4187 O O . ALA B 1 245 ? 17.734 -14.68 -3.365 1 98.56 245 ALA B O 1
ATOM 4188 N N . LEU B 1 246 ? 16.391 -13.531 -2.012 1 98.69 246 LEU B N 1
ATOM 4189 C CA . LEU B 1 246 ? 16.922 -12.234 -2.418 1 98.69 246 LEU B CA 1
ATOM 4190 C C . LEU B 1 246 ? 18.375 -12.078 -1.972 1 98.69 246 LEU B C 1
ATOM 4192 O O . LEU B 1 246 ? 19.203 -11.523 -2.705 1 98.69 246 LEU B O 1
ATOM 4196 N N . LYS B 1 247 ? 18.656 -12.57 -0.773 1 98.38 247 LYS B N 1
ATOM 4197 C CA . LYS B 1 247 ? 20.016 -12.484 -0.236 1 98.38 247 LYS B CA 1
ATOM 4198 C C . LYS B 1 247 ? 21.016 -13.164 -1.163 1 98.38 247 LYS B C 1
ATOM 4200 O O . LYS B 1 247 ? 22.156 -12.695 -1.312 1 98.38 247 LYS B O 1
ATOM 4205 N N . LYS B 1 248 ? 20.578 -14.219 -1.79 1 98.25 248 LYS B N 1
ATOM 4206 C CA . LYS B 1 248 ? 21.453 -14.977 -2.682 1 98.25 248 LYS B CA 1
ATOM 4207 C C . LYS B 1 248 ? 21.75 -14.203 -3.961 1 98.25 248 LYS B C 1
ATOM 4209 O O . LYS B 1 248 ? 22.641 -14.57 -4.719 1 98.25 248 LYS B O 1
ATOM 4214 N N . GLN B 1 249 ? 21 -13.102 -4.219 1 98.12 249 GLN B N 1
ATOM 4215 C CA . GLN B 1 249 ? 21.156 -12.328 -5.445 1 98.12 249 GLN B CA 1
ATOM 4216 C C . GLN B 1 249 ? 21.906 -11.023 -5.168 1 98.12 249 GLN B C 1
ATOM 4218 O O . GLN B 1 249 ? 22.016 -10.172 -6.055 1 98.12 249 GLN B O 1
ATOM 4223 N N . LEU B 1 250 ? 22.422 -10.773 -3.93 1 97.81 250 LEU B N 1
ATOM 4224 C CA . LEU B 1 250 ? 22.984 -9.492 -3.523 1 97.81 250 LEU B CA 1
ATOM 4225 C C . LEU B 1 250 ? 24.297 -9.219 -4.25 1 97.81 250 LEU B C 1
ATOM 4227 O O . LEU B 1 250 ? 24.75 -8.078 -4.309 1 97.81 250 LEU B O 1
ATOM 4231 N N . GLY B 1 251 ? 24.906 -10.203 -4.844 1 96.88 251 GLY B N 1
ATOM 4232 C CA . GLY B 1 251 ? 26.188 -10.055 -5.512 1 96.88 251 GLY B CA 1
ATOM 4233 C C . GLY B 1 251 ? 26.062 -9.555 -6.938 1 96.88 251 GLY B C 1
ATOM 4234 O O . GLY B 1 251 ? 27.078 -9.211 -7.57 1 96.88 251 GLY B O 1
ATOM 4235 N N . CYS B 1 252 ? 24.844 -9.43 -7.48 1 97.5 252 CYS B N 1
ATOM 4236 C CA . CYS B 1 252 ? 24.641 -8.961 -8.844 1 97.5 252 CYS B CA 1
ATOM 4237 C C . CYS B 1 252 ? 24.906 -7.465 -8.953 1 97.5 252 CYS B C 1
ATOM 4239 O O . CYS B 1 252 ? 25.016 -6.77 -7.941 1 97.5 252 CYS B O 1
ATOM 4241 N N . LYS B 1 253 ? 25.062 -7.016 -10.172 1 96.69 253 LYS B N 1
ATOM 4242 C CA . LYS B 1 253 ? 25.312 -5.602 -10.422 1 96.69 253 LYS B CA 1
ATOM 4243 C C . LYS B 1 253 ? 24.031 -4.781 -10.312 1 96.69 253 LYS B C 1
ATOM 4245 O O . LYS B 1 253 ? 24.062 -3.604 -9.953 1 96.69 253 LYS B O 1
ATOM 4250 N N . LEU B 1 254 ? 22.969 -5.43 -10.703 1 98 254 LEU B N 1
ATOM 4251 C CA . LEU B 1 254 ? 21.672 -4.785 -10.742 1 98 254 LEU B CA 1
ATOM 4252 C C . LEU B 1 254 ? 20.562 -5.785 -10.406 1 98 254 LEU B C 1
ATOM 4254 O O . LEU B 1 254 ? 20.578 -6.922 -10.883 1 98 254 LEU B O 1
ATOM 4258 N N . MET B 1 255 ? 19.703 -5.43 -9.57 1 98.44 255 MET B N 1
ATOM 4259 C CA . MET B 1 255 ? 18.469 -6.188 -9.359 1 98.44 255 MET B CA 1
ATOM 4260 C C . MET B 1 255 ? 17.281 -5.488 -10.008 1 98.44 255 MET B C 1
ATOM 4262 O O . MET B 1 255 ? 17.188 -4.258 -9.977 1 98.44 255 MET B O 1
ATOM 4266 N N . VAL B 1 256 ? 16.438 -6.23 -10.648 1 98.88 256 VAL B N 1
ATOM 4267 C CA . VAL B 1 256 ? 15.289 -5.695 -11.359 1 98.88 256 VAL B CA 1
ATOM 4268 C C . VAL B 1 256 ? 14.016 -6.398 -10.891 1 98.88 256 VAL B C 1
ATOM 4270 O O . VAL B 1 256 ? 13.914 -7.625 -10.969 1 98.88 256 VAL B O 1
ATOM 4273 N N . SER B 1 257 ? 13.141 -5.66 -10.305 1 98.94 257 SER B N 1
ATOM 4274 C CA . SER B 1 257 ? 11.82 -6.227 -10.055 1 98.94 257 SER B CA 1
ATOM 4275 C C . SER B 1 257 ? 10.891 -6.008 -11.242 1 98.94 257 SER B C 1
ATOM 4277 O O . SER B 1 257 ? 10.898 -4.938 -11.859 1 98.94 257 SER B O 1
ATOM 4279 N N . VAL B 1 258 ? 10.164 -6.98 -11.648 1 98.94 258 VAL B N 1
ATOM 4280 C CA . VAL B 1 258 ? 9.234 -6.902 -12.773 1 98.94 258 VAL B CA 1
ATOM 4281 C C . VAL B 1 258 ? 7.855 -7.379 -12.336 1 98.94 258 VAL B C 1
ATOM 4283 O O . VAL B 1 258 ? 7.688 -8.539 -11.938 1 98.94 258 VAL B O 1
ATOM 4286 N N . GLU B 1 259 ? 6.875 -6.527 -12.438 1 98.81 259 GLU B N 1
ATOM 4287 C CA . GLU B 1 259 ? 5.527 -6.852 -11.977 1 98.81 259 GLU B CA 1
ATOM 4288 C C . GLU B 1 259 ? 4.473 -6.168 -12.844 1 98.81 259 GLU B C 1
ATOM 4290 O O . GLU B 1 259 ? 4.676 -5.043 -13.312 1 98.81 259 GLU B O 1
ATOM 4295 N N . GLU B 1 260 ? 3.398 -6.879 -13.125 1 98 260 GLU B N 1
ATOM 4296 C CA . GLU B 1 260 ? 2.203 -6.281 -13.711 1 98 260 GLU B CA 1
ATOM 4297 C C . GLU B 1 260 ? 1.334 -5.629 -12.641 1 98 260 GLU B C 1
ATOM 4299 O O . GLU B 1 260 ? 0.231 -6.098 -12.352 1 98 260 GLU B O 1
ATOM 4304 N N . HIS B 1 261 ? 1.795 -4.605 -12.031 1 97.81 261 HIS B N 1
ATOM 4305 C CA . HIS B 1 261 ? 1.275 -3.854 -10.898 1 97.81 261 HIS B CA 1
ATOM 4306 C C . HIS B 1 261 ? 1.896 -2.461 -10.828 1 97.81 261 HIS B C 1
ATOM 4308 O O . HIS B 1 261 ? 2.949 -2.217 -11.422 1 97.81 261 HIS B O 1
ATOM 4314 N N . SER B 1 262 ? 1.216 -1.541 -10.156 1 96.69 262 SER B N 1
ATOM 4315 C CA . SER B 1 262 ? 1.79 -0.227 -9.883 1 96.69 262 SER B CA 1
ATOM 4316 C C . SER B 1 262 ? 3.215 -0.346 -9.352 1 96.69 262 SER B C 1
ATOM 4318 O O . SER B 1 262 ? 3.508 -1.231 -8.547 1 96.69 262 SER B O 1
ATOM 4320 N N . VAL B 1 263 ? 4.074 0.568 -9.719 1 97.25 263 VAL B N 1
ATOM 4321 C CA . VAL B 1 263 ? 5.461 0.576 -9.258 1 97.25 263 VAL B CA 1
ATOM 4322 C C . VAL B 1 263 ? 5.512 0.968 -7.781 1 97.25 263 VAL B C 1
ATOM 4324 O O . VAL B 1 263 ? 6.57 0.885 -7.148 1 97.25 263 VAL B O 1
ATOM 4327 N N . ILE B 1 264 ? 4.367 1.366 -7.227 1 97.81 264 ILE B N 1
ATOM 4328 C CA . ILE B 1 264 ? 4.301 1.77 -5.828 1 97.81 264 ILE B CA 1
ATOM 4329 C C . ILE B 1 264 ? 3.598 0.688 -5.012 1 97.81 264 ILE B C 1
ATOM 4331 O O . ILE B 1 264 ? 2.449 0.339 -5.293 1 97.81 264 ILE B O 1
ATOM 4335 N N . GLY B 1 265 ? 4.281 0.167 -4.066 1 98.25 265 GLY B N 1
ATOM 4336 C CA . GLY B 1 265 ? 3.65 -0.651 -3.047 1 98.25 265 GLY B CA 1
ATOM 4337 C C . GLY B 1 265 ? 3.641 -2.129 -3.387 1 98.25 265 GLY B C 1
ATOM 4338 O O . GLY B 1 265 ? 3.26 -2.961 -2.559 1 98.25 265 GLY B O 1
ATOM 4339 N N . GLY B 1 266 ? 4.082 -2.48 -4.609 1 98.38 266 GLY B N 1
ATOM 4340 C CA . GLY B 1 266 ? 4.043 -3.863 -5.059 1 98.38 266 GLY B CA 1
ATOM 4341 C C . GLY B 1 266 ? 5.324 -4.621 -4.77 1 98.38 266 GLY B C 1
ATOM 4342 O O . GLY B 1 266 ? 5.895 -4.492 -3.684 1 98.38 266 GLY B O 1
ATOM 4343 N N . LEU B 1 267 ? 5.703 -5.5 -5.684 1 98.81 267 LEU B N 1
ATOM 4344 C CA . LEU B 1 267 ? 6.898 -6.32 -5.547 1 98.81 267 LEU B CA 1
ATOM 4345 C C . LEU B 1 267 ? 8.148 -5.449 -5.426 1 98.81 267 LEU B C 1
ATOM 4347 O O . LEU B 1 267 ? 9.008 -5.703 -4.582 1 98.81 267 LEU B O 1
ATOM 4351 N N . GLY B 1 268 ? 8.25 -4.465 -6.301 1 98.75 268 GLY B N 1
ATOM 4352 C CA . GLY B 1 268 ? 9.398 -3.574 -6.246 1 98.75 268 GLY B CA 1
ATOM 4353 C C . GLY B 1 268 ? 9.609 -2.951 -4.879 1 98.75 268 GLY B C 1
ATOM 4354 O O . GLY B 1 268 ? 10.734 -2.896 -4.375 1 98.75 268 GLY B O 1
ATOM 4355 N N . SER B 1 269 ? 8.508 -2.48 -4.281 1 98.81 269 SER B N 1
ATOM 4356 C CA . SER B 1 269 ? 8.578 -1.895 -2.949 1 98.81 269 SER B CA 1
ATOM 4357 C C . SER B 1 269 ? 9 -2.93 -1.911 1 98.81 269 SER B C 1
ATOM 4359 O O . SER B 1 269 ? 9.789 -2.631 -1.015 1 98.81 269 SER B O 1
ATOM 4361 N N . ALA B 1 270 ? 8.445 -4.133 -2.006 1 98.81 270 ALA B N 1
ATOM 4362 C CA . ALA B 1 270 ? 8.805 -5.199 -1.075 1 98.81 270 ALA B CA 1
ATOM 4363 C C . ALA B 1 270 ? 10.297 -5.516 -1.151 1 98.81 270 ALA B C 1
ATOM 4365 O O . ALA B 1 270 ? 10.953 -5.668 -0.123 1 98.81 270 ALA B O 1
ATOM 4366 N N . VAL B 1 271 ? 10.781 -5.602 -2.367 1 98.94 271 VAL B N 1
ATOM 4367 C CA . VAL B 1 271 ? 12.203 -5.875 -2.576 1 98.94 271 VAL B CA 1
ATOM 4368 C C . VAL B 1 271 ? 13.031 -4.711 -2.043 1 98.94 271 VAL B C 1
ATOM 4370 O O . VAL B 1 271 ? 14.07 -4.922 -1.402 1 98.94 271 VAL B O 1
ATOM 4373 N N . ALA B 1 272 ? 12.594 -3.488 -2.281 1 98.88 272 ALA B N 1
ATOM 4374 C CA . ALA B 1 272 ? 13.289 -2.301 -1.792 1 98.88 272 ALA B CA 1
ATOM 4375 C C . ALA B 1 272 ? 13.398 -2.318 -0.27 1 98.88 272 ALA B C 1
ATOM 4377 O O . ALA B 1 272 ? 14.469 -2.029 0.283 1 98.88 272 ALA B O 1
ATOM 4378 N N . GLU B 1 273 ? 12.312 -2.625 0.38 1 98.69 273 GLU B N 1
ATOM 4379 C CA . GLU B 1 273 ? 12.266 -2.678 1.838 1 98.69 273 GLU B CA 1
ATOM 4380 C C . GLU B 1 273 ? 13.32 -3.629 2.389 1 98.69 273 GLU B C 1
ATOM 4382 O O . GLU B 1 273 ? 13.891 -3.381 3.453 1 98.69 273 GLU B O 1
ATOM 4387 N N . PHE B 1 274 ? 13.547 -4.699 1.674 1 98.69 274 PHE B N 1
ATOM 4388 C CA . PHE B 1 274 ? 14.57 -5.648 2.08 1 98.69 274 PHE B CA 1
ATOM 4389 C C . PHE B 1 274 ? 15.961 -5.098 1.792 1 98.69 274 PHE B C 1
ATOM 4391 O O . PHE B 1 274 ? 16.828 -5.113 2.664 1 98.69 274 PHE B O 1
ATOM 4398 N N . LEU B 1 275 ? 16.188 -4.59 0.591 1 98.56 275 LEU B N 1
ATOM 4399 C CA . LEU B 1 275 ? 17.516 -4.207 0.121 1 98.56 275 LEU B CA 1
ATOM 4400 C C . LEU B 1 275 ? 18.094 -3.105 0.997 1 98.56 275 LEU B C 1
ATOM 4402 O O . LEU B 1 275 ? 19.297 -3.1 1.269 1 98.56 275 LEU B O 1
ATOM 4406 N N . VAL B 1 276 ? 17.266 -2.211 1.489 1 98.06 276 VAL B N 1
ATOM 4407 C CA . VAL B 1 276 ? 17.75 -1.037 2.207 1 98.06 276 VAL B CA 1
ATOM 4408 C C . VAL B 1 276 ? 18.266 -1.449 3.586 1 98.06 276 VAL B C 1
ATOM 4410 O O . VAL B 1 276 ? 18.922 -0.667 4.27 1 98.06 276 VAL B O 1
ATOM 4413 N N . THR B 1 277 ? 17.938 -2.645 4.039 1 96.94 277 THR B N 1
ATOM 4414 C CA . THR B 1 277 ? 18.406 -3.111 5.34 1 96.94 277 THR B CA 1
ATOM 4415 C C . THR B 1 277 ? 19.781 -3.746 5.227 1 96.94 277 THR B C 1
ATOM 4417 O O . THR B 1 277 ? 20.438 -4.016 6.238 1 96.94 277 THR B O 1
ATOM 4420 N N . GLN B 1 278 ? 20.188 -3.979 3.99 1 96.06 278 GLN B N 1
ATOM 4421 C CA . GLN B 1 278 ? 21.453 -4.672 3.766 1 96.06 278 GLN B CA 1
ATOM 4422 C C . GLN B 1 278 ? 22.625 -3.691 3.756 1 96.06 278 GLN B C 1
ATOM 4424 O O . GLN B 1 278 ? 22.5 -2.584 3.23 1 96.06 278 GLN B O 1
ATOM 4429 N N . PRO B 1 279 ? 23.797 -4.039 4.328 1 92.69 279 PRO B N 1
ATOM 4430 C CA . PRO B 1 279 ? 24.969 -3.148 4.301 1 92.69 279 PRO B CA 1
ATOM 4431 C C . PRO B 1 279 ? 25.406 -2.797 2.879 1 92.69 279 PRO B C 1
ATOM 4433 O O . PRO B 1 279 ? 25.797 -1.661 2.617 1 92.69 279 PRO B O 1
ATOM 4436 N N . THR B 1 280 ? 25.375 -3.795 1.999 1 93.56 280 THR B N 1
ATOM 4437 C CA . THR B 1 280 ? 25.656 -3.619 0.578 1 93.56 280 THR B CA 1
ATOM 4438 C C . THR B 1 280 ? 24.578 -4.305 -0.272 1 93.56 280 THR B C 1
ATOM 4440 O O . THR B 1 280 ? 24.203 -5.445 0.003 1 93.56 280 THR B O 1
ATOM 4443 N N . ALA B 1 281 ? 24.078 -3.594 -1.168 1 95.88 281 ALA B N 1
ATOM 4444 C CA . ALA B 1 281 ? 23.062 -4.125 -2.068 1 95.88 281 ALA B CA 1
ATOM 4445 C C . ALA B 1 281 ? 23.172 -3.492 -3.453 1 95.88 281 ALA B C 1
ATOM 4447 O O . ALA B 1 281 ? 23.625 -2.354 -3.588 1 95.88 281 ALA B O 1
ATOM 4448 N N . PRO B 1 282 ? 22.906 -4.32 -4.492 1 96.75 282 PRO B N 1
ATOM 4449 C CA . PRO B 1 282 ? 22.797 -3.668 -5.797 1 96.75 282 PRO B CA 1
ATOM 4450 C C . PRO B 1 282 ? 21.641 -2.656 -5.859 1 96.75 282 PRO B C 1
ATOM 4452 O O . PRO B 1 282 ? 20.734 -2.699 -5.031 1 96.75 282 PRO B O 1
ATOM 4455 N N . ARG B 1 283 ? 21.781 -1.743 -6.836 1 97.44 283 ARG B N 1
ATOM 4456 C CA . ARG B 1 283 ? 20.641 -0.878 -7.109 1 97.44 283 ARG B CA 1
ATOM 4457 C C . ARG B 1 283 ? 19.438 -1.69 -7.578 1 97.44 283 ARG B C 1
ATOM 4459 O O . ARG B 1 283 ? 19.594 -2.803 -8.086 1 97.44 283 ARG B O 1
ATOM 4466 N N . LEU B 1 284 ? 18.281 -1.151 -7.348 1 98.56 284 LEU B N 1
ATOM 4467 C CA . LEU B 1 284 ? 17.047 -1.781 -7.805 1 98.56 284 LEU B CA 1
ATOM 4468 C C . LEU B 1 284 ? 16.391 -0.968 -8.922 1 98.56 284 LEU B C 1
ATOM 4470 O O . LEU B 1 284 ? 16.203 0.24 -8.781 1 98.56 284 LEU B O 1
ATOM 4474 N N . LEU B 1 285 ? 16.219 -1.58 -10.016 1 98.5 285 LEU B N 1
ATOM 4475 C CA . LEU B 1 285 ? 15.367 -1.052 -11.07 1 98.5 285 LEU B CA 1
ATOM 4476 C C . LEU B 1 285 ? 13.969 -1.659 -10.992 1 98.5 285 LEU B C 1
ATOM 4478 O O . LEU B 1 285 ? 13.812 -2.879 -11.078 1 98.5 285 LEU B O 1
ATOM 4482 N N . THR B 1 286 ? 12.992 -0.837 -10.773 1 98.5 286 THR B N 1
ATOM 4483 C CA . THR B 1 286 ? 11.617 -1.314 -10.695 1 98.5 286 THR B CA 1
ATOM 4484 C C . THR B 1 286 ? 10.906 -1.14 -12.031 1 98.5 286 THR B C 1
ATOM 4486 O O . THR B 1 286 ? 10.773 -0.02 -12.523 1 98.5 286 THR B O 1
ATOM 4489 N N . ILE B 1 287 ? 10.508 -2.195 -12.609 1 98.75 287 ILE B N 1
ATOM 4490 C CA . ILE B 1 287 ? 9.719 -2.184 -13.836 1 98.75 287 ILE B CA 1
ATOM 4491 C C . ILE B 1 287 ? 8.297 -2.643 -13.531 1 98.75 287 ILE B C 1
ATOM 4493 O O . ILE B 1 287 ? 8.078 -3.785 -13.125 1 98.75 287 ILE B O 1
ATOM 4497 N N . GLY B 1 288 ? 7.387 -1.838 -13.617 1 98.19 288 GLY B N 1
ATOM 4498 C CA . GLY B 1 288 ? 5.965 -2.059 -13.398 1 98.19 288 GLY B CA 1
ATOM 4499 C C . GLY B 1 288 ? 5.09 -1.036 -14.094 1 98.19 288 GLY B C 1
ATOM 4500 O O . GLY B 1 288 ? 5.523 -0.389 -15.055 1 98.19 288 GLY B O 1
ATOM 4501 N N . ILE B 1 289 ? 3.873 -0.965 -13.68 1 96.94 289 ILE B N 1
ATOM 4502 C CA . ILE B 1 289 ? 2.938 -0.022 -14.289 1 96.94 289 ILE B CA 1
ATOM 4503 C C . ILE B 1 289 ? 3.154 1.369 -13.695 1 96.94 289 ILE B C 1
ATOM 4505 O O . ILE B 1 289 ? 3.014 1.564 -12.484 1 96.94 289 ILE B O 1
ATOM 4509 N N . PRO B 1 290 ? 3.506 2.297 -14.492 1 94.81 290 PRO B N 1
ATOM 4510 C CA . PRO B 1 290 ? 3.713 3.654 -13.977 1 94.81 290 PRO B CA 1
ATOM 4511 C C . PRO B 1 290 ? 2.432 4.281 -13.438 1 94.81 290 PRO B C 1
ATOM 4513 O O . PRO B 1 290 ? 1.33 3.85 -13.789 1 94.81 290 PRO B O 1
ATOM 4516 N N . GLN B 1 291 ? 2.607 5.273 -12.57 1 93.38 291 GLN B N 1
ATOM 4517 C CA . GLN B 1 291 ? 1.457 6.012 -12.062 1 93.38 291 GLN B CA 1
ATOM 4518 C C . GLN B 1 291 ? 0.659 6.641 -13.195 1 93.38 291 GLN B C 1
ATOM 4520 O O . GLN B 1 291 ? 1.234 7.105 -14.188 1 93.38 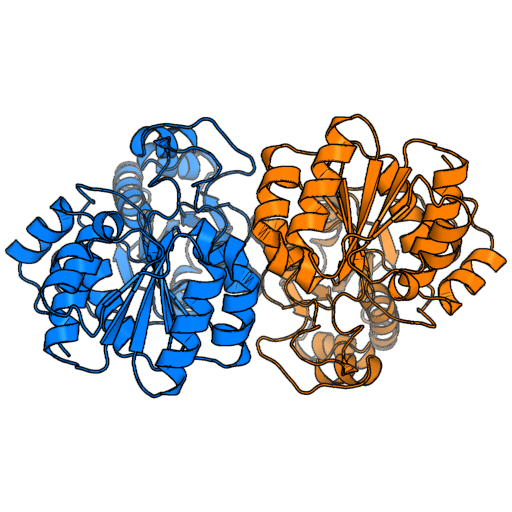291 GLN B O 1
ATOM 4525 N N . GLY B 1 292 ? -0.623 6.578 -12.977 1 90.25 292 GLY B N 1
ATOM 4526 C CA . GLY B 1 292 ? -1.523 7.094 -13.992 1 90.25 292 GLY B CA 1
ATOM 4527 C C . GLY B 1 292 ? -2.488 6.047 -14.523 1 90.25 292 GLY B C 1
ATOM 4528 O O . GLY B 1 292 ? -2.41 4.875 -14.148 1 90.25 292 GLY B O 1
ATOM 4529 N N . TYR B 1 293 ? -3.436 6.527 -15.297 1 87.94 293 TYR B N 1
ATOM 4530 C CA . TYR B 1 293 ? -4.41 5.652 -15.945 1 87.94 293 TYR B CA 1
ATOM 4531 C C . TYR B 1 293 ? -4.445 5.891 -17.453 1 87.94 293 TYR B C 1
ATOM 4533 O O . TYR B 1 293 ? -4.52 7.035 -17.906 1 87.94 293 TYR B O 1
ATOM 4541 N N . GLY B 1 294 ? -4.129 4.875 -18.203 1 82.62 294 GLY B N 1
ATOM 4542 C CA . GLY B 1 294 ? -4.137 4.973 -19.656 1 82.62 294 GLY B CA 1
ATOM 4543 C C . GLY B 1 294 ? -5.414 4.449 -20.281 1 82.62 294 GLY B C 1
ATOM 4544 O O . GLY B 1 294 ? -6.363 4.109 -19.578 1 82.62 294 GLY B O 1
ATOM 4545 N N . PRO B 1 295 ? -5.43 4.441 -21.562 1 86.75 295 PRO B N 1
ATOM 4546 C CA . PRO B 1 295 ? -6.617 3.963 -22.266 1 86.75 295 PRO B CA 1
ATOM 4547 C C . PRO B 1 295 ? -6.82 2.455 -22.125 1 86.75 295 PRO B C 1
ATOM 4549 O O . PRO B 1 295 ? -5.883 1.73 -21.797 1 86.75 295 PRO B O 1
ATOM 4552 N N . ALA B 1 296 ? -8.078 2.092 -22.375 1 89.38 296 ALA B N 1
ATOM 4553 C CA . ALA B 1 296 ? -8.391 0.665 -22.406 1 89.38 296 ALA B CA 1
ATOM 4554 C C . ALA B 1 296 ? -7.844 0.013 -23.672 1 89.38 296 ALA B C 1
ATOM 4556 O O . ALA B 1 296 ? -7.625 0.689 -24.688 1 89.38 296 ALA B O 1
ATOM 4557 N N . GLY B 1 297 ? -7.461 -1.245 -23.578 1 91.81 297 GLY B N 1
ATOM 4558 C CA . GLY B 1 297 ? -6.957 -1.988 -24.719 1 91.81 297 GLY B CA 1
ATOM 4559 C C . GLY B 1 297 ? -6.777 -3.469 -24.438 1 91.81 297 GLY B C 1
ATOM 4560 O O . GLY B 1 297 ? -7.055 -3.934 -23.344 1 91.81 297 GLY B O 1
ATOM 4561 N N . GLU B 1 298 ? -6.379 -4.113 -25.516 1 92.5 298 GLU B N 1
ATOM 4562 C CA . GLU B 1 298 ? -6.117 -5.543 -25.391 1 92.5 298 GLU B CA 1
ATOM 4563 C C . GLU B 1 298 ? -4.922 -5.809 -24.484 1 92.5 298 GLU B C 1
ATOM 4565 O O . GLU B 1 298 ? -4.02 -4.977 -24.375 1 92.5 298 GLU B O 1
ATOM 4570 N N . TYR B 1 299 ? -4.945 -6.945 -23.891 1 92.62 299 TYR B N 1
ATOM 4571 C CA . TYR B 1 299 ? -3.969 -7.324 -22.875 1 92.62 299 TYR B CA 1
ATOM 4572 C C . TYR B 1 299 ? -2.547 -7.09 -23.375 1 92.62 299 TYR B C 1
ATOM 4574 O O . TYR B 1 299 ? -1.774 -6.363 -22.734 1 92.62 299 TYR B O 1
ATOM 4582 N N . ALA B 1 300 ? -2.225 -7.668 -24.531 1 93.94 300 ALA B N 1
ATOM 4583 C CA . ALA B 1 300 ? -0.866 -7.559 -25.047 1 93.94 300 ALA B CA 1
ATOM 4584 C C . ALA B 1 300 ? -0.505 -6.105 -25.344 1 93.94 300 ALA B C 1
ATOM 4586 O O . ALA B 1 300 ? 0.63 -5.68 -25.109 1 93.94 300 ALA B O 1
ATOM 4587 N N . TRP B 1 301 ? -1.424 -5.398 -25.844 1 94.88 301 TRP B N 1
ATOM 4588 C CA . TRP B 1 301 ? -1.215 -3.986 -26.141 1 94.88 301 TRP B CA 1
ATOM 4589 C C . TRP B 1 301 ? -0.99 -3.186 -24.859 1 94.88 301 TRP B C 1
ATOM 4591 O O . TRP B 1 301 ? -0.121 -2.311 -24.812 1 94.88 301 TRP B O 1
ATOM 4601 N N . MET B 1 302 ? -1.75 -3.482 -23.891 1 94.88 302 MET B N 1
ATOM 4602 C CA . MET B 1 302 ? -1.611 -2.789 -22.609 1 94.88 302 MET B CA 1
ATOM 4603 C C . MET B 1 302 ? -0.225 -3.016 -22.016 1 94.88 302 MET B C 1
ATOM 4605 O O . MET B 1 302 ? 0.387 -2.086 -21.484 1 94.88 302 MET B O 1
ATOM 4609 N N . LEU B 1 303 ? 0.231 -4.277 -22.047 1 96.19 303 LEU B N 1
ATOM 4610 C CA . LEU B 1 303 ? 1.571 -4.578 -21.562 1 96.19 303 LEU B CA 1
ATOM 4611 C C . LEU B 1 303 ? 2.621 -3.773 -22.328 1 96.19 303 LEU B C 1
ATOM 4613 O O . LEU B 1 303 ? 3.531 -3.203 -21.719 1 96.19 303 LEU B O 1
ATOM 4617 N N . GLU B 1 304 ? 2.438 -3.721 -23.609 1 96.75 304 GLU B N 1
ATOM 4618 C CA . GLU B 1 304 ? 3.365 -2.98 -24.453 1 96.75 304 GLU B CA 1
ATOM 4619 C C . GLU B 1 304 ? 3.355 -1.492 -24.109 1 96.75 304 GLU B C 1
ATOM 4621 O O . GLU B 1 304 ? 4.414 -0.867 -24 1 96.75 304 GLU B O 1
ATOM 4626 N N . GLN B 1 305 ? 2.191 -0.945 -23.891 1 95.5 305 GLN B N 1
ATOM 4627 C CA . GLN B 1 305 ? 2.053 0.479 -23.594 1 95.5 305 GLN B CA 1
ATOM 4628 C C . GLN B 1 305 ? 2.723 0.837 -22.281 1 95.5 305 GLN B C 1
ATOM 4630 O O . GLN B 1 305 ? 3.062 1.998 -22.047 1 95.5 305 GLN B O 1
ATOM 4635 N N . ASN B 1 306 ? 2.941 -0.179 -21.484 1 96.38 306 ASN B N 1
ATOM 4636 C CA . ASN B 1 306 ? 3.475 0.09 -20.156 1 96.38 306 ASN B CA 1
ATOM 4637 C C . ASN B 1 306 ? 4.887 -0.466 -20 1 96.38 306 ASN B C 1
ATOM 4639 O O . ASN B 1 306 ? 5.391 -0.58 -18.875 1 96.38 306 ASN B O 1
ATOM 4643 N N . GLY B 1 307 ? 5.512 -0.874 -21.109 1 97.5 307 GLY B N 1
ATOM 4644 C CA . GLY B 1 307 ? 6.902 -1.291 -21.078 1 97.5 307 GLY B CA 1
ATOM 4645 C C . GLY B 1 307 ? 7.102 -2.67 -20.484 1 97.5 307 GLY B C 1
ATOM 4646 O O . GLY B 1 307 ? 8.164 -2.965 -19.922 1 97.5 307 GLY B O 1
ATOM 4647 N N . LEU B 1 308 ? 6.082 -3.561 -20.609 1 98.12 308 LEU B N 1
ATOM 4648 C CA . LEU B 1 308 ? 6.109 -4.816 -19.859 1 98.12 308 LEU B CA 1
ATOM 4649 C C . LEU B 1 308 ? 6.297 -6 -20.812 1 98.12 308 LEU B C 1
ATOM 4651 O O . LEU B 1 308 ? 6.008 -7.141 -20.438 1 98.12 308 LEU B O 1
ATOM 4655 N N . THR B 1 309 ? 6.727 -5.703 -22.031 1 98.44 309 THR B N 1
ATOM 4656 C CA . THR B 1 309 ? 7.102 -6.801 -22.922 1 98.44 309 THR B CA 1
ATOM 4657 C C . THR B 1 309 ? 8.547 -7.215 -22.688 1 98.44 309 THR B C 1
ATOM 4659 O O . THR B 1 309 ? 9.344 -6.441 -22.141 1 98.44 309 THR B O 1
ATOM 4662 N N . ALA B 1 310 ? 8.852 -8.422 -23.094 1 98.69 310 ALA B N 1
ATOM 4663 C CA . ALA B 1 310 ? 10.203 -8.938 -22.906 1 98.69 310 ALA B CA 1
ATOM 4664 C C . ALA B 1 310 ? 11.242 -7.996 -23.516 1 98.69 310 ALA B C 1
ATOM 4666 O O . ALA B 1 310 ? 12.25 -7.691 -22.875 1 98.69 310 ALA B O 1
ATOM 4667 N N . ALA B 1 311 ? 10.992 -7.516 -24.703 1 98.56 311 ALA B N 1
ATOM 4668 C CA . ALA B 1 311 ? 11.914 -6.621 -25.391 1 98.56 311 ALA B CA 1
ATOM 4669 C C . ALA B 1 311 ? 12.055 -5.297 -24.641 1 98.56 311 ALA B C 1
ATOM 4671 O O . ALA B 1 311 ? 13.164 -4.758 -24.531 1 98.56 311 ALA B O 1
ATOM 4672 N N . GLN B 1 312 ? 10.992 -4.785 -24.188 1 98.75 312 GLN B N 1
ATOM 4673 C CA . GLN B 1 312 ? 11.016 -3.514 -23.469 1 98.75 312 GLN B CA 1
ATOM 4674 C C . GLN B 1 312 ? 11.719 -3.648 -22.125 1 98.75 312 GLN B C 1
ATOM 4676 O O . GLN B 1 312 ? 12.453 -2.748 -21.719 1 98.75 312 GLN B O 1
ATOM 4681 N N . ILE B 1 313 ? 11.461 -4.734 -21.422 1 98.75 313 ILE B N 1
ATOM 4682 C CA . ILE B 1 313 ? 12.141 -5.012 -20.156 1 98.75 313 ILE B CA 1
ATOM 4683 C C . ILE B 1 313 ? 13.648 -5.082 -20.391 1 98.75 313 ILE B C 1
ATOM 4685 O O . ILE B 1 313 ? 14.422 -4.426 -19.688 1 98.75 313 ILE B O 1
ATOM 4689 N N . ALA B 1 314 ? 14.039 -5.859 -21.391 1 98.69 314 ALA B N 1
ATOM 4690 C CA . ALA B 1 314 ? 15.453 -5.965 -21.734 1 98.69 314 ALA B CA 1
ATOM 4691 C C . ALA B 1 314 ? 16.031 -4.602 -22.094 1 98.69 314 ALA B C 1
ATOM 4693 O O . ALA B 1 314 ? 17.141 -4.25 -21.641 1 98.69 314 ALA B O 1
ATOM 4694 N N . GLY B 1 315 ? 15.305 -3.871 -22.938 1 98.25 315 GLY B N 1
ATOM 4695 C CA . GLY B 1 315 ? 15.75 -2.543 -23.328 1 98.25 315 GLY B CA 1
ATOM 4696 C C . GLY B 1 315 ? 15.945 -1.608 -22.141 1 98.25 315 GLY B C 1
ATOM 4697 O O . GLY B 1 315 ? 16.938 -0.876 -22.078 1 98.25 315 GLY B O 1
ATOM 4698 N N . THR B 1 316 ? 15 -1.627 -21.219 1 98.19 316 THR B N 1
ATOM 4699 C CA . THR B 1 316 ? 15.086 -0.772 -20.031 1 98.19 316 THR B CA 1
ATOM 4700 C C . THR B 1 316 ? 16.312 -1.125 -19.188 1 98.19 316 THR B C 1
ATOM 4702 O O . THR B 1 316 ? 16.984 -0.238 -18.672 1 98.19 316 THR B O 1
ATOM 4705 N N . ILE B 1 317 ? 16.578 -2.402 -19.031 1 98 317 ILE B N 1
ATOM 4706 C CA . ILE B 1 317 ? 17.734 -2.867 -18.281 1 98 317 ILE B CA 1
ATOM 4707 C C . ILE B 1 317 ? 19.031 -2.389 -18.953 1 98 317 ILE B C 1
ATOM 4709 O O . ILE B 1 317 ? 19.938 -1.9 -18.281 1 98 317 ILE B O 1
ATOM 4713 N N . LEU B 1 318 ? 19.078 -2.449 -20.281 1 97.06 318 LEU B N 1
ATOM 4714 C CA . LEU B 1 318 ? 20.25 -2.021 -21.031 1 97.06 318 LEU B CA 1
ATOM 4715 C C . LEU B 1 318 ? 20.469 -0.517 -20.906 1 97.06 318 LEU B C 1
ATOM 4717 O O . LEU B 1 318 ? 21.609 -0.053 -20.797 1 97.06 318 LEU B O 1
ATOM 4721 N N . GLU B 1 319 ? 19.391 0.245 -20.906 1 95.31 319 GLU B N 1
ATOM 4722 C CA . GLU B 1 319 ? 19.469 1.701 -20.828 1 95.31 319 GLU B CA 1
ATOM 4723 C C . GLU B 1 319 ? 19.922 2.15 -19.438 1 95.31 319 GLU B C 1
ATOM 4725 O O . GLU B 1 319 ? 20.469 3.244 -19.297 1 95.31 319 GLU B O 1
ATOM 4730 N N . THR B 1 320 ? 19.438 1.468 -18.375 1 89.06 320 THR B N 1
ATOM 4731 C CA . THR B 1 320 ? 19.797 1.819 -17 1 89.06 320 THR B CA 1
ATOM 4732 C C . THR B 1 320 ? 21.297 1.652 -16.766 1 89.06 320 THR B C 1
ATOM 4734 O O . THR B 1 320 ? 21.859 2.256 -15.852 1 89.06 320 THR B O 1
ATOM 4737 N N . GLY B 1 321 ? 22.062 0.998 -17.719 1 73.81 321 GLY B N 1
ATOM 4738 C CA . GLY B 1 321 ? 23.5 0.898 -17.672 1 73.81 321 GLY B CA 1
ATOM 4739 C C . GLY B 1 321 ? 24 -0.091 -16.625 1 73.81 321 GLY B C 1
ATOM 4740 O O . GLY B 1 321 ? 23.406 -0.225 -15.555 1 73.81 321 GLY B O 1
ATOM 4741 N N . LEU B 1 322 ? 24.516 -1.195 -17.047 1 66.31 322 LEU B N 1
ATOM 4742 C CA . LEU B 1 322 ? 25.281 -2.117 -16.219 1 66.31 322 LEU B CA 1
ATOM 4743 C C . LEU B 1 322 ? 26.734 -1.648 -16.094 1 66.31 322 LEU B C 1
ATOM 4745 O O . LEU B 1 322 ? 27.266 -0.994 -16.984 1 66.31 322 LEU B O 1
#

InterPro domains:
  IPR005475 Transketolase-like, pyrimidine-binding domain [PF02779] (16-175)
  IPR005475 Transketolase-like, pyrimidine-binding domain [SM00861] (16-182)
  IPR009014 Transketolase C-terminal/Pyruvate-ferredoxin oxidoreductase domain II [G3DSA:3.40.50.920] (193-320)
  IPR009014 Transketolase C-terminal/Pyruvate-ferredoxin oxidoreductase domain II [SSF52922] (189-319)
  IPR029061 Thiamin diphosphate-binding fold [SSF52518] (15-176)
  IPR033248 Transketolase, C-terminal domain [PF02780] (193-313)
  IPR051157 Pyruvate Dehydrogenase/Transketolase [PTHR43825] (14-319)